Protein AF-0000000087532723 (afdb_homodimer)

Structure (mmCIF, N/CA/C/O backbone):
data_AF-0000000087532723-model_v1
#
loop_
_entity.id
_entity.type
_entity.pdbx_description
1 polymer 'Homoserine kinase'
#
loop_
_atom_site.group_PDB
_atom_site.id
_atom_site.type_symbol
_atom_site.label_atom_id
_atom_site.label_alt_id
_atom_site.label_comp_id
_atom_site.label_asym_id
_atom_site.label_entity_id
_atom_site.label_seq_id
_atom_site.pdbx_PDB_ins_code
_atom_site.Cartn_x
_atom_site.Cartn_y
_atom_site.Cartn_z
_atom_site.occupancy
_atom_site.B_iso_or_equiv
_atom_site.auth_seq_id
_atom_site.auth_comp_id
_atom_site.auth_asym_id
_atom_site.auth_atom_id
_atom_site.pdbx_PDB_model_num
ATOM 1 N N . MET A 1 1 ? -10.477 29.938 30.469 1 60.53 1 MET A N 1
ATOM 2 C CA . MET A 1 1 ? -9.188 30.469 30.047 1 60.53 1 MET A CA 1
ATOM 3 C C . MET A 1 1 ? -8.859 31.75 30.812 1 60.53 1 MET A C 1
ATOM 5 O O . MET A 1 1 ? -7.879 32.438 30.5 1 60.53 1 MET A O 1
ATOM 9 N N . ARG A 1 2 ? -9.688 32.125 31.719 1 66.25 2 ARG A N 1
ATOM 10 C CA . ARG A 1 2 ? -9.352 33.281 32.562 1 66.25 2 ARG A CA 1
ATOM 11 C C . ARG A 1 2 ? -8.156 32.969 33.469 1 66.25 2 ARG A C 1
ATOM 13 O O . ARG A 1 2 ? -8.195 32 34.25 1 66.25 2 ARG A O 1
ATOM 20 N N . GLY A 1 3 ? -7.035 33.656 33.094 1 78.69 3 GLY A N 1
ATOM 21 C CA . GLY A 1 3 ? -5.812 33.531 33.875 1 78.69 3 GLY A CA 1
ATOM 22 C C . GLY A 1 3 ? -4.875 32.469 33.312 1 78.69 3 GLY A C 1
ATOM 23 O O . GLY A 1 3 ? -3.848 32.156 33.938 1 78.69 3 GLY A O 1
ATOM 24 N N . GLU A 1 4 ? -5.297 31.812 32.219 1 89.88 4 GLU A N 1
ATOM 25 C CA . GLU A 1 4 ? -4.441 30.797 31.594 1 89.88 4 GLU A CA 1
ATOM 26 C C . GLU A 1 4 ? -4.277 31.047 30.094 1 89.88 4 GLU A C 1
ATOM 28 O O . GLU A 1 4 ? -5.09 31.75 29.484 1 89.88 4 GLU A O 1
ATOM 33 N N . LYS A 1 5 ? -3.162 30.641 29.609 1 95.12 5 LYS A N 1
ATOM 34 C CA . LYS A 1 5 ? -2.951 30.641 28.172 1 95.12 5 LYS A CA 1
ATOM 35 C C . LYS A 1 5 ? -2.953 29.219 27.609 1 95.12 5 LYS A C 1
ATOM 37 O O . LYS A 1 5 ? -2.438 28.297 28.234 1 95.12 5 LYS A O 1
ATOM 42 N N . LEU A 1 6 ? -3.582 29.141 26.438 1 97.5 6 LEU A N 1
ATOM 43 C CA . LEU A 1 6 ? -3.568 27.875 25.703 1 97.5 6 LEU A CA 1
ATOM 44 C C . LEU A 1 6 ? -2.342 27.781 24.812 1 97.5 6 LEU A C 1
ATOM 46 O O . LEU A 1 6 ? -2.043 28.719 24.062 1 97.5 6 LEU A O 1
ATOM 50 N N . VAL A 1 7 ? -1.573 26.688 24.906 1 98.44 7 VAL A N 1
ATOM 51 C CA . VAL A 1 7 ? -0.422 26.469 24.047 1 98.44 7 VAL A CA 1
ATOM 52 C C . VAL A 1 7 ? -0.672 25.25 23.156 1 98.44 7 VAL A C 1
ATOM 54 O O . VAL A 1 7 ? -1.024 24.172 23.656 1 98.44 7 VAL A O 1
ATOM 57 N N . VAL A 1 8 ? -0.58 25.469 21.891 1 98.75 8 VAL A N 1
ATOM 58 C CA . VAL A 1 8 ? -0.72 24.391 20.906 1 98.75 8 VAL A CA 1
ATOM 59 C C . VAL A 1 8 ? 0.585 24.234 20.125 1 98.75 8 VAL A C 1
ATOM 61 O O . VAL A 1 8 ? 1.11 25.203 19.578 1 98.75 8 VAL A O 1
ATOM 64 N N . THR A 1 9 ? 1.161 23.031 20.094 1 98.81 9 THR A N 1
ATOM 65 C CA . THR A 1 9 ? 2.35 22.719 19.312 1 98.81 9 THR A CA 1
ATOM 66 C C . THR A 1 9 ? 2.055 21.609 18.297 1 98.81 9 THR A C 1
ATOM 68 O O . THR A 1 9 ? 1.532 20.547 18.672 1 98.81 9 THR A O 1
ATOM 71 N N . VAL A 1 10 ? 2.334 21.859 17.047 1 98.88 10 VAL A N 1
ATOM 72 C CA . VAL A 1 10 ? 2.053 20.922 15.977 1 98.88 10 VAL A CA 1
ATOM 73 C C . VAL A 1 10 ? 3.324 20.656 15.172 1 98.88 10 VAL A C 1
ATOM 75 O O . VAL A 1 10 ? 3.99 21.594 14.734 1 98.88 10 VAL A O 1
ATOM 78 N N . PRO A 1 11 ? 3.717 19.406 14.969 1 98.88 11 PRO A N 1
ATOM 79 C CA . PRO A 1 11 ? 4.91 19.109 14.172 1 98.88 11 PRO A CA 1
ATOM 80 C C . PRO A 1 11 ? 4.68 19.312 12.672 1 98.88 11 PRO A C 1
ATOM 82 O O . PRO A 1 11 ? 3.535 19.344 12.219 1 98.88 11 PRO A O 1
ATOM 85 N N . ALA A 1 12 ? 5.809 19.469 11.984 1 98.31 12 ALA A N 1
ATOM 86 C CA . ALA A 1 12 ? 5.805 19.422 10.523 1 98.31 12 ALA A CA 1
ATOM 87 C C . ALA A 1 12 ? 5.547 18.016 10.016 1 98.31 12 ALA A C 1
ATOM 89 O O . ALA A 1 12 ? 5.414 17.078 10.805 1 98.31 12 ALA A O 1
ATOM 90 N N . SER A 1 13 ? 5.355 17.906 8.727 1 98.38 13 SER A N 1
ATOM 91 C CA . SER A 1 13 ? 5.172 16.609 8.094 1 98.38 13 SER A CA 1
ATOM 92 C C . SER A 1 13 ? 5.805 16.578 6.707 1 98.38 13 SER A C 1
ATOM 94 O O . SER A 1 13 ? 6 17.609 6.086 1 98.38 13 SER A O 1
ATOM 96 N N . SER A 1 14 ? 6.242 15.453 6.297 1 97.81 14 SER A N 1
ATOM 97 C CA . SER A 1 14 ? 6.562 15.133 4.91 1 97.81 14 SER A CA 1
ATOM 98 C C . SER A 1 14 ? 5.586 14.117 4.332 1 97.81 14 SER A C 1
ATOM 100 O O . SER A 1 14 ? 5.309 13.094 4.953 1 97.81 14 SER A O 1
ATOM 102 N N . ALA A 1 15 ? 5.031 14.438 3.199 1 96.88 15 ALA A N 1
ATOM 103 C CA . ALA A 1 15 ? 4.008 13.594 2.586 1 96.88 15 ALA A CA 1
ATOM 104 C C . ALA A 1 15 ? 4.574 12.82 1.397 1 96.88 15 ALA A C 1
ATOM 106 O O . ALA A 1 15 ? 5.715 13.047 0.99 1 96.88 15 ALA A O 1
ATOM 107 N N . ASN A 1 16 ? 3.805 11.867 0.829 1 96.94 16 ASN A N 1
ATOM 108 C CA . ASN A 1 16 ? 4.047 11.047 -0.354 1 96.94 16 ASN A CA 1
ATOM 109 C C . ASN A 1 16 ? 5.121 9.992 -0.098 1 96.94 16 ASN A C 1
ATOM 111 O O . ASN A 1 1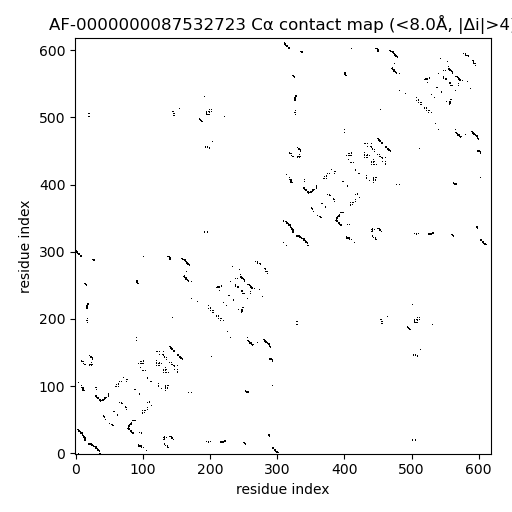6 ? 4.871 8.797 -0.253 1 96.94 16 ASN A O 1
ATOM 115 N N . LEU A 1 17 ? 6.332 10.445 0.247 1 97.62 17 LEU A N 1
ATOM 116 C CA . LEU A 1 17 ? 7.484 9.562 0.418 1 97.62 17 LEU A CA 1
ATOM 117 C C . LEU A 1 17 ? 7.691 8.695 -0.816 1 97.62 17 LEU A C 1
ATOM 119 O O . LEU A 1 17 ? 7.855 7.477 -0.702 1 97.62 17 LEU A O 1
ATOM 123 N N . GLY A 1 18 ? 7.664 9.352 -1.905 1 97.31 18 GLY A N 1
ATOM 124 C CA . GLY A 1 18 ? 7.77 8.664 -3.182 1 97.31 18 GLY A CA 1
ATOM 125 C C . GLY A 1 18 ? 6.426 8.242 -3.744 1 97.31 18 GLY A C 1
ATOM 126 O O . GLY A 1 18 ? 5.539 9.07 -3.949 1 97.31 18 GLY A O 1
ATOM 127 N N . PRO A 1 19 ? 6.266 6.941 -3.965 1 98.5 19 PRO A N 1
ATOM 128 C CA . PRO A 1 19 ? 5.039 6.477 -4.621 1 98.5 19 PRO A CA 1
ATOM 129 C C . PRO A 1 19 ? 3.822 6.531 -3.703 1 98.5 19 PRO A C 1
ATOM 131 O O . PRO A 1 19 ? 2.697 6.289 -4.148 1 98.5 19 PRO A O 1
ATOM 134 N N . GLY A 1 20 ? 3.957 6.812 -2.414 1 98.62 20 GLY A N 1
ATOM 135 C CA . GLY A 1 20 ? 2.836 6.953 -1.499 1 98.62 20 GLY A CA 1
ATOM 136 C C . GLY A 1 20 ? 2.09 8.266 -1.663 1 98.62 20 GLY A C 1
ATOM 137 O O . GLY A 1 20 ? 1.663 8.867 -0.678 1 98.62 20 GLY A O 1
ATOM 138 N N . PHE A 1 21 ? 1.916 8.711 -2.9 1 98.25 21 PHE A N 1
ATOM 139 C CA . PHE A 1 21 ? 1.377 10.023 -3.252 1 98.25 21 PHE A CA 1
ATOM 140 C C . PHE A 1 21 ? -0.022 10.203 -2.676 1 98.25 21 PHE A C 1
ATOM 142 O O . PHE A 1 21 ? -0.919 9.398 -2.945 1 98.25 21 PHE A O 1
ATOM 149 N N . ASP A 1 22 ? -0.247 11.281 -1.826 1 97.94 22 ASP A N 1
ATOM 150 C CA . ASP A 1 22 ? -1.49 11.656 -1.163 1 97.94 22 ASP A CA 1
ATOM 151 C C . ASP A 1 22 ? -1.941 10.578 -0.18 1 97.94 22 ASP A C 1
ATOM 153 O O . ASP A 1 22 ? -3.121 10.508 0.172 1 97.94 22 ASP A O 1
ATOM 157 N N . SER A 1 23 ? -1.025 9.75 0.302 1 98.75 23 SER A N 1
ATOM 158 C CA . SER A 1 23 ? -1.46 8.625 1.125 1 98.75 23 SER A CA 1
ATOM 159 C C . SER A 1 23 ? -0.515 8.406 2.301 1 98.75 23 SER A C 1
ATOM 161 O O . SER A 1 23 ? -0.958 8.117 3.416 1 98.75 23 SER A O 1
ATOM 163 N N . ILE A 1 24 ? 0.778 8.5 2.086 1 98.88 24 ILE A N 1
ATOM 164 C CA . ILE A 1 24 ? 1.752 8.164 3.121 1 98.88 24 ILE A CA 1
ATOM 165 C C . ILE A 1 24 ? 2.457 9.438 3.592 1 98.88 24 ILE A C 1
ATOM 167 O O . ILE A 1 24 ? 2.928 10.234 2.775 1 98.88 24 ILE A O 1
ATOM 171 N N . GLY A 1 25 ? 2.473 9.664 4.871 1 98.69 25 GLY A N 1
ATOM 172 C CA . GLY A 1 25 ? 3.145 10.82 5.438 1 98.69 25 GLY A CA 1
ATOM 173 C C . GLY A 1 25 ? 3.863 10.516 6.738 1 98.69 25 GLY A C 1
ATOM 174 O O . GLY A 1 25 ? 3.551 9.531 7.41 1 98.69 25 GLY A O 1
ATOM 175 N N . LEU A 1 26 ? 4.82 11.367 7.105 1 98.88 26 LEU A N 1
ATOM 176 C CA . LEU A 1 26 ? 5.656 11.211 8.289 1 98.88 26 LEU A CA 1
ATOM 177 C C . LEU A 1 26 ? 5.805 12.531 9.031 1 98.88 26 LEU A C 1
ATOM 179 O O . LEU A 1 26 ? 6.09 13.562 8.414 1 98.88 26 LEU A O 1
ATOM 183 N N . ALA A 1 27 ? 5.551 12.492 10.312 1 98.88 27 ALA A N 1
ATOM 184 C CA . ALA A 1 27 ? 5.758 13.688 11.125 1 98.88 27 ALA A CA 1
ATOM 185 C C . ALA A 1 27 ? 7.246 13.977 11.297 1 98.88 27 ALA A C 1
ATOM 187 O O . ALA A 1 27 ? 8.047 13.055 11.5 1 98.88 27 ALA A O 1
ATOM 188 N N . VAL A 1 28 ? 7.621 15.164 11.172 1 98.69 28 VAL A N 1
ATOM 189 C CA . VAL A 1 28 ? 9.008 15.609 11.266 1 98.69 28 VAL A CA 1
ATOM 190 C C . VAL A 1 28 ? 9.164 16.562 12.438 1 98.69 28 VAL A C 1
ATOM 192 O O . VAL A 1 28 ? 8.297 17.406 12.68 1 98.69 28 VAL A O 1
ATOM 195 N N . ASP A 1 29 ? 10.297 16.547 13.062 1 98.44 29 ASP A N 1
ATOM 196 C CA . ASP A 1 29 ? 10.5 17.25 14.32 1 98.44 29 ASP A CA 1
ATOM 197 C C . ASP A 1 29 ? 10.844 18.719 14.07 1 98.44 29 ASP A C 1
ATOM 199 O O . ASP A 1 29 ? 11.859 19.219 14.57 1 98.44 29 ASP A O 1
ATOM 203 N N . ARG A 1 30 ? 10.086 19.422 13.344 1 97.56 30 ARG A N 1
ATOM 204 C CA . ARG A 1 30 ? 9.914 20.875 13.25 1 97.56 30 ARG A CA 1
ATOM 205 C C . ARG A 1 30 ? 8.508 21.281 13.688 1 97.56 30 ARG A C 1
ATOM 207 O O . ARG A 1 30 ? 7.547 20.531 13.492 1 97.56 30 ARG A O 1
ATOM 214 N N . TYR A 1 31 ? 8.422 22.531 14.266 1 98.06 31 TYR A N 1
ATOM 215 C CA . TYR A 1 31 ? 7.148 22.734 14.953 1 98.06 31 TYR A CA 1
ATOM 216 C C . TYR A 1 31 ? 6.586 24.109 14.656 1 98.06 31 TYR A C 1
ATOM 218 O O . TYR A 1 31 ? 7.344 25.078 14.461 1 98.06 31 TYR A O 1
ATOM 226 N N . LEU A 1 32 ? 5.312 24.172 14.609 1 97.81 32 LEU A N 1
ATOM 227 C CA . LEU A 1 32 ? 4.523 25.391 14.812 1 97.81 32 LEU A CA 1
ATOM 228 C C . LEU A 1 32 ? 3.969 25.453 16.234 1 97.81 32 LEU A C 1
ATOM 230 O O . LEU A 1 32 ? 3.311 24.516 16.688 1 97.81 32 LEU A O 1
ATOM 234 N N . THR A 1 33 ? 4.262 26.516 16.938 1 98.25 33 THR A N 1
ATOM 235 C CA . THR A 1 33 ? 3.732 26.703 18.297 1 98.25 33 THR A CA 1
ATOM 236 C C . THR A 1 33 ? 2.875 27.969 18.359 1 98.25 33 THR A C 1
ATOM 238 O O . THR A 1 33 ? 3.271 29.016 17.875 1 98.25 33 THR A O 1
ATOM 241 N N . MET A 1 34 ? 1.743 27.828 18.984 1 98.06 34 MET A N 1
ATOM 242 C CA . MET A 1 34 ? 0.822 28.938 19.203 1 98.06 34 MET A CA 1
ATOM 243 C C . MET A 1 34 ? 0.56 29.141 20.688 1 98.06 34 MET A C 1
ATOM 245 O O . MET A 1 34 ? 0.326 28.172 21.422 1 98.06 34 MET A O 1
ATOM 249 N N . GLU A 1 35 ? 0.648 30.312 21.109 1 97.81 35 GLU A N 1
ATOM 250 C CA . GLU A 1 35 ? 0.148 30.766 22.422 1 97.81 35 GLU A CA 1
ATOM 251 C C . GLU A 1 35 ? -1.13 31.578 22.266 1 97.81 35 GLU A C 1
ATOM 253 O O . GLU A 1 35 ? -1.123 32.625 21.641 1 97.81 35 GLU A O 1
ATOM 258 N N . VAL A 1 36 ? -2.129 31.109 22.859 1 98 36 VAL A N 1
ATOM 259 C CA . VAL A 1 36 ? -3.455 31.656 22.625 1 98 36 VAL A CA 1
ATOM 260 C C . VAL A 1 36 ? -4.027 32.219 23.922 1 98 36 VAL A C 1
ATOM 262 O O . VAL A 1 36 ? -4.059 31.547 24.938 1 98 36 VAL A O 1
ATOM 265 N N . THR A 1 37 ? -4.508 33.469 23.891 1 96.75 37 THR A N 1
ATOM 266 C CA . THR A 1 37 ? -5.215 34.125 25 1 96.75 37 THR A CA 1
ATOM 267 C C . THR A 1 37 ? -6.496 34.781 24.5 1 96.75 37 THR A C 1
ATOM 269 O O . THR A 1 37 ? -6.574 35.188 23.344 1 96.75 37 THR A O 1
ATOM 272 N N . LEU A 1 38 ? -7.426 34.812 25.422 1 95.12 38 LEU A N 1
ATOM 273 C CA . LEU A 1 38 ? -8.633 35.562 25.078 1 95.12 38 LEU A CA 1
ATOM 274 C C . LEU A 1 38 ? -8.305 37.031 24.875 1 95.12 38 LEU A C 1
ATOM 276 O O . LEU A 1 38 ? -7.426 37.594 25.547 1 95.12 38 LEU A O 1
ATOM 280 N N . ALA A 1 39 ? -9.039 37.625 23.922 1 96.12 39 ALA A N 1
ATOM 281 C CA . ALA A 1 39 ? -8.836 39.031 23.594 1 96.12 39 ALA A CA 1
ATOM 282 C C . ALA A 1 39 ? -10.133 39.688 23.125 1 96.12 39 ALA A C 1
ATOM 284 O O . ALA A 1 39 ? -11.141 39 22.922 1 96.12 39 ALA A O 1
ATOM 285 N N . GLU A 1 40 ? -10.102 41 23 1 96.12 40 GLU A N 1
ATOM 286 C CA . GLU A 1 40 ? -11.281 41.719 22.531 1 96.12 40 GLU A CA 1
ATOM 287 C C . GLU A 1 40 ? -11.477 41.531 21.031 1 96.12 40 GLU A C 1
ATOM 289 O O . GLU A 1 40 ? -12.609 41.469 20.547 1 96.12 40 GLU A O 1
ATOM 294 N N . GLU A 1 41 ? -10.336 41.5 20.344 1 97.38 41 GLU A N 1
ATOM 295 C CA . GLU A 1 41 ? -10.344 41.281 18.906 1 97.38 41 GLU A CA 1
ATOM 296 C C . GLU A 1 41 ? -9.32 40.25 18.484 1 97.38 41 GLU A C 1
ATOM 298 O O . GLU A 1 41 ? -8.312 40.031 19.172 1 97.38 41 GLU A O 1
ATOM 303 N N . TRP A 1 42 ? -9.594 39.625 17.359 1 97.81 42 TRP A N 1
ATOM 304 C CA . TRP A 1 42 ? -8.656 38.656 16.844 1 97.81 42 TRP A CA 1
ATOM 305 C C . TRP A 1 42 ? -7.352 39.281 16.406 1 97.81 42 TRP A C 1
ATOM 307 O O . TRP A 1 42 ? -7.359 40.375 15.789 1 97.81 42 TRP A O 1
ATOM 317 N N . SER A 1 43 ? -6.297 38.719 16.734 1 97.94 43 SER A N 1
ATOM 318 C CA . SER A 1 43 ? -4.996 39.188 16.266 1 97.94 43 SER A CA 1
ATOM 319 C C . SER A 1 43 ? -3.98 38.031 16.25 1 97.94 43 SER A C 1
ATOM 321 O O . SER A 1 43 ? -3.992 37.188 17.125 1 97.94 43 SER A O 1
ATOM 323 N N . PHE A 1 44 ? -3.109 38.062 15.25 1 97.94 44 PHE A N 1
ATOM 324 C CA . PHE A 1 44 ? -2.018 37.094 15.094 1 97.94 44 PHE A CA 1
ATOM 325 C C . PHE A 1 44 ? -0.673 37.812 15.055 1 97.94 44 PHE A C 1
ATOM 327 O O . PHE A 1 44 ? -0.503 38.781 14.305 1 97.94 44 PHE A O 1
ATOM 334 N N . THR A 1 45 ? 0.258 37.375 15.867 1 96.81 45 THR A N 1
ATOM 335 C CA . THR A 1 45 ? 1.605 37.938 15.891 1 96.81 45 THR A CA 1
ATOM 336 C C . THR A 1 45 ? 2.65 36.844 15.82 1 96.81 45 THR A C 1
ATOM 338 O O . THR A 1 45 ? 2.342 35.656 16.062 1 96.81 45 THR A O 1
ATOM 341 N N . SER A 1 46 ? 3.818 37.156 15.32 1 94.38 46 SER A N 1
ATOM 342 C CA . SER A 1 46 ? 4.906 36.188 15.258 1 94.38 46 SER A CA 1
ATOM 343 C C . SER A 1 46 ? 6.266 36.875 15.375 1 94.38 46 SER A C 1
ATOM 345 O O . SER A 1 46 ? 6.418 38.031 14.977 1 94.38 46 SER A O 1
ATOM 347 N N . ASP A 1 47 ? 7.227 36.156 15.953 1 87.75 47 ASP A N 1
ATOM 348 C CA . ASP A 1 47 ? 8.609 36.625 15.984 1 87.75 47 ASP A CA 1
ATOM 349 C C . ASP A 1 47 ? 9.477 35.812 15.023 1 87.75 47 ASP A C 1
ATOM 351 O O . ASP A 1 47 ? 10.688 36.031 14.914 1 87.75 47 ASP A O 1
ATOM 355 N N . SER A 1 48 ? 8.93 34.906 14.344 1 87.62 48 SER A N 1
ATOM 356 C CA . SER A 1 48 ? 9.695 34.031 13.461 1 87.62 48 SER A CA 1
ATOM 357 C C . SER A 1 48 ? 9.859 34.625 12.078 1 87.62 48 SER A C 1
ATOM 359 O O . SER A 1 48 ? 8.891 35.125 11.5 1 87.62 48 SER A O 1
ATOM 361 N N . ALA A 1 49 ? 11.039 34.531 11.57 1 83.25 49 ALA A N 1
ATOM 362 C CA . ALA A 1 49 ? 11.328 35 10.227 1 83.25 49 ALA A CA 1
ATOM 363 C C . ALA A 1 49 ? 10.516 34.25 9.18 1 83.25 49 ALA A C 1
ATOM 365 O O . ALA A 1 49 ? 10.07 34.812 8.188 1 83.25 49 ALA A O 1
ATOM 366 N N . GLU A 1 50 ? 10.281 33 9.445 1 81.81 50 GLU A N 1
ATOM 367 C CA . GLU A 1 50 ? 9.555 32.125 8.531 1 81.81 50 GLU A CA 1
ATOM 368 C C . GLU A 1 50 ? 8.117 32.594 8.344 1 81.81 50 GLU A C 1
ATOM 370 O O . GLU A 1 50 ? 7.473 32.25 7.344 1 81.81 50 GLU A O 1
ATOM 375 N N . LEU A 1 51 ? 7.617 33.344 9.273 1 85.6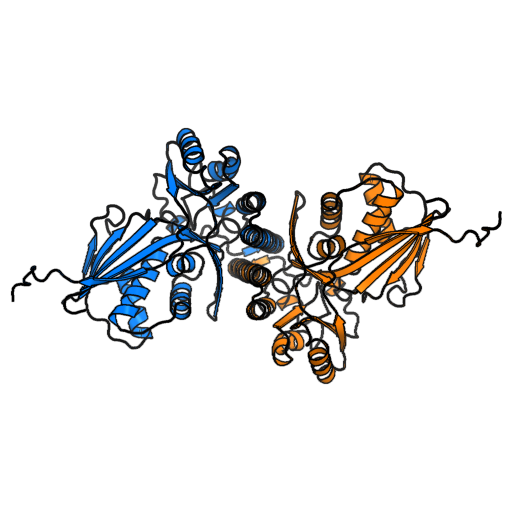9 51 LEU A N 1
ATOM 376 C CA . LEU A 1 51 ? 6.215 33.75 9.25 1 85.69 51 LEU A CA 1
ATOM 377 C C . LEU A 1 51 ? 6.074 35.219 8.883 1 85.69 51 LEU A C 1
ATOM 379 O O . LEU A 1 51 ? 5.02 35.812 9.102 1 85.69 51 LEU A O 1
ATOM 383 N N . GLU A 1 52 ? 7.121 35.688 8.375 1 83.81 52 GLU A N 1
ATOM 384 C CA . GLU A 1 52 ? 7.031 37.062 7.898 1 83.81 52 GLU A CA 1
ATOM 385 C C . GLU A 1 52 ? 5.984 37.188 6.797 1 83.81 52 GLU A C 1
ATOM 387 O O . GLU A 1 52 ? 5.938 36.375 5.875 1 83.81 52 GLU A O 1
ATOM 392 N N . GLY A 1 53 ? 5.031 38.156 6.949 1 82.75 53 GLY A N 1
ATOM 393 C CA . GLY A 1 53 ? 4.047 38.406 5.91 1 82.75 53 GLY A CA 1
ATOM 394 C C . GLY A 1 53 ? 2.738 37.688 6.133 1 82.75 53 GLY A C 1
ATOM 395 O O . GLY A 1 53 ? 1.771 37.875 5.398 1 82.75 53 GLY A O 1
ATOM 396 N N . ILE A 1 54 ? 2.689 36.844 7.141 1 88.12 54 ILE A N 1
ATOM 397 C CA . ILE A 1 54 ? 1.434 36.156 7.398 1 88.12 54 ILE A CA 1
ATOM 398 C C . ILE A 1 54 ? 0.377 37.156 7.867 1 88.12 54 ILE A C 1
ATOM 400 O O . ILE A 1 54 ? 0.688 38.094 8.594 1 88.12 54 ILE A O 1
ATOM 404 N N . PRO A 1 55 ? -0.879 37 7.453 1 93.19 55 PRO A N 1
ATOM 405 C CA . PRO A 1 55 ? -1.944 37.938 7.863 1 93.19 55 PRO A CA 1
ATOM 406 C C . PRO A 1 55 ? -2.084 38.031 9.383 1 93.19 55 PRO A C 1
ATOM 408 O O . PRO A 1 55 ? -2.049 37.031 10.078 1 93.19 55 PRO A O 1
ATOM 411 N N . SER A 1 56 ? -2.301 39.188 9.906 1 95.38 56 SER A N 1
ATOM 412 C CA . SER A 1 56 ? -2.367 39.438 11.344 1 95.38 56 SER A CA 1
ATOM 413 C C . SER A 1 56 ? -3.811 39.438 11.844 1 95.38 56 SER A C 1
ATOM 415 O O . SER A 1 56 ? -4.062 39.5 13.047 1 95.38 56 SER A O 1
ATOM 417 N N . GLY A 1 57 ? -4.738 39.281 10.938 1 95.75 57 GLY A N 1
ATOM 418 C CA . GLY A 1 57 ? -6.148 39.312 11.297 1 95.75 57 GLY A CA 1
ATOM 419 C C . GLY A 1 57 ? -6.91 38.094 10.836 1 95.75 57 GLY A C 1
ATOM 420 O O . GLY A 1 57 ? -6.395 36.969 10.906 1 95.75 57 GLY A O 1
ATOM 421 N N . LYS A 1 58 ? -8.125 38.344 10.414 1 97.38 58 LYS A N 1
ATOM 422 C CA . LYS A 1 58 ? -9.07 37.25 10.156 1 97.38 58 LYS A CA 1
ATOM 423 C C . LYS A 1 58 ? -8.82 36.594 8.797 1 97.38 58 LYS A C 1
ATOM 425 O O . LYS A 1 58 ? -9.469 35.625 8.438 1 97.38 58 LYS A O 1
ATOM 430 N N . ASP A 1 59 ? -7.863 37.094 8.094 1 97.06 59 ASP A N 1
ATOM 431 C CA . ASP A 1 59 ? -7.441 36.469 6.848 1 97.06 59 ASP A CA 1
ATOM 432 C C . ASP A 1 59 ? -6.398 35.375 7.105 1 97.06 59 ASP A C 1
ATOM 434 O O . ASP A 1 59 ? -5.996 34.688 6.184 1 97.06 59 ASP A O 1
ATOM 438 N N . ASN A 1 60 ? -5.984 35.281 8.297 1 97.19 60 ASN A N 1
ATOM 439 C CA . ASN A 1 60 ? -5.047 34.25 8.688 1 97.19 60 ASN A CA 1
ATOM 440 C C . ASN A 1 60 ? -5.66 32.844 8.531 1 97.19 60 ASN A C 1
ATOM 442 O O . ASN A 1 60 ? -6.781 32.594 8.977 1 97.19 60 ASN A O 1
ATOM 446 N N . LEU A 1 61 ? -4.895 31.922 7.926 1 96.69 61 LEU A N 1
ATOM 447 C CA . LEU A 1 61 ? -5.379 30.578 7.672 1 96.69 61 LEU A CA 1
ATOM 448 C C . LEU A 1 61 ? -5.898 29.938 8.953 1 96.69 61 LEU A C 1
ATOM 450 O O . LEU A 1 61 ? -6.934 29.266 8.938 1 96.69 61 LEU A O 1
ATOM 454 N N . ILE A 1 62 ? -5.223 30.094 10.023 1 98.25 62 ILE A N 1
ATOM 455 C CA . ILE A 1 62 ? -5.594 29.484 11.297 1 98.25 62 ILE A CA 1
ATOM 456 C C . ILE A 1 62 ? -6.969 30 11.734 1 98.25 62 ILE A C 1
ATOM 458 O O . ILE A 1 62 ? -7.805 29.219 12.195 1 98.25 62 ILE A O 1
ATOM 462 N N . TYR A 1 63 ? -7.207 31.266 11.578 1 98.44 63 TYR A N 1
ATOM 463 C CA . TYR A 1 63 ? -8.523 31.812 11.906 1 98.44 63 TYR A CA 1
ATOM 464 C C . TYR A 1 63 ? -9.602 31.219 11.008 1 98.44 63 TYR A C 1
ATOM 466 O O . TYR A 1 63 ? -10.68 30.859 11.477 1 98.44 63 TYR A O 1
ATOM 474 N N . ILE A 1 64 ? -9.328 31.188 9.727 1 98.62 64 ILE A N 1
ATOM 475 C CA . ILE A 1 64 ? -10.305 30.703 8.758 1 98.62 64 ILE A CA 1
ATOM 476 C C . ILE A 1 64 ? -10.695 29.281 9.094 1 98.62 64 ILE A C 1
ATOM 478 O O . ILE A 1 64 ? -11.883 28.922 9.07 1 98.62 64 ILE A O 1
ATOM 482 N N . VAL A 1 65 ? -9.727 28.438 9.398 1 98.69 65 VAL A N 1
ATOM 483 C CA . VAL A 1 65 ? -9.984 27.062 9.805 1 98.69 65 VAL A CA 1
ATOM 484 C C . VAL A 1 65 ? -10.812 27.047 11.086 1 98.69 65 VAL A C 1
ATOM 486 O O . VAL A 1 65 ? -11.797 26.312 11.18 1 98.69 65 VAL A O 1
ATOM 489 N N . ALA A 1 66 ? -10.43 27.844 12.047 1 98.62 66 ALA A N 1
ATOM 490 C CA . ALA A 1 66 ? -11.094 27.891 13.344 1 98.62 66 ALA A CA 1
ATOM 491 C C . ALA A 1 66 ? -12.555 28.312 13.203 1 98.62 66 ALA A C 1
ATOM 493 O O . ALA A 1 66 ? -13.445 27.672 13.773 1 98.62 66 ALA A O 1
ATOM 494 N N . GLU A 1 67 ? -12.727 29.359 12.453 1 98.56 67 GLU A N 1
ATOM 495 C CA . GLU A 1 67 ? -14.078 29.859 12.242 1 98.56 67 GLU A CA 1
ATOM 496 C C . GLU A 1 67 ? -14.961 28.828 11.547 1 98.56 67 GLU A C 1
ATOM 498 O O . GLU A 1 67 ? -16.109 28.625 11.945 1 98.56 67 GLU A O 1
ATOM 503 N N . THR A 1 68 ? -14.492 28.234 10.516 1 98.75 68 THR A N 1
ATOM 504 C CA . THR A 1 68 ? -15.242 27.234 9.766 1 98.75 68 THR A CA 1
ATOM 505 C C . THR A 1 68 ? -15.625 26.062 10.664 1 98.75 68 THR A C 1
ATOM 507 O O . THR A 1 68 ? -16.766 25.609 10.648 1 98.75 68 THR A O 1
ATOM 510 N N . LEU A 1 69 ? -14.656 25.562 11.438 1 98.75 69 LEU A N 1
ATOM 511 C CA . LEU A 1 69 ? -14.922 24.438 12.336 1 98.75 69 LEU A CA 1
ATOM 512 C C . LEU A 1 69 ? -15.953 24.828 13.391 1 98.75 69 LEU A C 1
ATOM 514 O O . LEU A 1 69 ? -16.875 24.047 13.672 1 98.75 69 LEU A O 1
ATOM 518 N N . ALA A 1 70 ? -15.812 26.016 14.016 1 98.62 70 ALA A N 1
ATOM 519 C CA . ALA A 1 70 ? -16.75 26.484 15.031 1 98.62 70 ALA A CA 1
ATOM 520 C C . ALA A 1 70 ? -18.172 26.516 14.477 1 98.62 70 ALA A C 1
ATOM 522 O O . ALA A 1 70 ? -19.125 26.109 15.156 1 98.62 70 ALA A O 1
ATOM 523 N N . LYS A 1 71 ? -18.281 27.031 13.281 1 98.44 71 LYS A N 1
ATOM 524 C CA . LYS A 1 71 ? -19.578 27.094 12.633 1 98.44 71 LYS A CA 1
ATOM 525 C C . LYS A 1 71 ? -20.156 25.688 12.438 1 98.44 71 LYS A C 1
ATOM 527 O O . LYS A 1 71 ? -21.344 25.453 12.711 1 98.44 71 LYS A O 1
ATOM 532 N N . GLU A 1 72 ? -19.359 24.797 11.945 1 98 72 GLU A N 1
ATOM 533 C CA . GLU A 1 72 ? -19.797 23.422 11.727 1 98 72 GLU A CA 1
ATOM 534 C C . GLU A 1 72 ? -20.25 22.766 13.031 1 98 72 GLU A C 1
ATOM 536 O O . GLU A 1 72 ? -21.156 21.953 13.039 1 98 72 GLU A O 1
ATOM 541 N N . LEU A 1 73 ? -19.578 23.109 14.117 1 97.94 73 LEU A N 1
ATOM 542 C CA . LEU A 1 73 ? -19.875 22.547 15.422 1 97.94 73 LEU A CA 1
ATOM 543 C C . LEU A 1 73 ? -21 23.297 16.094 1 97.94 73 LEU A C 1
ATOM 545 O O . LEU A 1 73 ? -21.438 22.922 17.188 1 97.94 73 LEU A O 1
ATOM 549 N N . ASN A 1 74 ? -21.484 24.359 15.477 1 97.94 74 ASN A N 1
ATOM 550 C CA . ASN A 1 74 ? -22.484 25.234 16.062 1 97.94 74 ASN A CA 1
ATOM 551 C C . ASN A 1 74 ? -22.047 25.781 17.406 1 97.94 74 ASN A C 1
ATOM 553 O O . ASN A 1 74 ? -22.781 25.688 18.391 1 97.94 74 ASN A O 1
ATOM 557 N N . LYS A 1 75 ? -20.797 26.25 17.469 1 97.81 75 LYS A N 1
ATOM 558 C CA . LYS A 1 75 ? -20.219 26.844 18.672 1 97.81 75 LYS A CA 1
ATOM 559 C C . LYS A 1 75 ? -19.797 28.281 18.422 1 97.81 75 LYS A C 1
ATOM 561 O O . LYS A 1 75 ? -19.453 28.656 17.297 1 97.81 75 LYS A O 1
ATOM 566 N N . GLU A 1 76 ? -19.812 29.062 19.453 1 96.88 76 GLU A N 1
ATOM 567 C CA . GLU A 1 76 ? -19.297 30.422 19.375 1 96.88 76 GLU A CA 1
ATOM 568 C C . GLU A 1 76 ? -17.781 30.438 19.562 1 96.88 76 GLU A C 1
ATOM 570 O O . GLU A 1 76 ? -17.25 29.797 20.469 1 96.88 76 GLU A O 1
ATOM 575 N N . LEU A 1 77 ? -17.125 31.172 18.734 1 97.5 77 LEU A N 1
ATOM 576 C CA . LEU A 1 77 ? -15.672 31.297 18.797 1 97.5 77 LEU A CA 1
ATOM 577 C C . LEU A 1 77 ? -15.273 32.688 19.312 1 97.5 77 LEU A C 1
ATOM 579 O O . LEU A 1 77 ? -15.312 33.656 18.562 1 97.5 77 LEU A O 1
ATOM 583 N N . PRO A 1 78 ? -14.961 32.75 20.562 1 96.88 78 PRO A N 1
ATOM 584 C CA . PRO A 1 78 ? -14.547 34.031 21.078 1 96.88 78 PRO A CA 1
ATOM 585 C C . PRO A 1 78 ? -13.258 34.531 20.438 1 96.88 78 PRO A C 1
ATOM 587 O O . PRO A 1 78 ? -12.445 33.75 19.969 1 96.88 78 PRO A O 1
ATOM 590 N N . ALA A 1 79 ? -13.031 35.875 20.516 1 97.44 79 ALA A N 1
ATOM 591 C CA . ALA A 1 79 ? -11.82 36.438 19.953 1 97.44 79 ALA A CA 1
ATOM 592 C C . ALA A 1 79 ? -10.602 36.125 20.812 1 97.44 79 ALA A C 1
ATOM 594 O O . ALA A 1 79 ? -10.695 36.062 22.047 1 97.44 79 ALA A O 1
ATOM 595 N N . CYS A 1 80 ? -9.5 35.844 20.047 1 97.44 80 CYS A N 1
ATOM 596 C CA . CYS A 1 80 ? -8.25 35.5 20.719 1 97.44 80 CYS A CA 1
ATOM 597 C C . CYS A 1 80 ? -7.074 36.281 20.141 1 97.44 80 CYS A C 1
ATOM 599 O O . CYS A 1 80 ? -7.137 36.719 19 1 97.44 80 CYS A O 1
ATOM 601 N N . HIS A 1 81 ? -6.117 36.5 20.984 1 97.44 81 HIS A N 1
ATOM 602 C CA . HIS A 1 81 ? -4.777 36.844 20.516 1 97.44 81 HIS A CA 1
ATOM 603 C C . HIS A 1 81 ? -3.912 35.594 20.406 1 97.44 81 HIS A C 1
ATOM 605 O O . HIS A 1 81 ? -3.787 34.812 21.359 1 97.44 81 HIS A O 1
ATOM 611 N N . VAL A 1 82 ? -3.352 35.375 19.219 1 98.06 82 VAL A N 1
ATOM 612 C CA . VAL A 1 82 ? -2.543 34.188 18.953 1 98.06 82 VAL A CA 1
ATOM 613 C C . VAL A 1 82 ? -1.115 34.625 18.609 1 98.06 82 VAL A C 1
ATOM 615 O O . VAL A 1 82 ? -0.882 35.25 17.578 1 98.06 82 VAL A O 1
ATOM 618 N N . HIS A 1 83 ? -0.161 34.281 19.438 1 97.62 83 HIS A N 1
ATOM 619 C CA . HIS A 1 83 ? 1.254 34.438 19.141 1 97.62 83 HIS A CA 1
ATOM 620 C C . HIS A 1 83 ? 1.858 33.156 18.578 1 97.62 83 HIS A C 1
ATOM 622 O O . HIS A 1 83 ? 1.784 32.125 19.203 1 97.62 83 HIS A O 1
ATOM 628 N N . MET A 1 84 ? 2.479 33.281 17.406 1 97.38 84 MET A N 1
ATOM 629 C CA . MET A 1 84 ? 2.951 32.094 16.703 1 97.38 84 MET A CA 1
ATOM 630 C C . MET A 1 84 ? 4.473 32.094 16.594 1 97.38 84 MET A C 1
ATOM 632 O O . MET A 1 84 ? 5.078 33.125 16.359 1 97.38 84 MET A O 1
ATOM 636 N N . THR A 1 85 ? 5.09 31.016 16.734 1 96.56 85 THR A N 1
ATOM 637 C CA . THR A 1 85 ? 6.5 30.75 16.453 1 96.56 85 THR A CA 1
ATOM 638 C C . THR A 1 85 ? 6.66 29.438 15.68 1 96.56 85 THR A C 1
ATOM 640 O O . THR A 1 85 ? 5.953 28.469 15.938 1 96.56 85 THR A O 1
ATOM 643 N N . THR A 1 86 ? 7.59 29.438 14.688 1 96.19 86 THR A N 1
ATOM 644 C CA . THR A 1 86 ? 7.758 28.203 13.93 1 96.19 86 THR A CA 1
ATOM 645 C C . THR A 1 86 ? 9.203 28.047 13.461 1 96.19 86 THR A C 1
ATOM 647 O O . THR A 1 86 ? 9.906 29.047 13.273 1 96.19 86 THR A O 1
ATOM 650 N N . ASN A 1 87 ? 9.695 26.844 13.398 1 93.81 87 ASN A N 1
ATOM 651 C CA . ASN A 1 87 ? 10.938 26.516 12.711 1 93.81 87 ASN A CA 1
ATOM 652 C C . ASN A 1 87 ? 10.695 25.609 11.508 1 93.81 87 ASN A C 1
ATOM 654 O O . ASN A 1 87 ? 11.617 24.938 11.023 1 93.81 87 ASN A O 1
ATOM 658 N N . ILE A 1 88 ? 9.453 25.5 11.055 1 92.31 88 ILE A N 1
ATOM 659 C CA . ILE A 1 88 ? 9.102 24.828 9.812 1 92.31 88 ILE A CA 1
ATOM 660 C C . ILE A 1 88 ? 9.406 25.734 8.625 1 92.31 88 ILE A C 1
ATOM 662 O O . ILE A 1 88 ? 8.867 26.844 8.523 1 92.31 88 ILE A O 1
ATOM 666 N N . PRO A 1 89 ? 10.273 25.281 7.746 1 85.19 89 PRO A N 1
ATOM 667 C CA . PRO A 1 89 ? 10.414 26.078 6.523 1 85.19 89 PRO A CA 1
ATOM 668 C C . PRO A 1 89 ? 9.094 26.234 5.766 1 85.19 89 PRO A C 1
ATOM 670 O O . PRO A 1 89 ? 8.43 25.234 5.484 1 85.19 89 PRO A O 1
ATOM 673 N N . LEU A 1 90 ? 8.68 27.438 5.426 1 80.62 90 LEU A N 1
ATOM 674 C CA . LEU A 1 90 ? 7.391 27.672 4.789 1 80.62 90 LEU A CA 1
ATOM 675 C C . LEU A 1 90 ? 7.461 27.406 3.293 1 80.62 90 LEU A C 1
ATOM 677 O O . LEU A 1 90 ? 8.445 27.75 2.639 1 80.62 90 LEU A O 1
ATOM 681 N N . ALA A 1 91 ? 6.441 26.797 2.861 1 74.56 91 ALA A N 1
ATOM 682 C CA . ALA A 1 91 ? 6.23 26.547 1.438 1 74.56 91 ALA A CA 1
ATOM 683 C C . ALA A 1 91 ? 7.395 25.766 0.84 1 74.56 91 ALA A C 1
ATOM 685 O O . ALA A 1 91 ? 7.836 26.062 -0.275 1 74.56 91 ALA A O 1
ATOM 686 N N . ARG A 1 92 ? 7.887 24.859 1.646 1 82.12 92 ARG A N 1
ATOM 687 C CA . ARG A 1 92 ? 9.031 24.094 1.171 1 82.12 92 ARG A CA 1
ATOM 688 C C . ARG A 1 92 ? 8.742 22.594 1.222 1 82.12 92 ARG A C 1
ATOM 690 O O . ARG A 1 92 ? 9.672 21.781 1.207 1 82.12 92 ARG A O 1
ATOM 697 N N . GLY A 1 93 ? 7.52 22.297 1.39 1 88 93 GLY A N 1
ATOM 698 C CA . GLY A 1 93 ? 7.145 20.891 1.289 1 88 93 GLY A CA 1
ATOM 699 C C . GLY A 1 93 ? 7.18 20.172 2.621 1 88 93 GLY A C 1
ATOM 700 O O . GLY A 1 93 ? 7.211 18.938 2.662 1 88 93 GLY A O 1
ATOM 701 N N . LEU A 1 94 ? 7.164 20.875 3.695 1 93.75 94 LEU A N 1
ATOM 702 C CA . LEU A 1 94 ? 7.219 20.234 5.008 1 93.75 94 LEU A CA 1
ATOM 703 C C . LEU A 1 94 ? 5.906 20.422 5.758 1 93.75 94 LEU A C 1
ATOM 705 O O . LEU A 1 94 ? 5.898 20.516 6.988 1 93.75 94 LEU A O 1
ATOM 709 N N . GLY A 1 95 ? 4.871 20.641 5.062 1 94.44 95 GLY A N 1
ATOM 710 C CA . GLY A 1 95 ? 3.529 20.594 5.625 1 94.44 95 GLY A CA 1
ATOM 711 C C . GLY A 1 95 ? 3.232 21.766 6.551 1 94.44 95 GLY A C 1
ATOM 712 O O . GLY A 1 95 ? 2.549 21.594 7.562 1 94.44 95 GLY A O 1
ATOM 713 N N . SER A 1 96 ? 3.789 22.938 6.25 1 94.5 96 SER A N 1
ATOM 714 C CA . SER A 1 96 ? 3.508 24.109 7.078 1 94.5 96 SER A CA 1
ATOM 715 C C . SER A 1 96 ? 2.016 24.422 7.105 1 94.5 96 SER A C 1
ATOM 717 O O . SER A 1 96 ? 1.465 24.75 8.156 1 94.5 96 SER A O 1
ATOM 719 N N . SER A 1 97 ? 1.366 24.375 5.945 1 94.44 97 SER A N 1
ATOM 720 C CA . SER A 1 97 ? -0.073 24.609 5.883 1 94.44 97 SER A CA 1
ATOM 721 C C . SER A 1 97 ? -0.838 23.562 6.688 1 94.44 97 SER A C 1
ATOM 723 O O . SER A 1 97 ? -1.769 23.891 7.426 1 94.44 97 SER A O 1
ATOM 725 N N . ALA A 1 98 ? -0.429 22.312 6.543 1 97.38 98 ALA A N 1
ATOM 726 C CA . ALA A 1 98 ? -1.069 21.234 7.293 1 97.38 98 ALA A CA 1
ATOM 727 C C . ALA A 1 98 ? -0.937 21.453 8.797 1 97.38 98 ALA A C 1
ATOM 729 O O . ALA A 1 98 ? -1.892 21.25 9.547 1 97.38 98 ALA A O 1
ATOM 730 N N . ALA A 1 99 ? 0.239 21.844 9.219 1 98.06 99 ALA A N 1
ATOM 731 C CA . ALA A 1 99 ? 0.45 22.156 10.633 1 98.06 99 ALA A CA 1
ATOM 732 C C . ALA A 1 99 ? -0.48 23.266 11.094 1 98.06 99 ALA A C 1
ATOM 734 O O . ALA A 1 99 ? -1.04 23.203 12.195 1 98.06 99 ALA A O 1
ATOM 735 N N . ALA A 1 100 ? -0.631 24.297 10.258 1 97.56 100 ALA A N 1
ATOM 736 C CA . ALA A 1 100 ? -1.517 25.406 10.578 1 97.56 100 ALA A CA 1
ATOM 737 C C . ALA A 1 100 ? -2.963 24.953 10.711 1 97.56 100 ALA A C 1
ATOM 739 O O . ALA A 1 100 ? -3.684 25.375 11.617 1 97.56 100 ALA A O 1
ATOM 740 N N . ILE A 1 101 ? -3.398 24.094 9.805 1 98.5 101 ILE A N 1
ATOM 741 C CA . ILE A 1 101 ? -4.754 23.547 9.828 1 98.5 101 ILE A CA 1
ATOM 742 C C . ILE A 1 101 ? -4.992 22.797 11.141 1 98.5 101 ILE A C 1
ATOM 744 O O . ILE A 1 101 ? -5.984 23.047 11.828 1 98.5 101 ILE A O 1
ATOM 748 N N . ILE A 1 102 ? -4.098 21.906 11.508 1 98.88 102 ILE A N 1
ATOM 749 C CA . ILE A 1 102 ? -4.23 21.125 12.734 1 98.88 102 ILE A CA 1
ATOM 750 C C . ILE A 1 102 ? -4.203 22.047 13.945 1 98.88 102 ILE A C 1
ATOM 752 O O . ILE A 1 102 ? -4.949 21.844 14.906 1 98.88 102 ILE A O 1
ATOM 756 N N . ALA A 1 103 ? -3.328 23.078 13.906 1 98.81 103 ALA A N 1
ATOM 757 C CA . ALA A 1 103 ? -3.277 24.047 14.992 1 98.81 103 ALA A CA 1
ATOM 758 C C . ALA A 1 103 ? -4.625 24.734 15.172 1 98.81 103 ALA A C 1
ATOM 760 O O . ALA A 1 103 ? -5.094 24.922 16.297 1 98.81 103 ALA A O 1
ATOM 761 N N . GLY A 1 104 ? -5.23 25.172 14.078 1 98.75 104 GLY A N 1
ATOM 762 C CA . GLY A 1 104 ? -6.551 25.781 14.133 1 98.75 104 GLY A CA 1
ATOM 763 C C . GLY A 1 104 ? -7.605 24.859 14.719 1 98.75 104 GLY A C 1
ATOM 764 O O . GLY A 1 104 ? -8.438 25.281 15.523 1 98.75 104 GLY A O 1
ATOM 765 N N . ILE A 1 105 ? -7.582 23.641 14.312 1 98.88 105 ILE A N 1
ATOM 766 C CA . ILE A 1 105 ? -8.531 22.641 14.797 1 98.88 105 ILE A CA 1
ATOM 767 C C . ILE A 1 105 ? -8.367 22.469 16.312 1 98.88 105 ILE A C 1
ATOM 769 O O . ILE A 1 105 ? -9.352 22.5 17.047 1 98.88 105 ILE A O 1
ATOM 773 N N . GLU A 1 106 ? -7.133 22.266 16.75 1 98.88 106 GLU A N 1
ATOM 774 C CA . GLU A 1 106 ? -6.859 22.078 18.172 1 98.88 106 GLU A CA 1
ATOM 775 C C . GLU A 1 106 ? -7.305 23.281 19 1 98.88 106 GLU A C 1
ATOM 777 O O . GLU A 1 106 ? -7.934 23.125 20.047 1 98.88 106 GLU A O 1
ATOM 782 N N . MET A 1 107 ? -6.93 24.453 18.516 1 98.5 107 MET A N 1
ATOM 783 C CA . MET A 1 107 ? -7.32 25.688 19.203 1 98.5 107 MET A CA 1
ATOM 784 C C . MET A 1 107 ? -8.836 25.781 19.328 1 98.5 107 MET A C 1
ATOM 786 O O . MET A 1 107 ? -9.352 26.031 20.422 1 98.5 107 MET A O 1
ATOM 790 N N . THR A 1 108 ? -9.539 25.562 18.266 1 98.5 108 THR A N 1
ATOM 791 C CA . THR A 1 108 ? -10.992 25.656 18.234 1 98.5 108 THR A CA 1
ATOM 792 C C . THR A 1 108 ? -11.617 24.641 19.188 1 98.5 108 THR A C 1
ATOM 794 O O . THR A 1 108 ? -12.539 24.953 19.938 1 98.5 108 THR A O 1
ATOM 797 N N . ASP A 1 109 ? -11.102 23.406 19.078 1 98.62 109 ASP A N 1
ATOM 798 C CA . ASP A 1 109 ? -11.609 22.344 19.938 1 98.62 109 ASP A CA 1
ATOM 799 C C . ASP A 1 109 ? -11.508 22.75 21.422 1 98.62 109 ASP A C 1
ATOM 801 O O . ASP A 1 109 ? -12.461 22.578 22.172 1 98.62 109 ASP A O 1
ATOM 805 N N . GLN A 1 110 ? -10.414 23.328 21.812 1 97.44 110 GLN A N 1
ATOM 806 C CA . GLN A 1 110 ? -10.156 23.688 23.203 1 97.44 110 GLN A CA 1
ATOM 807 C C . GLN A 1 110 ? -10.992 24.891 23.625 1 97.44 110 GLN A C 1
ATOM 809 O O . GLN A 1 110 ? -11.641 24.875 24.672 1 97.44 110 GLN A O 1
ATOM 814 N N . ILE A 1 111 ? -11 25.906 22.828 1 96.19 111 ILE A N 1
ATOM 815 C CA . ILE A 1 111 ? 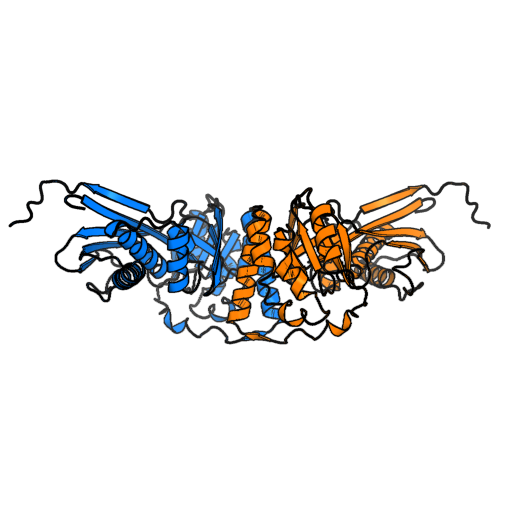-11.625 27.172 23.172 1 96.19 111 ILE A CA 1
ATOM 816 C C . ILE A 1 111 ? -13.141 27 23.25 1 96.19 111 ILE A C 1
ATOM 818 O O . ILE A 1 111 ? -13.797 27.625 24.094 1 96.19 111 ILE A O 1
ATOM 822 N N . THR A 1 112 ? -13.695 26.125 22.469 1 97.06 112 THR A N 1
ATOM 823 C CA . THR A 1 112 ? -15.141 25.938 22.422 1 97.06 112 THR A CA 1
ATOM 824 C C . THR A 1 112 ? -15.555 24.75 23.297 1 97.06 112 THR A C 1
ATOM 826 O O . THR A 1 112 ? -16.75 24.453 23.422 1 97.06 112 THR A O 1
ATOM 829 N N . SER A 1 113 ? -14.648 24 23.797 1 96.81 113 SER A N 1
ATOM 830 C CA . SER A 1 113 ? -14.914 22.797 24.578 1 96.81 113 SER A CA 1
ATOM 831 C C . SER A 1 113 ? -15.742 21.781 23.797 1 96.81 113 SER A C 1
ATOM 833 O O . SER A 1 113 ? -16.734 21.266 24.297 1 96.81 113 SER A O 1
ATOM 835 N N . ALA A 1 114 ? -15.352 21.562 22.594 1 97.56 114 ALA A N 1
ATOM 836 C CA . ALA A 1 114 ? -16.125 20.688 21.719 1 97.56 114 ALA A CA 1
ATOM 837 C C . ALA A 1 114 ? -15.836 19.219 22.016 1 97.56 114 ALA A C 1
ATOM 839 O O . ALA A 1 114 ? -16.641 18.359 21.672 1 97.56 114 ALA A O 1
ATOM 840 N N . ASP A 1 115 ? -14.703 18.875 22.594 1 97.81 115 ASP A N 1
ATOM 841 C CA . ASP A 1 115 ? -14.32 17.516 22.969 1 97.81 115 ASP A CA 1
ATOM 842 C C . ASP A 1 115 ? -14.305 16.578 21.766 1 97.81 115 ASP A C 1
ATOM 844 O O . ASP A 1 115 ? -14.922 15.523 21.797 1 97.81 115 ASP A O 1
ATOM 848 N N . MET A 1 116 ? -13.664 17 20.734 1 98.44 116 MET A N 1
ATOM 849 C CA . MET A 1 116 ? -13.555 16.203 19.516 1 98.44 116 MET A CA 1
ATOM 850 C C . MET A 1 116 ? -12.594 15.039 19.703 1 98.44 116 MET A C 1
ATOM 852 O O . MET A 1 116 ? -11.547 15.195 20.344 1 98.44 116 MET A O 1
ATOM 856 N N . THR A 1 117 ? -12.938 13.859 19.125 1 98.31 117 THR A N 1
ATOM 857 C CA . THR A 1 117 ? -11.984 12.758 19.047 1 98.31 117 THR A CA 1
ATOM 858 C C . THR A 1 117 ? -10.922 13.031 18 1 98.31 117 THR A C 1
ATOM 860 O O . THR A 1 117 ? -11.102 13.891 17.125 1 98.31 117 THR A O 1
ATOM 863 N N . LYS A 1 118 ? -9.781 12.375 18.047 1 98 118 LYS A N 1
ATOM 864 C CA . LYS A 1 118 ? -8.75 12.531 17.031 1 98 118 LYS A CA 1
ATOM 865 C C . LYS A 1 118 ? -9.281 12.141 15.648 1 98 118 LYS A C 1
ATOM 867 O O . LYS A 1 118 ? -8.883 12.727 14.641 1 98 118 LYS A O 1
ATOM 872 N N . GLU A 1 119 ? -10.141 11.141 15.633 1 97.88 119 GLU A N 1
ATOM 873 C CA . GLU A 1 119 ? -10.734 10.711 14.367 1 97.88 119 GLU A CA 1
ATOM 874 C C . GLU A 1 119 ? -11.57 11.828 13.742 1 97.88 119 GLU A C 1
ATOM 876 O O . GLU A 1 119 ? -11.539 12.023 12.523 1 97.88 119 GLU A O 1
ATOM 881 N N . GLU A 1 120 ? -12.32 12.469 14.555 1 98.38 120 GLU A N 1
ATOM 882 C CA . GLU A 1 120 ? -13.125 13.586 14.07 1 98.38 120 GLU A CA 1
ATOM 883 C C . GLU A 1 120 ? -12.242 14.719 13.555 1 98.38 120 GLU A C 1
ATOM 885 O O . GLU A 1 120 ? -12.539 15.32 12.516 1 98.38 120 GLU A O 1
ATOM 890 N N . LYS A 1 121 ? -11.18 15.047 14.312 1 98.81 121 LYS A N 1
ATOM 891 C CA . LYS A 1 121 ? -10.227 16.062 13.883 1 98.81 121 LYS A CA 1
ATOM 892 C C . LYS A 1 121 ? -9.578 15.695 12.555 1 98.81 121 LYS A C 1
ATOM 894 O O . LYS A 1 121 ? -9.469 16.531 11.656 1 98.81 121 LYS A O 1
ATOM 899 N N . MET A 1 122 ? -9.211 14.422 12.43 1 98.69 122 MET A N 1
ATOM 900 C CA . MET A 1 122 ? -8.594 13.922 11.203 1 98.69 122 MET A CA 1
ATOM 901 C C . MET A 1 122 ? -9.547 14.047 10.023 1 98.69 122 MET A C 1
ATOM 903 O O . MET A 1 122 ? -9.133 14.406 8.922 1 98.69 122 MET A O 1
ATOM 907 N N . ARG A 1 123 ? -10.758 13.719 10.234 1 98.5 123 ARG A N 1
ATOM 908 C CA . ARG A 1 123 ? -11.773 13.812 9.188 1 98.5 123 ARG A CA 1
ATOM 909 C C . ARG A 1 123 ? -11.914 15.242 8.688 1 98.5 123 ARG A C 1
ATOM 911 O O . ARG A 1 123 ? -11.844 15.5 7.484 1 98.5 123 ARG A O 1
ATOM 918 N N . PHE A 1 124 ? -12.078 16.156 9.57 1 98.62 124 PHE A N 1
ATOM 919 C CA . PHE A 1 124 ? -12.227 17.562 9.203 1 98.62 124 PHE A CA 1
ATOM 920 C C . PHE A 1 124 ? -11 18.062 8.453 1 98.62 124 PHE A C 1
ATOM 922 O O . PHE A 1 124 ? -11.117 18.688 7.398 1 98.62 124 PHE A O 1
ATOM 929 N N . ALA A 1 125 ? -9.812 17.719 9 1 98.75 125 ALA A N 1
ATOM 930 C CA . ALA A 1 125 ? -8.562 18.172 8.406 1 98.75 125 ALA A CA 1
ATOM 931 C C . ALA A 1 125 ? -8.383 17.609 7 1 98.75 125 ALA A C 1
ATOM 933 O O . ALA A 1 125 ? -7.926 18.312 6.094 1 98.75 125 ALA A O 1
ATOM 934 N N . SER A 1 126 ? -8.727 16.328 6.82 1 98.44 126 SER A N 1
ATOM 935 C CA . SER A 1 126 ? -8.57 15.68 5.527 1 98.44 126 SER A CA 1
ATOM 936 C C . SER A 1 126 ? -9.531 16.25 4.496 1 98.44 126 SER A C 1
ATOM 938 O O . SER A 1 126 ? -9.195 16.375 3.316 1 98.44 126 SER A O 1
ATOM 940 N N . ILE A 1 127 ? -10.75 16.562 4.926 1 97.88 127 ILE A N 1
ATOM 941 C CA . ILE A 1 127 ? -11.703 17.219 4.035 1 97.88 127 ILE A CA 1
ATOM 942 C C . ILE A 1 127 ? -11.156 18.578 3.602 1 97.88 127 ILE A C 1
ATOM 944 O O . ILE A 1 127 ? -11.219 18.922 2.42 1 97.88 127 ILE A O 1
ATOM 948 N N . TRP A 1 128 ? -10.594 19.281 4.516 1 97.25 128 TRP A N 1
ATOM 949 C CA . TRP A 1 128 ? -10.047 20.609 4.246 1 97.25 128 TRP A CA 1
ATOM 950 C C . TRP A 1 128 ? -8.891 20.531 3.254 1 97.25 128 TRP A C 1
ATOM 952 O O . TRP A 1 128 ? -8.852 21.297 2.281 1 97.25 128 TRP A O 1
ATOM 962 N N . GLU A 1 129 ? -7.953 19.641 3.531 1 95.31 129 GLU A N 1
ATOM 963 C CA . GLU A 1 129 ? -6.707 19.562 2.773 1 95.31 129 GLU A CA 1
ATOM 964 C C . GLU A 1 129 ? -6.91 18.828 1.455 1 95.31 129 GLU A C 1
ATOM 966 O O . GLU A 1 129 ? -6.191 19.078 0.483 1 95.31 129 GLU A O 1
ATOM 971 N N . GLY A 1 130 ? -7.832 17.828 1.488 1 95.12 130 GLY A N 1
ATOM 972 C CA . GLY A 1 130 ? -8.078 16.984 0.325 1 95.12 130 GLY A CA 1
ATOM 973 C C . GLY A 1 130 ? -7.266 15.703 0.334 1 95.12 130 GLY A C 1
ATOM 974 O O . GLY A 1 130 ? -7.457 14.836 -0.521 1 95.12 130 GLY A O 1
ATOM 975 N N . HIS A 1 131 ? -6.355 15.523 1.177 1 95.69 131 HIS A N 1
ATOM 976 C CA . HIS A 1 131 ? -5.559 14.32 1.385 1 95.69 131 HIS A CA 1
ATOM 977 C C . HIS A 1 131 ? -5.078 14.227 2.828 1 95.69 131 HIS A C 1
ATOM 979 O O . HIS A 1 131 ? -4.922 15.242 3.508 1 95.69 131 HIS A O 1
ATOM 985 N N . PRO A 1 132 ? -4.797 13.039 3.314 1 97.94 132 PRO A N 1
ATOM 986 C CA . PRO A 1 132 ? -4.547 12.844 4.742 1 97.94 132 PRO A CA 1
ATOM 987 C C . PRO A 1 132 ? -3.059 12.82 5.082 1 97.94 132 PRO A C 1
ATOM 989 O O . PRO A 1 132 ? -2.688 12.844 6.258 1 97.94 132 PRO A O 1
ATOM 992 N N . ASP A 1 133 ? -2.188 12.789 4.125 1 97.94 133 ASP A N 1
ATOM 993 C CA . ASP A 1 133 ? -0.809 12.359 4.336 1 97.94 133 ASP A CA 1
ATOM 994 C C . ASP A 1 133 ? 0.026 13.469 4.965 1 97.94 133 ASP A C 1
ATOM 996 O O . ASP A 1 133 ? 1.113 13.219 5.488 1 97.94 133 ASP A O 1
ATOM 1000 N N . ASN A 1 134 ? -0.474 14.703 4.98 1 97.94 134 ASN A N 1
ATOM 1001 C CA . ASN A 1 134 ? 0.195 15.742 5.75 1 97.94 134 ASN A CA 1
ATOM 1002 C C . ASN A 1 134 ? -0.485 15.977 7.098 1 97.94 134 ASN A C 1
ATOM 1004 O O . ASN A 1 134 ? 0.173 15.961 8.141 1 97.94 134 ASN A O 1
ATOM 1008 N N . VAL A 1 135 ? -1.752 16.141 7.086 1 98.69 135 VAL A N 1
ATOM 1009 C CA . VAL A 1 135 ? -2.479 16.484 8.305 1 98.69 135 VAL A CA 1
ATOM 1010 C C . VAL A 1 135 ? -2.451 15.32 9.281 1 98.69 135 VAL A C 1
ATOM 1012 O O . VAL A 1 135 ? -2.438 15.516 10.492 1 98.69 135 VAL A O 1
ATOM 1015 N N . GLY A 1 136 ? -2.426 14.086 8.805 1 98.75 136 GLY A N 1
ATOM 1016 C CA . GLY A 1 136 ? -2.367 12.922 9.664 1 98.75 136 GLY A CA 1
ATOM 1017 C C . GLY A 1 136 ? -1.158 12.914 10.578 1 98.75 136 GLY A C 1
ATOM 1018 O O . GLY A 1 136 ? -1.302 12.938 11.805 1 98.75 136 GLY A O 1
ATOM 1019 N N . PRO A 1 137 ? 0.011 12.945 9.977 1 98.88 137 PRO A N 1
ATOM 1020 C CA . PRO A 1 137 ? 1.214 12.984 10.812 1 98.88 137 PRO A CA 1
ATOM 1021 C C . PRO A 1 137 ? 1.249 14.188 11.75 1 98.88 137 PRO A C 1
ATOM 1023 O O . PRO A 1 137 ? 1.73 14.086 12.875 1 98.88 137 PRO A O 1
ATOM 1026 N N . CYS A 1 138 ? 0.783 15.305 11.281 1 98.88 138 CYS A N 1
ATOM 1027 C CA . CYS A 1 138 ? 0.732 16.484 12.148 1 98.88 138 CYS A CA 1
ATOM 1028 C C . CYS A 1 138 ? -0.117 16.203 13.383 1 98.88 138 CYS A C 1
ATOM 1030 O O . CYS A 1 138 ? 0.23 16.625 14.492 1 98.88 138 CYS A O 1
ATOM 1032 N N . LEU A 1 139 ? -1.208 15.57 13.234 1 98.88 139 LEU A N 1
ATOM 1033 C CA . LEU A 1 139 ? -2.17 15.32 14.305 1 98.88 139 LEU A CA 1
ATOM 1034 C C . LEU A 1 139 ? -1.706 14.18 15.203 1 98.88 139 LEU A C 1
ATOM 1036 O O . LEU A 1 139 ? -1.766 14.281 16.422 1 98.88 139 LEU A O 1
ATOM 1040 N N . TYR A 1 140 ? -1.167 13.094 14.641 1 98.75 140 TYR A N 1
ATOM 1041 C CA . TYR A 1 140 ? -0.961 11.852 15.367 1 98.75 140 TYR A CA 1
ATOM 1042 C C . TYR A 1 140 ? 0.513 11.641 15.695 1 98.75 140 TYR A C 1
ATOM 1044 O O . TYR A 1 140 ? 0.856 10.852 16.578 1 98.75 140 TYR A O 1
ATOM 1052 N N . GLY A 1 141 ? 1.429 12.344 15 1 98.81 141 GLY A N 1
ATOM 1053 C CA . GLY A 1 141 ? 2.83 11.953 15.023 1 98.81 141 GLY A CA 1
ATOM 1054 C C . GLY A 1 141 ? 3.105 10.664 14.266 1 98.81 141 GLY A C 1
ATOM 1055 O O . GLY A 1 141 ? 2.182 10.023 13.766 1 98.81 141 GLY A O 1
ATOM 1056 N N . GLY A 1 142 ? 4.332 10.422 14.102 1 98.69 142 GLY A N 1
ATOM 1057 C CA . GLY A 1 142 ? 4.734 9.164 13.5 1 98.69 142 GLY A CA 1
ATOM 1058 C C . GLY A 1 142 ? 4.402 9.078 12.023 1 98.69 142 GLY A C 1
ATOM 1059 O O . GLY A 1 142 ? 4.34 10.102 11.336 1 98.69 142 GLY A O 1
ATOM 1060 N N . LEU A 1 143 ? 4.324 7.828 11.547 1 98.81 143 LEU A N 1
ATOM 1061 C CA . LEU A 1 143 ? 4.035 7.527 10.148 1 98.81 143 LEU A CA 1
ATOM 1062 C C . LEU A 1 143 ? 2.568 7.152 9.961 1 98.81 143 LEU A C 1
ATOM 1064 O O . LEU A 1 143 ? 2.035 6.324 10.703 1 98.81 143 LEU A O 1
ATOM 1068 N N . ILE A 1 144 ? 1.948 7.84 8.992 1 98.69 144 ILE A N 1
ATOM 1069 C CA . ILE A 1 144 ? 0.532 7.609 8.727 1 98.69 144 ILE A CA 1
ATOM 1070 C C . ILE A 1 144 ? 0.35 7.117 7.297 1 98.69 144 ILE A C 1
ATOM 1072 O O . ILE A 1 144 ? 0.975 7.637 6.367 1 98.69 144 ILE A O 1
ATOM 1076 N N . ILE A 1 145 ? -0.421 6.066 7.133 1 98.88 145 ILE A N 1
ATOM 1077 C CA . ILE A 1 145 ? -0.882 5.562 5.844 1 98.88 145 ILE A CA 1
ATOM 1078 C C . ILE A 1 145 ? -2.398 5.719 5.738 1 98.88 145 ILE A C 1
ATOM 1080 O O . ILE A 1 145 ? -3.145 5.074 6.477 1 98.88 145 ILE A O 1
ATOM 1084 N N . GLY A 1 146 ? -2.801 6.613 4.793 1 98.75 146 GLY A N 1
ATOM 1085 C CA . GLY A 1 146 ? -4.219 6.938 4.797 1 98.75 146 GLY A CA 1
ATOM 1086 C C . GLY A 1 146 ? -4.797 7.109 3.404 1 98.75 146 GLY A C 1
ATOM 1087 O O . GLY A 1 146 ? -4.055 7.246 2.432 1 98.75 146 GLY A O 1
ATOM 1088 N N . ALA A 1 147 ? -6.062 6.992 3.303 1 98.69 147 ALA A N 1
ATOM 1089 C CA . ALA A 1 147 ? -6.875 7.273 2.123 1 98.69 147 ALA A CA 1
ATOM 1090 C C . ALA A 1 147 ? -8.07 8.156 2.477 1 98.69 147 ALA A C 1
ATOM 1092 O O . ALA A 1 147 ? -8.695 7.973 3.525 1 98.69 147 ALA A O 1
ATOM 1093 N N . HIS A 1 148 ? -8.25 9.133 1.59 1 97.5 148 HIS A N 1
ATOM 1094 C CA . HIS A 1 148 ? -9.328 10.078 1.854 1 97.5 148 HIS A CA 1
ATOM 1095 C C . HIS A 1 148 ? -10.242 10.227 0.641 1 97.5 148 HIS A C 1
ATOM 1097 O O . HIS A 1 148 ? -9.773 10.203 -0.5 1 97.5 148 HIS A O 1
ATOM 1103 N N . SER A 1 149 ? -11.523 10.25 0.904 1 94.81 149 SER A N 1
ATOM 1104 C CA . SER A 1 149 ? -12.57 10.664 -0.028 1 94.81 149 SER A CA 1
ATOM 1105 C C . SER A 1 149 ? -13.594 11.562 0.655 1 94.81 149 SER A C 1
ATOM 1107 O O . SER A 1 149 ? -13.508 11.805 1.86 1 94.81 149 SER A O 1
ATOM 1109 N N . ILE A 1 150 ? -14.492 12.094 -0.103 1 93.94 150 ILE A N 1
ATOM 1110 C CA . ILE A 1 150 ? -15.523 12.961 0.449 1 93.94 150 ILE A CA 1
ATOM 1111 C C . ILE A 1 150 ? -16.359 12.188 1.463 1 93.94 150 ILE A C 1
ATOM 1113 O O . ILE A 1 150 ? -16.859 12.766 2.43 1 93.94 150 ILE A O 1
ATOM 1117 N N . ASP A 1 151 ? -16.375 10.836 1.331 1 93 151 ASP A N 1
ATOM 1118 C CA . ASP A 1 151 ? -17.281 10.039 2.141 1 93 151 ASP A CA 1
ATOM 1119 C C . ASP A 1 151 ? -16.578 9.508 3.393 1 93 151 ASP A C 1
ATOM 1121 O O . ASP A 1 151 ? -17.234 9.266 4.414 1 93 151 ASP A O 1
ATOM 1125 N N . ALA A 1 152 ? -15.305 9.344 3.281 1 95.75 152 ALA A N 1
ATOM 1126 C CA . ALA A 1 152 ? -14.648 8.703 4.422 1 95.75 152 ALA A CA 1
ATOM 1127 C C . ALA A 1 152 ? -13.141 8.961 4.395 1 95.75 152 ALA A C 1
ATOM 1129 O O . ALA A 1 152 ? -12.562 9.203 3.334 1 95.75 152 ALA A O 1
ATOM 1130 N N . THR A 1 153 ? -12.547 8.992 5.562 1 97.94 153 THR A N 1
ATOM 1131 C CA . THR A 1 153 ? -11.102 8.977 5.762 1 97.94 153 THR A CA 1
ATOM 1132 C C . THR A 1 153 ? -10.68 7.746 6.566 1 97.94 153 THR A C 1
ATOM 1134 O O . THR A 1 153 ? -11.211 7.5 7.652 1 97.94 153 THR A O 1
ATOM 1137 N N . SER A 1 154 ? -9.844 6.926 5.977 1 98.12 154 SER A N 1
ATOM 1138 C CA . SER A 1 154 ? -9.289 5.754 6.652 1 98.12 154 SER A CA 1
ATOM 1139 C C . SER A 1 154 ? -7.773 5.855 6.77 1 98.12 154 SER A C 1
ATOM 1141 O O . SER A 1 154 ? -7.105 6.355 5.859 1 98.12 154 SER A O 1
ATOM 1143 N N . MET A 1 155 ? -7.285 5.418 7.957 1 97.56 155 MET A N 1
ATOM 1144 C CA . MET A 1 155 ? -5.832 5.48 8.102 1 97.56 155 MET A CA 1
ATOM 1145 C C . MET A 1 155 ? -5.332 4.406 9.055 1 97.56 155 MET A C 1
ATOM 1147 O O . MET A 1 155 ? -6.109 3.85 9.836 1 97.56 155 MET A O 1
ATOM 1151 N N . VAL A 1 156 ? -4.148 4.051 8.875 1 98.62 156 VAL A N 1
ATOM 1152 C CA . VAL A 1 156 ? -3.383 3.219 9.797 1 98.62 156 VAL A CA 1
ATOM 1153 C C . VAL A 1 156 ? -2.199 4.012 10.352 1 98.62 156 VAL A C 1
ATOM 1155 O O . VAL A 1 156 ? -1.446 4.625 9.586 1 98.62 156 VAL A O 1
ATOM 1158 N N . HIS A 1 157 ? -2.178 4.184 11.695 1 98.25 157 HIS A N 1
ATOM 1159 C CA . HIS A 1 157 ? -0.958 4.691 12.312 1 98.25 157 HIS A CA 1
ATOM 1160 C C . HIS A 1 157 ? 0.14 3.633 12.312 1 98.25 157 HIS A C 1
ATOM 1162 O O . HIS A 1 157 ? 0.022 2.609 12.992 1 98.25 157 HIS A O 1
ATOM 1168 N N . ALA A 1 158 ? 1.183 3.795 11.562 1 97.62 158 ALA A N 1
ATOM 1169 C CA . ALA A 1 158 ? 2.211 2.787 11.32 1 97.62 158 ALA A CA 1
ATOM 1170 C C . ALA A 1 158 ? 3.373 2.943 12.297 1 97.62 158 ALA A C 1
ATOM 1172 O O . ALA A 1 158 ? 4.488 2.494 12.023 1 97.62 158 ALA A O 1
ATOM 1173 N N . GLY A 1 159 ? 3.18 3.693 13.383 1 97.56 159 GLY A N 1
ATOM 1174 C CA . GLY A 1 159 ? 4.195 3.848 14.414 1 97.56 159 GLY A CA 1
ATOM 1175 C C . GLY A 1 159 ? 5.215 4.922 14.094 1 97.56 159 GLY A C 1
ATOM 1176 O O . GLY A 1 159 ? 4.93 5.852 13.328 1 97.56 159 GLY A O 1
ATOM 1177 N N . VAL A 1 160 ? 6.363 4.871 14.828 1 98.25 160 VAL A N 1
ATOM 1178 C CA . VAL A 1 160 ? 7.453 5.828 14.664 1 98.25 160 VAL A CA 1
ATOM 1179 C C . VAL A 1 160 ? 8.711 5.105 14.188 1 98.25 160 VAL A C 1
ATOM 1181 O O . VAL A 1 160 ? 9.375 4.422 14.969 1 98.25 160 VAL A O 1
ATOM 1184 N N . PRO A 1 161 ? 9.016 5.266 12.906 1 97.81 161 PRO A N 1
ATOM 1185 C CA . PRO A 1 161 ? 10.211 4.57 12.414 1 97.81 161 PRO A CA 1
ATOM 1186 C C . PRO A 1 161 ? 11.484 4.984 13.148 1 97.81 161 PRO A C 1
ATOM 1188 O O . PRO A 1 161 ? 11.641 6.156 13.5 1 97.81 161 PRO A O 1
ATOM 1191 N N . ASP A 1 162 ? 12.367 4.031 13.406 1 97.56 162 ASP A N 1
ATOM 1192 C CA . ASP A 1 162 ? 13.648 4.293 14.047 1 97.56 162 ASP A CA 1
ATOM 1193 C C . ASP A 1 162 ? 14.711 4.668 13.016 1 97.56 162 ASP A C 1
ATOM 1195 O O . ASP A 1 162 ? 15.602 3.871 12.719 1 97.56 162 ASP A O 1
ATOM 1199 N N . ILE A 1 163 ? 14.609 5.859 12.523 1 98.44 163 ILE A N 1
ATOM 1200 C CA . ILE A 1 163 ? 15.477 6.363 11.453 1 98.44 163 ILE A CA 1
ATOM 1201 C C . ILE A 1 163 ? 15.875 7.805 11.758 1 98.44 163 ILE A C 1
ATOM 1203 O O . ILE A 1 163 ? 15.281 8.453 12.617 1 98.44 163 ILE A O 1
ATOM 1207 N N . ASP A 1 164 ? 16.953 8.242 11.109 1 98.56 164 ASP A N 1
ATOM 1208 C CA . ASP A 1 164 ? 17.234 9.672 10.977 1 98.56 164 ASP A CA 1
ATOM 1209 C C . ASP A 1 164 ? 16.672 10.219 9.664 1 98.56 164 ASP A C 1
ATOM 1211 O O . ASP A 1 164 ? 16.406 9.461 8.727 1 98.56 164 ASP A O 1
ATOM 1215 N N . ILE A 1 165 ? 16.406 11.477 9.648 1 98.62 165 ILE A N 1
ATOM 1216 C CA . ILE A 1 165 ? 15.977 12.188 8.453 1 98.62 165 ILE A CA 1
ATOM 1217 C C . ILE A 1 165 ? 16.984 13.273 8.094 1 98.62 165 ILE A C 1
ATOM 1219 O O . ILE A 1 165 ? 17.484 13.977 8.969 1 98.62 165 ILE A O 1
ATOM 1223 N N . VAL A 1 166 ? 17.344 13.32 6.852 1 98.5 166 VAL A N 1
ATOM 1224 C CA . VAL A 1 166 ? 18.094 14.453 6.32 1 98.5 166 VAL A CA 1
ATOM 1225 C C . VAL A 1 166 ? 17.281 15.172 5.258 1 98.5 166 VAL A C 1
ATOM 1227 O O . VAL A 1 166 ? 16.75 14.539 4.336 1 98.5 166 VAL A O 1
ATOM 1230 N N . ILE A 1 167 ? 17.125 16.469 5.445 1 97.25 167 ILE A N 1
ATOM 1231 C CA . ILE A 1 167 ? 16.359 17.234 4.484 1 97.25 167 ILE A CA 1
ATOM 1232 C C . ILE A 1 167 ? 17.266 18.219 3.758 1 97.25 167 ILE A C 1
ATOM 1234 O O . ILE A 1 167 ? 18.188 18.781 4.359 1 97.25 167 ILE A O 1
ATOM 1238 N N . ALA A 1 168 ? 17.125 18.344 2.49 1 95 168 ALA A N 1
ATOM 1239 C CA . ALA A 1 168 ? 17.812 19.328 1.654 1 95 168 ALA A CA 1
ATOM 1240 C C . ALA A 1 168 ? 16.828 20.359 1.104 1 95 168 ALA A C 1
ATOM 1242 O O . ALA A 1 168 ? 16.031 20.062 0.207 1 95 168 ALA A O 1
ATOM 1243 N N . VAL A 1 169 ? 16.922 21.594 1.607 1 91.19 169 VAL A N 1
ATOM 1244 C CA . VAL A 1 169 ? 16.016 22.672 1.254 1 91.19 169 VAL A CA 1
ATOM 1245 C C . VAL A 1 169 ? 16.703 23.625 0.289 1 91.19 169 VAL A C 1
ATOM 1247 O O . VAL A 1 169 ? 17.734 24.219 0.622 1 91.19 169 VAL A O 1
ATOM 1250 N N . PRO A 1 170 ? 16.156 23.75 -0.906 1 87.44 170 PRO A N 1
ATOM 1251 C CA . PRO A 1 170 ? 16.781 24.703 -1.82 1 87.44 170 PRO A CA 1
ATOM 1252 C C . PRO A 1 170 ? 16.609 26.141 -1.364 1 87.44 170 PRO A C 1
ATOM 1254 O O . PRO A 1 170 ? 15.648 26.469 -0.669 1 87.44 170 PRO A O 1
ATOM 1257 N N . GLU A 1 171 ? 17.609 27 -1.69 1 75.38 171 GLU A N 1
ATOM 1258 C CA . GLU A 1 171 ? 17.562 28.406 -1.328 1 75.38 171 GLU A CA 1
ATOM 1259 C C . GLU A 1 171 ? 16.406 29.125 -2.033 1 75.38 171 GLU A C 1
ATOM 1261 O O . GLU A 1 171 ? 15.734 29.969 -1.437 1 75.38 171 GLU A O 1
ATOM 1266 N N . GLN A 1 172 ? 16.266 28.875 -3.305 1 63.88 172 GLN A N 1
ATOM 1267 C CA . GLN A 1 172 ? 15.234 29.578 -4.059 1 63.88 172 GLN A CA 1
ATOM 1268 C C . GLN A 1 172 ? 13.844 29.031 -3.734 1 63.88 172 GLN A C 1
ATOM 1270 O O . GLN A 1 172 ? 13.664 27.828 -3.617 1 63.88 172 GLN A O 1
ATOM 1275 N N . GLU A 1 173 ? 12.891 29.984 -3.166 1 53.84 173 GLU A N 1
ATOM 1276 C CA . GLU A 1 173 ? 11.516 29.594 -2.906 1 53.84 173 GLU A CA 1
ATOM 1277 C C . GLU A 1 173 ? 10.828 29.109 -4.18 1 53.84 173 GLU A C 1
ATOM 1279 O O . GLU A 1 173 ? 10.969 29.719 -5.238 1 53.84 173 GLU A O 1
ATOM 1284 N N . LEU A 1 174 ? 10.797 27.906 -4.469 1 52.78 174 LEU A N 1
ATOM 1285 C CA . LEU A 1 174 ? 9.945 27.453 -5.57 1 52.78 174 LEU A CA 1
ATOM 1286 C C . LEU A 1 174 ? 8.477 27.719 -5.262 1 52.78 174 LEU A C 1
ATOM 1288 O O . LEU A 1 174 ? 7.977 27.328 -4.207 1 52.78 174 LEU A O 1
ATOM 1292 N N . MET A 1 175 ? 7.887 29 -5.547 1 45.56 175 MET A N 1
ATOM 1293 C CA . MET A 1 175 ? 6.461 29.219 -5.32 1 45.56 175 MET A CA 1
ATOM 1294 C C . MET A 1 175 ? 5.652 27.984 -5.668 1 45.56 175 MET A C 1
ATOM 1296 O O . MET A 1 175 ? 5.906 27.328 -6.68 1 45.56 175 MET A O 1
ATOM 1300 N N . THR A 1 176 ? 5.062 27.375 -4.711 1 48.41 176 THR A N 1
ATOM 1301 C CA . THR A 1 176 ? 4.109 26.266 -4.695 1 48.41 176 THR A CA 1
ATOM 1302 C C . THR A 1 176 ? 3.23 26.281 -5.941 1 48.41 176 THR A C 1
ATOM 1304 O O . THR A 1 176 ? 2.771 25.234 -6.402 1 48.41 176 THR A O 1
ATOM 1307 N N . LYS A 1 177 ? 2.785 27.531 -6.383 1 47 177 LYS A N 1
ATOM 1308 C CA . LYS A 1 177 ? 1.735 27.562 -7.395 1 47 177 LYS A CA 1
ATOM 1309 C C . LYS A 1 177 ? 2.199 26.875 -8.68 1 47 177 LYS A C 1
ATOM 1311 O O . LYS A 1 177 ? 1.386 26.344 -9.438 1 47 177 LYS A O 1
ATOM 1316 N N . LYS A 1 178 ? 3.467 27.062 -8.969 1 49.62 178 LYS A N 1
ATOM 1317 C CA . LYS A 1 178 ? 3.945 26.5 -10.227 1 49.62 178 LYS A CA 1
ATOM 1318 C C . LYS A 1 178 ? 3.908 24.984 -10.195 1 49.62 178 LYS A C 1
ATOM 1320 O O . LYS A 1 178 ? 3.83 24.328 -11.242 1 49.62 178 LYS A O 1
ATOM 1325 N N . ALA A 1 179 ? 3.9 24.578 -9.023 1 51.91 179 ALA A N 1
ATOM 1326 C CA . ALA A 1 179 ? 3.883 23.125 -8.859 1 51.91 179 ALA A CA 1
ATOM 1327 C C . ALA A 1 179 ? 2.482 22.562 -9.094 1 51.91 179 ALA A C 1
ATOM 1329 O O . ALA A 1 179 ? 2.33 21.438 -9.586 1 51.91 179 ALA A O 1
ATOM 1330 N N . ARG A 1 180 ? 1.427 23.578 -8.961 1 48.31 180 ARG A N 1
ATOM 1331 C CA . ARG A 1 180 ? 0.044 23.188 -9.203 1 48.31 180 ARG A CA 1
ATOM 1332 C C . ARG A 1 180 ? -0.271 23.203 -10.695 1 48.31 180 ARG A C 1
ATOM 1334 O O . ARG A 1 180 ? 0.153 24.109 -11.414 1 48.31 180 ARG A O 1
ATOM 1341 N N . GLY A 1 181 ? -0.408 22.219 -11.219 1 64.25 181 GLY A N 1
ATOM 1342 C CA . GLY A 1 181 ? -0.847 22.031 -12.594 1 64.25 181 GLY A CA 1
ATOM 1343 C C . GLY A 1 181 ? 0.12 21.203 -13.422 1 64.25 181 GLY A C 1
ATOM 1344 O O . GLY A 1 181 ? -0.1 21 -14.617 1 64.25 181 GLY A O 1
ATOM 1345 N N . ILE A 1 182 ? 1.149 20.953 -12.68 1 83.44 182 ILE A N 1
ATOM 1346 C CA . ILE A 1 182 ? 2.17 20.234 -13.438 1 83.44 182 ILE A CA 1
ATOM 1347 C C . ILE A 1 182 ? 1.807 18.75 -13.508 1 83.44 182 ILE A C 1
ATOM 1349 O O . ILE A 1 182 ? 2.289 18.031 -14.383 1 83.44 182 ILE A O 1
ATOM 1353 N N . LEU A 1 183 ? 0.783 18.453 -12.742 1 89.94 183 LEU A N 1
ATOM 1354 C CA . LEU A 1 183 ? 0.385 17.047 -12.734 1 89.94 183 LEU A CA 1
ATOM 1355 C C . LEU A 1 183 ? -0.565 16.75 -13.891 1 89.94 183 LEU A C 1
ATOM 1357 O O . LEU A 1 183 ? -1.35 17.609 -14.297 1 89.94 183 LEU A O 1
ATOM 1361 N N . PRO A 1 184 ? -0.545 15.57 -14.414 1 92.44 184 PRO A N 1
ATOM 1362 C CA . PRO A 1 184 ? -1.391 15.211 -15.555 1 92.44 184 PRO A CA 1
ATOM 1363 C C . PRO A 1 184 ? -2.854 15.016 -15.172 1 92.44 184 PRO A C 1
ATOM 1365 O O . PRO A 1 184 ? -3.166 14.844 -13.984 1 92.44 184 PRO A O 1
ATOM 1368 N N . ALA A 1 185 ? -3.717 15.172 -16.188 1 93.81 185 ALA A N 1
ATOM 1369 C CA . ALA A 1 185 ? -5.137 14.93 -15.969 1 93.81 185 ALA A CA 1
ATOM 1370 C C . ALA A 1 185 ? -5.449 13.438 -16.016 1 93.81 185 ALA A C 1
ATOM 1372 O O . ALA A 1 185 ? -6.445 12.984 -15.438 1 93.81 185 ALA A O 1
ATOM 1373 N N . GLN A 1 186 ? -4.668 12.711 -16.766 1 96.19 186 GLN A N 1
ATOM 1374 C CA . GLN A 1 186 ? -4.859 11.273 -16.953 1 96.19 186 GLN A CA 1
ATOM 1375 C C . GLN A 1 186 ? -3.531 10.531 -16.906 1 96.19 186 GLN A C 1
ATOM 1377 O O . GLN A 1 186 ? -2.473 11.125 -17.109 1 96.19 186 GLN A O 1
ATOM 1382 N N . LEU A 1 187 ? -3.605 9.258 -16.562 1 96.75 187 LEU A N 1
ATOM 1383 C CA . LEU A 1 187 ? -2.467 8.344 -16.625 1 96.75 187 LEU A CA 1
ATOM 1384 C C . LEU A 1 187 ? -2.789 7.121 -17.469 1 96.75 187 LEU A C 1
ATOM 1386 O O . LEU A 1 187 ? -3.92 6.633 -17.453 1 96.75 187 LEU A O 1
ATOM 1390 N N . PRO A 1 188 ? -1.757 6.688 -18.297 1 97.12 188 PRO A N 1
ATOM 1391 C CA . PRO A 1 188 ? -1.963 5.344 -18.844 1 97.12 188 PRO A CA 1
ATOM 1392 C C . PRO A 1 188 ? -2.307 4.316 -17.781 1 97.12 188 PRO A C 1
ATOM 1394 O O . PRO A 1 188 ? -1.752 4.359 -16.672 1 97.12 188 PRO A O 1
ATOM 1397 N N . TYR A 1 189 ? -3.242 3.42 -18.125 1 97.25 189 TYR A N 1
ATOM 1398 C CA . TYR A 1 189 ? -3.729 2.422 -17.172 1 97.25 189 TYR A CA 1
ATOM 1399 C C . TYR A 1 189 ? -2.574 1.619 -16.594 1 97.25 189 TYR A C 1
ATOM 1401 O O . TYR A 1 189 ? -2.461 1.486 -15.367 1 97.25 189 TYR A O 1
ATOM 1409 N N . LYS A 1 190 ? -1.688 1.196 -17.375 1 95.81 190 LYS A N 1
ATOM 1410 C CA . LYS A 1 190 ? -0.567 0.363 -16.953 1 95.81 190 LYS A CA 1
ATOM 1411 C C . LYS A 1 190 ? 0.343 1.114 -15.992 1 95.81 190 LYS A C 1
ATOM 1413 O O . LYS A 1 190 ? 0.895 0.521 -15.062 1 95.81 190 LYS A O 1
ATOM 1418 N N . GLU A 1 191 ? 0.506 2.361 -16.203 1 96.88 191 GLU A N 1
ATOM 1419 C CA . GLU A 1 191 ? 1.341 3.178 -15.32 1 96.88 191 GLU A CA 1
ATOM 1420 C C . GLU A 1 191 ? 0.691 3.357 -13.953 1 96.88 191 GLU A C 1
ATOM 1422 O O . GLU A 1 191 ? 1.378 3.346 -12.93 1 96.88 191 GLU A O 1
ATOM 1427 N N . ALA A 1 192 ? -0.626 3.551 -13.938 1 97.88 192 ALA A N 1
ATOM 1428 C CA . ALA A 1 192 ? -1.364 3.666 -12.68 1 97.88 192 ALA A CA 1
ATOM 1429 C C . ALA A 1 192 ? -1.218 2.4 -11.844 1 97.88 192 ALA A C 1
ATOM 1431 O O . ALA A 1 192 ? -0.968 2.475 -10.641 1 97.88 192 ALA A O 1
ATOM 1432 N N . ILE A 1 193 ? -1.308 1.276 -12.523 1 98 193 ILE A N 1
ATOM 1433 C CA . ILE A 1 193 ? -1.218 -0.007 -11.836 1 98 193 ILE A CA 1
ATOM 1434 C C . ILE A 1 193 ? 0.202 -0.217 -11.312 1 98 193 ILE A C 1
ATOM 1436 O O . ILE A 1 193 ? 0.396 -0.655 -10.18 1 98 193 ILE A O 1
ATOM 1440 N N . LYS A 1 194 ? 1.145 0.13 -12.125 1 97.56 194 LYS A N 1
ATOM 1441 C CA . LYS A 1 194 ? 2.541 0.029 -11.711 1 97.56 194 LYS A CA 1
ATOM 1442 C C . LYS A 1 194 ? 2.814 0.89 -10.477 1 97.56 194 LYS A C 1
ATOM 1444 O O . LYS A 1 194 ? 3.447 0.434 -9.523 1 97.56 194 LYS A O 1
ATOM 1449 N N . GLY A 1 195 ? 2.373 2.133 -10.547 1 98.38 195 GLY A N 1
ATOM 1450 C CA . GLY A 1 195 ? 2.553 3.025 -9.414 1 98.38 195 GLY A CA 1
ATOM 1451 C C . GLY A 1 195 ? 1.933 2.496 -8.133 1 98.38 195 GLY A C 1
ATOM 1452 O O . GLY A 1 195 ? 2.547 2.562 -7.066 1 98.38 195 GLY A O 1
ATOM 1453 N N . SER A 1 196 ? 0.739 1.983 -8.234 1 98.75 196 SER A N 1
ATOM 1454 C CA . SER A 1 196 ? 0.045 1.43 -7.074 1 98.75 196 SER A CA 1
ATOM 1455 C C . SER A 1 196 ? 0.793 0.23 -6.5 1 98.75 196 SER A C 1
ATOM 1457 O O . SER A 1 196 ? 0.923 0.097 -5.281 1 98.75 196 SER A O 1
ATOM 1459 N N . ALA A 1 197 ? 1.269 -0.642 -7.375 1 98.81 197 ALA A N 1
ATOM 1460 C CA . ALA A 1 197 ? 2.006 -1.822 -6.934 1 98.81 197 ALA A CA 1
ATOM 1461 C C . ALA A 1 197 ? 3.281 -1.429 -6.191 1 98.81 197 ALA A C 1
ATOM 1463 O O . ALA A 1 197 ? 3.58 -1.974 -5.129 1 98.81 197 ALA A O 1
ATOM 1464 N N . VAL A 1 198 ? 4.012 -0.481 -6.746 1 98.75 198 VAL A N 1
ATOM 1465 C CA . VAL A 1 198 ? 5.238 -0.005 -6.121 1 98.75 198 VAL A CA 1
ATOM 1466 C C . VAL A 1 198 ? 4.922 0.604 -4.758 1 98.75 198 VAL A C 1
ATOM 1468 O O . VAL A 1 198 ? 5.66 0.395 -3.793 1 98.75 198 VAL A O 1
ATOM 1471 N N . SER A 1 199 ? 3.852 1.319 -4.68 1 98.88 199 SER A N 1
ATOM 1472 C CA . SER A 1 199 ? 3.447 1.956 -3.428 1 98.88 199 SER A CA 1
ATOM 1473 C C . SER A 1 199 ? 3.047 0.919 -2.385 1 98.88 199 SER A C 1
ATOM 1475 O O . SER A 1 199 ? 3.293 1.105 -1.19 1 98.88 199 SER A O 1
ATOM 1477 N N . ASN A 1 200 ? 2.359 -0.152 -2.812 1 98.94 200 ASN A N 1
ATOM 1478 C CA . ASN A 1 200 ? 2.039 -1.244 -1.9 1 98.94 200 ASN A CA 1
ATOM 1479 C C . ASN A 1 200 ? 3.299 -1.871 -1.311 1 98.94 200 ASN A C 1
ATOM 1481 O O . ASN A 1 200 ? 3.35 -2.168 -0.116 1 98.94 200 ASN A O 1
ATOM 1485 N N . VAL A 1 201 ? 4.289 -2.082 -2.158 1 98.94 201 VAL A N 1
ATOM 1486 C CA . VAL A 1 201 ? 5.543 -2.664 -1.688 1 98.94 201 VAL A CA 1
ATOM 1487 C C . VAL A 1 201 ? 6.23 -1.7 -0.723 1 98.94 201 VAL A C 1
ATOM 1489 O O . VAL A 1 201 ? 6.812 -2.125 0.278 1 98.94 201 VAL A O 1
ATOM 1492 N N . LEU A 1 202 ? 6.188 -0.386 -1.039 1 98.88 202 LEU A N 1
ATOM 1493 C CA . LEU A 1 202 ? 6.711 0.61 -0.112 1 98.88 202 LEU A CA 1
ATOM 1494 C C . LEU A 1 202 ? 6.051 0.481 1.257 1 98.88 202 LEU A C 1
ATOM 1496 O O . LEU A 1 202 ? 6.738 0.411 2.277 1 98.88 202 LEU A O 1
ATOM 1500 N N . THR A 1 203 ? 4.742 0.452 1.272 1 98.88 203 THR A N 1
ATOM 1501 C CA . THR A 1 203 ? 3.969 0.331 2.504 1 98.88 203 THR A CA 1
ATOM 1502 C C . THR A 1 203 ? 4.375 -0.922 3.275 1 98.88 203 THR A C 1
ATOM 1504 O O . THR A 1 203 ? 4.652 -0.857 4.477 1 98.88 203 THR A O 1
ATOM 1507 N N . ALA A 1 204 ? 4.449 -2.041 2.576 1 98.88 204 ALA A N 1
ATOM 1508 C CA . ALA A 1 204 ? 4.812 -3.309 3.205 1 98.88 204 ALA A CA 1
ATOM 1509 C C . ALA A 1 204 ? 6.238 -3.262 3.75 1 98.88 204 ALA A C 1
ATOM 1511 O O . ALA A 1 204 ? 6.504 -3.756 4.848 1 98.88 204 ALA A O 1
ATOM 1512 N N . ALA A 1 205 ? 7.137 -2.713 2.957 1 98.75 205 ALA A N 1
ATOM 1513 C CA . ALA A 1 205 ? 8.539 -2.615 3.365 1 98.75 205 ALA A CA 1
ATOM 1514 C C . ALA A 1 205 ? 8.68 -1.779 4.633 1 98.75 205 ALA A C 1
ATOM 1516 O O . ALA A 1 205 ? 9.438 -2.139 5.539 1 98.75 205 ALA A O 1
ATOM 1517 N N . ILE A 1 206 ? 7.965 -0.666 4.695 1 98.38 206 ILE A N 1
ATOM 1518 C CA . ILE A 1 206 ? 7.996 0.197 5.871 1 98.38 206 ILE A CA 1
ATOM 1519 C C . ILE A 1 206 ? 7.523 -0.583 7.094 1 98.38 206 ILE A C 1
ATOM 1521 O O . ILE A 1 206 ? 8.195 -0.594 8.133 1 98.38 206 ILE A O 1
ATOM 1525 N N . LEU A 1 207 ? 6.457 -1.262 6.98 1 98.31 207 LEU A N 1
ATOM 1526 C CA . LEU A 1 207 ? 5.812 -1.914 8.117 1 98.31 207 LEU A CA 1
ATOM 1527 C C . LEU A 1 207 ? 6.59 -3.154 8.539 1 98.31 207 LEU A C 1
ATOM 1529 O O . LEU A 1 207 ? 6.406 -3.654 9.656 1 98.31 207 LEU A O 1
ATOM 1533 N N . THR A 1 208 ? 7.43 -3.68 7.652 1 97.69 208 THR A N 1
ATOM 1534 C CA . THR A 1 208 ? 8.219 -4.852 8.008 1 97.69 208 THR A CA 1
ATOM 1535 C C . THR A 1 208 ? 9.664 -4.457 8.312 1 97.69 208 THR A C 1
ATOM 1537 O O . THR A 1 208 ? 10.508 -5.32 8.562 1 97.69 208 THR A O 1
ATOM 1540 N N . GLY A 1 209 ? 10.023 -3.186 8.211 1 96.75 209 GLY A N 1
ATOM 1541 C CA . GLY A 1 209 ? 11.336 -2.676 8.578 1 96.75 209 GLY A CA 1
ATOM 1542 C C . GLY A 1 209 ? 12.398 -2.967 7.535 1 96.75 209 GLY A C 1
ATOM 1543 O O . GLY A 1 209 ? 13.586 -3.023 7.855 1 96.75 209 GLY A O 1
ATOM 1544 N N . ASN A 1 210 ? 12 -3.289 6.336 1 97.75 210 ASN A N 1
ATOM 1545 C CA . ASN A 1 210 ? 12.945 -3.514 5.246 1 97.75 210 ASN A CA 1
ATOM 1546 C C . ASN A 1 210 ? 13.352 -2.203 4.578 1 97.75 210 ASN A C 1
ATOM 1548 O O . ASN A 1 210 ? 12.93 -1.912 3.459 1 97.75 210 ASN A O 1
ATOM 1552 N N . TRP A 1 211 ? 14.305 -1.468 5.16 1 97.81 211 TRP A N 1
ATOM 1553 C CA . TRP A 1 211 ? 14.602 -0.089 4.785 1 97.81 211 TRP A CA 1
ATOM 1554 C C . TRP A 1 211 ? 15.336 -0.034 3.449 1 97.81 211 TRP A C 1
ATOM 1556 O O . TRP A 1 211 ? 15.219 0.946 2.711 1 97.81 211 TRP A O 1
ATOM 1566 N N . GLU A 1 212 ? 16.109 -1.079 3.146 1 96.88 212 GLU A N 1
ATOM 1567 C CA . GLU A 1 212 ? 16.719 -1.136 1.817 1 96.88 212 GLU A CA 1
ATOM 1568 C C . GLU A 1 212 ? 15.648 -1.125 0.729 1 96.88 212 GLU A C 1
ATOM 1570 O O . GLU A 1 212 ? 15.742 -0.367 -0.238 1 96.88 212 GLU A O 1
ATOM 1575 N N . LEU A 1 213 ? 14.641 -1.949 0.922 1 98.06 213 LEU A N 1
ATOM 1576 C CA . LEU A 1 213 ? 13.539 -2.023 -0.026 1 98.06 213 LEU A CA 1
ATOM 1577 C C . LEU A 1 213 ? 12.734 -0.725 -0.028 1 98.06 213 LEU A C 1
ATOM 1579 O O . LEU A 1 213 ? 12.258 -0.287 -1.077 1 98.06 213 LEU A O 1
ATOM 1583 N N . VAL A 1 214 ? 12.578 -0.06 1.129 1 98.44 214 VAL A N 1
ATOM 1584 C CA . VAL A 1 214 ? 11.938 1.247 1.214 1 98.44 214 VAL A CA 1
ATOM 1585 C C . VAL A 1 214 ? 12.633 2.23 0.279 1 98.44 214 VAL A C 1
ATOM 1587 O O . VAL A 1 214 ? 11.992 2.887 -0.54 1 98.44 214 VAL A O 1
ATOM 1590 N N . GLY A 1 215 ? 13.961 2.258 0.423 1 97.81 215 GLY A N 1
ATOM 1591 C CA . GLY A 1 215 ? 14.734 3.158 -0.416 1 97.81 215 GLY A CA 1
ATOM 1592 C C . GLY A 1 215 ? 14.562 2.887 -1.898 1 97.81 215 GLY A C 1
ATOM 1593 O O . GLY A 1 215 ? 14.438 3.818 -2.695 1 97.81 215 GLY A O 1
ATOM 1594 N N . ASP A 1 216 ? 14.516 1.604 -2.291 1 97 216 ASP A N 1
ATOM 1595 C CA . ASP A 1 216 ? 14.359 1.211 -3.688 1 97 216 ASP A CA 1
ATOM 1596 C C . ASP A 1 216 ? 13.016 1.68 -4.246 1 97 216 ASP A C 1
ATOM 1598 O O . ASP A 1 216 ? 12.93 2.084 -5.406 1 97 216 ASP A O 1
ATOM 1602 N N . MET A 1 217 ? 11.977 1.604 -3.414 1 98.12 217 MET A N 1
ATOM 1603 C CA . MET A 1 217 ? 10.633 1.937 -3.871 1 98.12 217 MET A CA 1
ATOM 1604 C C . MET A 1 217 ? 10.445 3.447 -3.959 1 98.12 217 MET A C 1
ATOM 1606 O O . MET A 1 217 ? 9.75 3.941 -4.852 1 98.12 217 MET A O 1
ATOM 1610 N N . MET A 1 218 ? 11.078 4.215 -3.064 1 97.69 218 MET A N 1
ATOM 1611 C CA . MET A 1 218 ? 10.852 5.652 -2.949 1 97.69 218 MET A CA 1
ATOM 1612 C C . MET A 1 218 ? 11.195 6.363 -4.254 1 97.69 218 MET A C 1
ATOM 1614 O O . MET A 1 218 ? 10.547 7.344 -4.621 1 97.69 218 MET A O 1
ATOM 1618 N N . VAL A 1 219 ? 12.188 5.863 -4.984 1 94.38 219 VAL A N 1
ATOM 1619 C CA . VAL A 1 219 ? 12.656 6.574 -6.168 1 94.38 219 VAL A CA 1
ATOM 1620 C C . VAL A 1 219 ? 11.922 6.062 -7.406 1 94.38 219 VAL A C 1
ATOM 1622 O O . VAL A 1 219 ? 12.195 6.512 -8.523 1 94.38 219 VAL A O 1
ATOM 1625 N N . ARG A 1 220 ? 10.953 5.184 -7.234 1 95.81 220 ARG A N 1
ATOM 1626 C CA . ARG A 1 220 ? 10.258 4.582 -8.367 1 95.81 220 ARG A CA 1
ATOM 1627 C C . ARG A 1 220 ? 8.859 5.176 -8.539 1 95.81 220 ARG A C 1
ATOM 1629 O O . ARG A 1 220 ? 7.996 4.57 -9.164 1 95.81 220 ARG A O 1
ATOM 1636 N N . ASP A 1 221 ? 8.68 6.344 -7.961 1 96.44 221 ASP A N 1
ATOM 1637 C CA . ASP A 1 221 ? 7.402 7.031 -8.078 1 96.44 221 ASP A CA 1
ATOM 1638 C C . ASP A 1 221 ? 7.102 7.391 -9.531 1 96.44 221 ASP A C 1
ATOM 1640 O O . ASP A 1 221 ? 7.965 7.914 -10.242 1 96.44 221 ASP A O 1
ATOM 1644 N N . VAL A 1 222 ? 5.855 7.113 -9.922 1 96.62 222 VAL A N 1
ATOM 1645 C CA . VAL A 1 222 ? 5.434 7.484 -11.266 1 96.62 222 VAL A CA 1
ATOM 1646 C C . VAL A 1 222 ? 4.309 8.516 -11.188 1 96.62 222 VAL A C 1
ATOM 1648 O O . VAL A 1 222 ? 3.803 8.969 -12.219 1 96.62 222 VAL A O 1
ATOM 1651 N N . PHE A 1 223 ? 3.869 8.859 -9.984 1 96.94 223 PHE A N 1
ATOM 1652 C CA . PHE A 1 223 ? 2.678 9.68 -9.812 1 96.94 223 PHE A CA 1
ATOM 1653 C C . PHE A 1 223 ? 3.037 11.156 -9.812 1 96.94 223 PHE A C 1
ATOM 1655 O O . PHE A 1 223 ? 2.287 11.984 -10.328 1 96.94 223 PHE A O 1
ATOM 1662 N N . HIS A 1 224 ? 4.207 11.57 -9.188 1 94.88 224 HIS A N 1
ATOM 1663 C CA . HIS A 1 224 ? 4.441 13.008 -9.086 1 94.88 224 HIS A CA 1
ATOM 1664 C C . HIS A 1 224 ? 5.898 13.352 -9.367 1 94.88 224 HIS A C 1
ATOM 1666 O O . HIS A 1 224 ? 6.195 14.414 -9.922 1 94.88 224 HIS A O 1
ATOM 1672 N N . HIS A 1 225 ? 6.852 12.438 -9.078 1 93.75 225 HIS A N 1
ATOM 1673 C CA . HIS A 1 225 ? 8.266 12.742 -9.258 1 93.75 225 HIS A CA 1
ATOM 1674 C C . HIS A 1 225 ? 8.57 13.125 -10.695 1 93.75 225 HIS A C 1
ATOM 1676 O O . HIS A 1 225 ? 9.242 14.125 -10.953 1 93.75 225 HIS A O 1
ATOM 1682 N N . PRO A 1 226 ? 8.094 12.344 -11.695 1 91.69 226 PRO A N 1
ATOM 1683 C CA . PRO A 1 226 ? 8.43 12.656 -13.078 1 91.69 226 PRO A CA 1
ATOM 1684 C C . PRO A 1 226 ? 7.965 14.055 -13.5 1 91.69 226 PRO A C 1
ATOM 1686 O O . PRO A 1 226 ? 8.547 14.664 -14.398 1 91.69 226 PRO A O 1
ATOM 1689 N N . TYR A 1 227 ? 6.988 14.625 -12.891 1 90.94 227 TYR A N 1
ATOM 1690 C CA . TYR A 1 227 ? 6.391 15.898 -13.289 1 90.94 227 TYR A CA 1
ATOM 1691 C C . TYR A 1 227 ? 6.977 17.047 -12.477 1 90.94 227 TYR A C 1
ATOM 1693 O O . TYR A 1 227 ? 6.875 18.219 -12.883 1 90.94 227 TYR A O 1
ATOM 1701 N N . ARG A 1 228 ? 7.637 16.719 -11.336 1 86.69 228 ARG A N 1
ATOM 1702 C CA . ARG A 1 228 ? 8.086 17.766 -10.43 1 86.69 228 ARG A CA 1
ATOM 1703 C C . ARG A 1 228 ? 9.609 17.828 -10.367 1 86.69 228 ARG A C 1
ATOM 1705 O O . ARG A 1 228 ? 10.18 18.75 -9.789 1 86.69 228 ARG A O 1
ATOM 1712 N N . ALA A 1 229 ? 10.273 16.844 -10.891 1 77.5 229 ALA A N 1
ATOM 1713 C CA . ALA A 1 229 ? 11.727 16.703 -10.773 1 77.5 229 ALA A CA 1
ATOM 1714 C C . ALA A 1 229 ? 12.445 17.875 -11.438 1 77.5 229 ALA A C 1
ATOM 1716 O O . ALA A 1 229 ? 13.578 18.203 -11.07 1 77.5 229 ALA A O 1
ATOM 1717 N N . GLY A 1 230 ? 11.844 18.531 -12.398 1 76 230 GLY A N 1
ATOM 1718 C CA . GLY A 1 230 ? 12.5 19.609 -13.117 1 76 230 GLY A CA 1
ATOM 1719 C C . GLY A 1 230 ? 12.297 20.969 -12.461 1 76 230 GLY A C 1
ATOM 1720 O O . GLY A 1 230 ? 12.766 21.984 -12.969 1 76 230 GLY A O 1
ATOM 1721 N N . LEU A 1 231 ? 11.711 20.984 -11.242 1 75 231 LEU A N 1
ATOM 1722 C CA . LEU A 1 231 ? 11.383 22.234 -10.562 1 75 231 LEU A CA 1
ATOM 1723 C C . LEU A 1 231 ? 12.656 22.969 -10.148 1 75 231 LEU A C 1
ATOM 1725 O O . LEU A 1 231 ? 12.727 24.203 -10.25 1 75 231 LEU A O 1
ATOM 1729 N N . VAL A 1 232 ? 13.641 22.281 -9.594 1 76.75 232 VAL A N 1
ATOM 1730 C CA . VAL A 1 232 ? 14.891 22.859 -9.109 1 76.75 232 VAL A CA 1
ATOM 1731 C C . VAL A 1 232 ? 16.078 22.031 -9.578 1 76.75 232 VAL A C 1
ATOM 1733 O O . VAL A 1 232 ? 16.047 20.797 -9.484 1 76.75 232 VAL A O 1
ATOM 1736 N N . PRO A 1 233 ? 17.047 22.75 -10.102 1 81.56 233 PRO A N 1
ATOM 1737 C CA . PRO A 1 233 ? 18.266 22.016 -10.477 1 81.56 233 PRO A CA 1
ATOM 1738 C C . PRO A 1 233 ? 18.859 21.234 -9.312 1 81.56 233 PRO A C 1
ATOM 1740 O O . PRO A 1 233 ? 18.953 21.766 -8.195 1 81.56 233 PRO A O 1
ATOM 1743 N N . GLY A 1 234 ? 19.156 19.938 -9.492 1 83.69 234 GLY A N 1
ATOM 1744 C CA . GLY A 1 234 ? 19.828 19.141 -8.477 1 83.69 234 GLY A CA 1
ATOM 1745 C C . GLY A 1 234 ? 18.875 18.266 -7.68 1 83.69 234 GLY A C 1
ATOM 1746 O O . GLY A 1 234 ? 19.312 17.312 -7.023 1 83.69 234 GLY A O 1
ATOM 1747 N N . LEU A 1 235 ? 17.594 18.594 -7.789 1 85.62 235 LEU A N 1
ATOM 1748 C CA . LEU A 1 235 ? 16.625 17.859 -7.004 1 85.62 235 LEU A CA 1
ATOM 1749 C C . LEU A 1 235 ? 16.672 16.359 -7.34 1 85.62 235 LEU A C 1
ATOM 1751 O O . LEU A 1 235 ? 16.812 15.531 -6.445 1 85.62 235 LEU A O 1
ATOM 1755 N N . MET A 1 236 ? 16.641 16.109 -8.594 1 87 236 MET A N 1
ATOM 1756 C CA . MET A 1 236 ? 16.641 14.719 -9.07 1 87 236 MET A CA 1
ATOM 1757 C C . MET A 1 236 ? 17.953 14.023 -8.742 1 87 236 MET A C 1
ATOM 1759 O O . MET A 1 236 ? 17.969 12.852 -8.383 1 87 236 MET A O 1
ATOM 1763 N N . ASP A 1 237 ? 19 14.727 -8.82 1 91.31 237 ASP A N 1
ATOM 1764 C CA . ASP A 1 237 ? 20.312 14.156 -8.562 1 91.31 237 ASP A CA 1
ATOM 1765 C C . ASP A 1 237 ? 20.453 13.727 -7.102 1 91.31 237 ASP A C 1
ATOM 1767 O O . ASP A 1 237 ? 20.969 12.648 -6.812 1 91.31 237 ASP A O 1
ATOM 1771 N N . ILE A 1 238 ? 20.016 14.586 -6.211 1 91.94 238 ILE A N 1
ATOM 1772 C CA . ILE A 1 238 ? 20.094 14.266 -4.789 1 91.94 238 ILE A CA 1
ATOM 1773 C C . ILE A 1 238 ? 19.297 13.008 -4.492 1 91.94 238 ILE A C 1
ATOM 1775 O O . ILE A 1 238 ? 19.766 12.125 -3.764 1 91.94 238 ILE A O 1
ATOM 1779 N N . MET A 1 239 ? 18.125 12.898 -5.059 1 93.31 239 MET A N 1
ATOM 1780 C CA . MET A 1 239 ? 17.25 11.742 -4.824 1 93.31 239 MET A CA 1
ATOM 1781 C C . MET A 1 239 ? 17.891 10.461 -5.355 1 93.31 239 MET A C 1
ATOM 1783 O O . MET A 1 239 ? 17.906 9.438 -4.672 1 93.31 239 MET A O 1
ATOM 1787 N N . GLN A 1 240 ? 18.516 10.539 -6.504 1 91.5 240 GLN A N 1
ATOM 1788 C CA . GLN A 1 240 ? 19.078 9.367 -7.152 1 91.5 240 GLN A CA 1
ATOM 1789 C C . GLN A 1 240 ? 20.391 8.945 -6.488 1 91.5 240 GLN A C 1
ATOM 1791 O O . GLN A 1 240 ? 20.719 7.762 -6.441 1 91.5 240 GLN A O 1
ATOM 1796 N N . GLU A 1 241 ? 21.047 9.867 -5.906 1 94.81 241 GLU A N 1
ATOM 1797 C CA . GLU A 1 241 ? 22.375 9.586 -5.336 1 94.81 241 GLU A CA 1
ATOM 1798 C C . GLU A 1 241 ? 22.281 9.359 -3.83 1 94.81 241 GLU A C 1
ATOM 1800 O O . GLU A 1 241 ? 23.297 9.094 -3.178 1 94.81 241 GLU A O 1
ATOM 1805 N N . ALA A 1 242 ? 21.141 9.422 -3.285 1 95.94 242 ALA A N 1
ATOM 1806 C CA . ALA A 1 242 ? 20.953 9.391 -1.836 1 95.94 242 ALA A CA 1
ATOM 1807 C C . ALA A 1 242 ? 21.609 8.156 -1.227 1 95.94 242 ALA A C 1
ATOM 1809 O O . ALA A 1 242 ? 22.25 8.242 -0.176 1 95.94 242 ALA A O 1
ATOM 1810 N N . LYS A 1 243 ? 21.516 7.059 -1.859 1 96.25 243 LYS A N 1
ATOM 1811 C CA . LYS A 1 243 ? 22.062 5.816 -1.337 1 96.25 243 LYS A CA 1
ATOM 1812 C C . LYS A 1 243 ? 23.594 5.871 -1.3 1 96.25 243 LYS A C 1
ATOM 1814 O O . LYS A 1 243 ? 24.219 5.312 -0.395 1 96.25 243 LYS A O 1
ATOM 1819 N N . ALA A 1 244 ? 24.156 6.492 -2.287 1 96.75 244 ALA A N 1
ATOM 1820 C CA . ALA A 1 244 ? 25.609 6.625 -2.34 1 96.75 244 ALA A CA 1
ATOM 1821 C C . ALA A 1 244 ? 26.141 7.418 -1.146 1 96.75 244 ALA A C 1
ATOM 1823 O O . ALA A 1 244 ? 27.281 7.23 -0.722 1 96.75 244 ALA A O 1
ATOM 1824 N N . TYR A 1 245 ? 25.328 8.25 -0.568 1 97.62 245 TYR A N 1
ATOM 1825 C CA . TYR A 1 245 ? 25.719 9.062 0.58 1 97.62 245 TYR A CA 1
ATOM 1826 C C . TYR A 1 245 ? 25.5 8.305 1.884 1 97.62 245 TYR A C 1
ATOM 1828 O O . TYR A 1 245 ? 25.922 8.75 2.951 1 97.62 245 TYR A O 1
ATOM 1836 N N . GLY A 1 246 ? 24.812 7.188 1.802 1 98.06 246 GLY A N 1
ATOM 1837 C CA . GLY A 1 246 ? 24.562 6.387 2.99 1 98.06 246 GLY A CA 1
ATOM 1838 C C . GLY A 1 246 ? 23.109 6.387 3.418 1 98.06 246 GLY A C 1
ATOM 1839 O O . GLY A 1 246 ? 22.75 5.773 4.426 1 98.06 246 GLY A O 1
ATOM 1840 N N . ALA A 1 247 ? 22.25 7.016 2.695 1 98.56 247 ALA A N 1
ATOM 1841 C CA . ALA A 1 247 ? 20.812 7 2.986 1 98.56 247 ALA A CA 1
ATOM 1842 C C . ALA A 1 247 ? 20.172 5.707 2.492 1 98.56 247 ALA A C 1
ATOM 1844 O O . ALA A 1 247 ? 20.703 5.043 1.599 1 98.56 247 ALA A O 1
ATOM 1845 N N . HIS A 1 248 ? 19.062 5.332 3.135 1 98.12 248 HIS A N 1
ATOM 1846 C CA . HIS A 1 248 ? 18.25 4.242 2.594 1 98.12 248 HIS A CA 1
ATOM 1847 C C . HIS A 1 248 ? 17.609 4.641 1.272 1 98.12 248 HIS A C 1
ATOM 1849 O O . HIS A 1 248 ? 17.5 3.824 0.355 1 98.12 248 HIS A O 1
ATOM 1855 N N . GLY A 1 249 ? 17.156 5.809 1.203 1 97.81 249 GLY A N 1
ATOM 1856 C CA . GLY A 1 249 ? 16.469 6.359 0.044 1 97.81 249 GLY A CA 1
ATOM 1857 C C . GLY A 1 249 ? 16.047 7.801 0.23 1 97.81 249 GLY A C 1
ATOM 1858 O O . GLY A 1 249 ? 16.297 8.398 1.278 1 97.81 249 GLY A O 1
ATOM 1859 N N . ALA A 1 250 ? 15.5 8.383 -0.836 1 97.81 250 ALA A N 1
ATOM 1860 C CA . ALA A 1 250 ? 15.07 9.781 -0.808 1 97.81 250 ALA A CA 1
ATOM 1861 C C . ALA A 1 250 ? 13.852 10 -1.701 1 97.81 250 ALA A C 1
ATOM 1863 O O . ALA A 1 250 ? 13.586 9.211 -2.605 1 97.81 250 ALA A O 1
ATOM 1864 N N . ALA A 1 251 ? 13.148 11.023 -1.41 1 96.5 251 ALA A N 1
ATOM 1865 C CA . ALA A 1 251 ? 11.992 11.445 -2.193 1 96.5 251 ALA A CA 1
ATOM 1866 C C . ALA A 1 251 ? 11.742 12.945 -2.049 1 96.5 251 ALA A C 1
ATOM 1868 O O . ALA A 1 251 ? 12.289 13.586 -1.145 1 96.5 251 ALA A O 1
ATOM 1869 N N . LEU A 1 252 ? 11.031 13.453 -3.049 1 94 252 LEU A N 1
ATOM 1870 C CA . LEU A 1 252 ? 10.516 14.805 -2.873 1 94 252 LEU A CA 1
ATOM 1871 C C . LEU A 1 252 ? 9.555 14.875 -1.688 1 94 252 LEU A C 1
ATOM 1873 O O . LEU A 1 252 ? 8.641 14.055 -1.575 1 94 252 LEU A O 1
ATOM 1877 N N . SER A 1 253 ? 9.812 15.789 -0.752 1 94.19 253 SER A N 1
ATOM 1878 C CA . SER A 1 253 ? 8.914 15.992 0.382 1 94.19 253 SER A CA 1
ATOM 1879 C C . SER A 1 253 ? 7.688 16.797 -0.022 1 94.19 253 SER A C 1
ATOM 1881 O O . SER A 1 253 ? 7.793 17.984 -0.36 1 94.19 253 SER A O 1
ATOM 1883 N N . GLY A 1 254 ? 6.516 16.188 0.1 1 91.25 254 GLY A N 1
ATOM 1884 C CA . GLY A 1 254 ? 5.309 16.859 -0.368 1 91.25 254 GLY A CA 1
ATOM 1885 C C . GLY A 1 254 ? 5.406 17.328 -1.804 1 91.25 254 GLY A C 1
ATOM 1886 O O . GLY A 1 254 ? 5.785 16.562 -2.695 1 91.25 254 GLY A O 1
ATOM 1887 N N . ALA A 1 255 ? 4.977 18.547 -2.041 1 86.38 255 ALA A N 1
ATOM 1888 C CA . ALA A 1 255 ? 5.027 19.125 -3.381 1 86.38 255 ALA A CA 1
ATOM 1889 C C . ALA A 1 255 ? 6.422 19.672 -3.693 1 86.38 255 ALA A C 1
ATOM 1891 O O . ALA A 1 255 ? 6.684 20.125 -4.809 1 86.38 255 ALA A O 1
ATOM 1892 N N . GLY A 1 256 ? 7.391 19.406 -2.836 1 86.06 256 GLY A N 1
ATOM 1893 C CA . GLY A 1 256 ? 8.703 20 -3.002 1 86.06 256 GLY A CA 1
ATOM 1894 C C . GLY A 1 256 ? 8.742 21.484 -2.668 1 86.06 256 GLY A C 1
ATOM 1895 O O . GLY A 1 256 ? 7.773 22.031 -2.123 1 86.06 256 GLY A O 1
ATOM 1896 N N . PRO A 1 257 ? 9.938 22.016 -2.754 1 88.62 257 PRO A N 1
ATOM 1897 C CA . PRO A 1 257 ? 11.102 21.469 -3.451 1 88.62 257 PRO A CA 1
ATOM 1898 C C . PRO A 1 257 ? 12.102 20.812 -2.504 1 88.62 257 PRO A C 1
ATOM 1900 O O . PRO A 1 257 ? 13.227 20.5 -2.904 1 88.62 257 PRO A O 1
ATOM 1903 N N . THR A 1 258 ? 11.719 20.594 -1.321 1 92.25 258 THR A N 1
ATOM 1904 C CA . THR A 1 258 ? 12.586 19.922 -0.354 1 92.25 258 THR A CA 1
ATOM 1905 C C . THR A 1 258 ? 12.719 18.438 -0.67 1 92.25 258 THR A C 1
ATOM 1907 O O . THR A 1 258 ? 11.734 17.781 -1.022 1 92.25 258 THR A O 1
ATOM 1910 N N . VAL A 1 259 ? 13.977 17.969 -0.582 1 95.06 259 VAL A N 1
ATOM 1911 C CA . VAL A 1 259 ? 14.227 16.531 -0.675 1 95.06 259 VAL A CA 1
ATOM 1912 C C . VAL A 1 259 ? 14.375 15.938 0.725 1 95.06 259 VAL A C 1
ATOM 1914 O O . VAL A 1 259 ? 15.086 16.484 1.566 1 95.06 259 VAL A O 1
ATOM 1917 N N . LEU A 1 260 ? 13.648 14.922 0.996 1 97.31 260 LEU A N 1
ATOM 1918 C CA . LEU A 1 260 ? 13.781 14.195 2.256 1 97.31 260 LEU A CA 1
ATOM 1919 C C . LEU A 1 260 ? 14.523 12.883 2.053 1 97.31 260 LEU A C 1
ATOM 1921 O O . LEU A 1 260 ? 14.164 12.086 1.187 1 97.31 260 LEU A O 1
ATOM 1925 N N . CYS A 1 261 ? 15.562 12.648 2.842 1 98.38 261 CYS A N 1
ATOM 1926 C CA . CYS A 1 261 ? 16.328 11.406 2.844 1 98.38 261 CYS A CA 1
ATOM 1927 C C . CYS A 1 261 ? 16.078 10.609 4.121 1 98.38 261 CYS A C 1
ATOM 1929 O O . CYS A 1 261 ? 16.156 11.156 5.223 1 98.38 261 CYS A O 1
ATOM 1931 N N . ILE A 1 262 ? 15.719 9.367 3.941 1 98.69 262 ILE A N 1
ATOM 1932 C CA . ILE A 1 262 ? 15.664 8.43 5.059 1 98.69 262 ILE A CA 1
ATOM 1933 C C . ILE A 1 262 ? 17.047 7.824 5.301 1 98.69 262 ILE A C 1
ATOM 1935 O O . ILE A 1 262 ? 17.641 7.238 4.395 1 98.69 262 ILE A O 1
ATOM 1939 N N . VAL A 1 263 ? 17.484 7.977 6.527 1 98.56 263 VAL A N 1
ATOM 1940 C CA . VAL A 1 263 ? 18.859 7.609 6.855 1 98.56 263 VAL A CA 1
ATOM 1941 C C . VAL A 1 263 ? 18.875 6.645 8.039 1 98.56 263 VAL A C 1
ATOM 1943 O O . VAL A 1 263 ? 18.047 6.766 8.953 1 98.56 263 VAL A O 1
ATOM 1946 N N . PRO A 1 264 ? 19.812 5.629 7.977 1 98.38 264 PRO A N 1
ATOM 1947 C CA . PRO A 1 264 ? 19.938 4.793 9.172 1 98.38 264 PRO A CA 1
ATOM 1948 C C . PRO A 1 264 ? 20.125 5.613 10.445 1 98.38 264 PRO A C 1
ATOM 1950 O O . PRO A 1 264 ? 20.844 6.617 10.438 1 98.38 264 PRO A O 1
ATOM 1953 N N . LYS A 1 265 ? 19.438 5.109 11.5 1 98.12 265 LYS A N 1
ATOM 1954 C CA . LYS A 1 265 ? 19.562 5.793 12.781 1 98.12 265 LYS A CA 1
ATOM 1955 C C . LYS A 1 265 ? 21.016 5.938 13.188 1 98.12 265 LYS A C 1
ATOM 1957 O O . LYS A 1 265 ? 21.781 4.965 13.156 1 98.12 265 LYS A O 1
ATOM 1962 N N . GLY A 1 266 ? 21.406 7.148 13.523 1 98.12 266 GLY A N 1
ATOM 1963 C CA . GLY A 1 266 ? 22.766 7.398 13.969 1 98.12 266 GLY A CA 1
ATOM 1964 C C . GLY A 1 266 ? 23.672 7.91 12.859 1 98.12 266 GLY A C 1
ATOM 1965 O O . GLY A 1 266 ? 24.766 8.422 13.133 1 98.12 266 GLY A O 1
ATOM 1966 N N . ASP A 1 267 ? 23.25 7.926 11.617 1 98.44 267 ASP A N 1
ATOM 1967 C CA . ASP A 1 267 ? 24.109 8.297 10.492 1 98.44 267 ASP A CA 1
ATOM 1968 C C . ASP A 1 267 ? 23.703 9.648 9.914 1 98.44 267 ASP A C 1
ATOM 1970 O O . ASP A 1 267 ? 24.234 10.07 8.883 1 98.44 267 ASP A O 1
ATOM 1974 N N . GLY A 1 268 ? 22.812 10.336 10.523 1 98.38 268 GLY A N 1
ATOM 1975 C CA . GLY A 1 268 ? 22.25 11.57 10 1 98.38 268 GLY A CA 1
ATOM 1976 C C . GLY A 1 268 ? 23.312 12.617 9.695 1 98.38 268 GLY A C 1
ATOM 1977 O O . GLY A 1 268 ? 23.344 13.18 8.594 1 98.38 268 GLY A O 1
ATOM 1978 N N . GLU A 1 269 ? 24.188 12.867 10.594 1 98.44 269 GLU A N 1
ATOM 1979 C CA . GLU A 1 269 ? 25.203 13.906 10.438 1 98.44 269 GLU A CA 1
ATOM 1980 C C . GLU A 1 269 ? 26.188 13.562 9.328 1 98.44 269 GLU A C 1
ATOM 1982 O O . GLU A 1 269 ? 26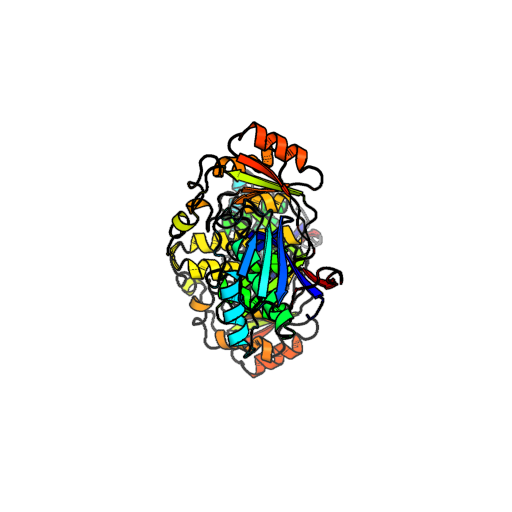.578 14.43 8.547 1 98.44 269 GLU A O 1
ATOM 1987 N N . LYS A 1 270 ? 26.562 12.32 9.289 1 98.38 270 LYS A N 1
ATOM 1988 C CA . LYS A 1 270 ? 27.469 11.859 8.242 1 98.38 270 LYS A CA 1
ATOM 1989 C C . LYS A 1 270 ? 26.875 12.102 6.859 1 98.38 270 LYS A C 1
ATOM 1991 O O . LYS A 1 270 ? 27.547 12.633 5.973 1 98.38 270 LYS A O 1
ATOM 1996 N N . VAL A 1 271 ? 25.656 11.734 6.668 1 98.5 271 VAL A N 1
ATOM 1997 C CA . VAL A 1 271 ? 24.984 11.875 5.387 1 98.5 271 VAL A CA 1
ATOM 1998 C C . VAL A 1 271 ? 24.75 13.352 5.078 1 98.5 271 VAL A C 1
ATOM 2000 O O . VAL A 1 271 ? 24.969 13.797 3.949 1 98.5 271 VAL A O 1
ATOM 2003 N N . ARG A 1 272 ? 24.312 14.117 6.059 1 98.44 272 ARG A N 1
ATOM 2004 C CA . ARG A 1 272 ? 24.094 15.555 5.898 1 98.44 272 ARG A CA 1
ATOM 2005 C C . ARG A 1 272 ? 25.344 16.25 5.359 1 98.44 272 ARG A C 1
ATOM 2007 O O . ARG A 1 272 ? 25.266 17.016 4.398 1 98.44 272 ARG A O 1
ATOM 2014 N N . LYS A 1 273 ? 26.516 15.969 5.906 1 98.38 273 LYS A N 1
ATOM 2015 C CA . LYS A 1 273 ? 27.781 16.609 5.531 1 98.38 273 LYS A CA 1
ATOM 2016 C C . LYS A 1 273 ? 28.141 16.297 4.082 1 98.38 273 LYS A C 1
ATOM 2018 O O . LYS A 1 273 ? 28.594 17.172 3.346 1 98.38 273 LYS A O 1
ATOM 2023 N N . LYS A 1 274 ? 27.938 15.07 3.723 1 98.19 274 LYS A N 1
ATOM 2024 C CA . LYS A 1 274 ? 28.281 14.656 2.365 1 98.19 274 LYS A CA 1
ATOM 2025 C C . LYS A 1 274 ? 27.391 15.359 1.339 1 98.19 274 LYS A C 1
ATOM 2027 O O . LYS A 1 274 ? 27.891 15.852 0.321 1 98.19 274 LYS A O 1
ATOM 2032 N N . ILE A 1 275 ? 26.109 15.367 1.633 1 97.5 275 ILE A N 1
ATOM 2033 C CA . ILE A 1 275 ? 25.188 16.016 0.704 1 97.5 275 ILE A CA 1
ATOM 2034 C C . ILE A 1 275 ? 25.484 17.5 0.63 1 97.5 275 ILE A C 1
ATOM 2036 O O . ILE A 1 275 ? 25.5 18.094 -0.458 1 97.5 275 ILE A O 1
ATOM 2040 N N . GLN A 1 276 ? 25.75 18.125 1.763 1 97.06 276 GLN A N 1
ATOM 2041 C CA . GLN A 1 276 ? 26.031 19.562 1.8 1 97.06 276 GLN A CA 1
ATOM 2042 C C . GLN A 1 276 ? 27.266 19.906 0.964 1 97.06 276 GLN A C 1
ATOM 2044 O O . GLN A 1 276 ? 27.281 20.922 0.27 1 97.06 276 GLN A O 1
ATOM 2049 N N . LEU A 1 277 ? 28.25 19.125 1.046 1 97.12 277 LEU A N 1
ATOM 2050 C CA . LEU A 1 277 ? 29.484 19.344 0.305 1 97.12 277 LEU A CA 1
ATOM 2051 C C . LEU A 1 277 ? 29.234 19.344 -1.198 1 97.12 277 LEU A C 1
ATOM 2053 O O . LEU A 1 277 ? 29.766 20.172 -1.929 1 97.12 277 LEU A O 1
ATOM 2057 N N . ASP A 1 278 ? 28.438 18.438 -1.661 1 95.75 278 ASP A N 1
ATOM 2058 C CA . ASP A 1 278 ? 28.188 18.281 -3.092 1 95.75 278 ASP A CA 1
ATOM 2059 C C . ASP A 1 278 ? 27.156 19.281 -3.59 1 95.75 278 ASP A C 1
ATOM 2061 O O . ASP A 1 278 ? 27.156 19.656 -4.766 1 95.75 278 ASP A O 1
ATOM 2065 N N . TYR A 1 279 ? 26.297 19.688 -2.688 1 93.88 279 TYR A N 1
ATOM 2066 C CA . TYR A 1 279 ? 25.25 20.609 -3.07 1 93.88 279 TYR A CA 1
ATOM 2067 C C . TYR A 1 279 ? 25.203 21.812 -2.137 1 93.88 279 TYR A C 1
ATOM 2069 O O . TYR A 1 279 ? 24.25 21.984 -1.368 1 93.88 279 TYR A O 1
ATOM 2077 N N . PRO A 1 280 ? 26.109 22.75 -2.336 1 92.62 280 PRO A N 1
ATOM 2078 C CA . PRO A 1 280 ? 26.25 23.875 -1.419 1 92.62 280 PRO A CA 1
ATOM 2079 C C . PRO A 1 280 ? 25.094 24.875 -1.511 1 92.62 280 PRO A C 1
ATOM 2081 O O . PRO A 1 280 ? 24.891 25.656 -0.589 1 92.62 280 PRO A O 1
ATOM 2084 N N . ALA A 1 281 ? 24.344 24.781 -2.576 1 88.44 281 ALA A N 1
ATOM 2085 C CA . ALA A 1 281 ? 23.25 25.719 -2.768 1 88.44 281 ALA A CA 1
ATOM 2086 C C . ALA A 1 281 ? 22.031 25.312 -1.927 1 88.44 281 ALA A C 1
ATOM 2088 O O . ALA A 1 281 ? 21.109 26.109 -1.737 1 88.44 281 ALA A O 1
ATOM 2089 N N . PHE A 1 282 ? 22.016 24.109 -1.436 1 91.5 282 PHE A N 1
ATOM 2090 C CA . PHE A 1 282 ? 20.938 23.641 -0.567 1 91.5 282 PHE A CA 1
ATOM 2091 C C . PHE A 1 282 ? 21.297 23.859 0.898 1 91.5 282 PHE A C 1
ATOM 2093 O O . PHE A 1 282 ? 22.469 23.797 1.275 1 91.5 282 PHE A O 1
ATOM 2100 N N . ASP A 1 283 ? 20.297 24.234 1.642 1 93.69 283 ASP A N 1
ATOM 2101 C CA . ASP A 1 283 ? 20.422 24.156 3.094 1 93.69 283 ASP A CA 1
ATOM 2102 C C . ASP A 1 283 ? 20.109 22.75 3.596 1 93.69 283 ASP A C 1
ATOM 2104 O O . ASP A 1 283 ? 18.938 22.375 3.711 1 93.69 283 ASP A O 1
ATOM 2108 N N . VAL A 1 284 ? 21.109 21.938 3.9 1 96.38 284 VAL A N 1
ATOM 2109 C CA . VAL A 1 284 ? 20.922 20.547 4.297 1 96.38 284 VAL A CA 1
ATOM 2110 C C . VAL A 1 284 ? 20.891 20.453 5.82 1 96.38 284 VAL A C 1
ATOM 2112 O O . VAL A 1 284 ? 21.812 20.922 6.5 1 96.38 284 VAL A O 1
ATOM 2115 N N . GLN A 1 285 ? 19.828 19.844 6.367 1 97.19 285 GLN A N 1
ATOM 2116 C CA . GLN A 1 285 ? 19.609 19.781 7.809 1 97.19 285 GLN A CA 1
ATOM 2117 C C . GLN A 1 285 ? 19.281 18.359 8.266 1 97.19 285 GLN A C 1
ATOM 2119 O O . GLN A 1 285 ? 18.797 17.547 7.473 1 97.19 285 GLN A O 1
ATOM 2124 N N . ILE A 1 286 ? 19.578 18.125 9.508 1 98 286 ILE A N 1
ATOM 2125 C CA . ILE A 1 286 ? 19.172 16.859 10.125 1 98 286 ILE A CA 1
ATOM 2126 C C . ILE A 1 286 ? 17.812 17.047 10.797 1 98 286 ILE A C 1
ATOM 2128 O O . ILE A 1 286 ? 17.516 18.109 11.359 1 98 286 ILE A O 1
ATOM 2132 N N . ALA A 1 287 ? 17.016 16.047 10.703 1 98 287 ALA A N 1
ATOM 2133 C CA . ALA A 1 287 ? 15.727 15.984 11.391 1 98 287 ALA A CA 1
ATOM 2134 C C . ALA A 1 287 ? 15.438 14.57 11.891 1 98 287 ALA A C 1
ATOM 2136 O O . ALA A 1 287 ? 16.281 13.68 11.781 1 98 287 ALA A O 1
ATOM 2137 N N . ALA A 1 288 ? 14.305 14.422 12.578 1 98.44 288 ALA A N 1
ATOM 2138 C CA . ALA A 1 288 ? 13.867 13.133 13.102 1 98.44 288 ALA A CA 1
ATOM 2139 C C . ALA A 1 288 ? 12.352 13 13.031 1 98.44 288 ALA A C 1
ATOM 2141 O O . ALA A 1 288 ? 11.633 14 12.969 1 98.44 288 ALA A O 1
ATOM 2142 N N . PRO A 1 289 ? 11.906 11.727 13.023 1 98.69 289 PRO A N 1
ATOM 2143 C CA . PRO A 1 289 ? 10.453 11.547 13.141 1 98.69 289 PRO A CA 1
ATOM 2144 C C . PRO A 1 289 ? 9.906 12.07 14.469 1 98.69 289 PRO A C 1
ATOM 2146 O O . PRO A 1 289 ? 10.5 11.828 15.523 1 98.69 289 PRO A O 1
ATOM 2149 N N . ASP A 1 290 ? 8.828 12.859 14.352 1 98.75 290 ASP A N 1
ATOM 2150 C CA . ASP A 1 290 ? 8.125 13.219 15.578 1 98.75 290 ASP A CA 1
ATOM 2151 C C . ASP A 1 290 ? 7.211 12.078 16.031 1 98.75 290 ASP A C 1
ATOM 2153 O O . ASP A 1 290 ? 6.508 11.477 15.219 1 98.75 290 ASP A O 1
ATOM 2157 N N . HIS A 1 291 ? 7.152 11.828 17.328 1 97.88 291 HIS A N 1
ATOM 2158 C CA . HIS A 1 291 ? 6.383 10.688 17.812 1 97.88 291 HIS A CA 1
ATOM 2159 C C . HIS A 1 291 ? 5.105 11.133 18.5 1 97.88 291 HIS A C 1
ATOM 2161 O O . HIS A 1 291 ? 4.215 10.32 18.766 1 97.88 291 HIS A O 1
ATOM 2167 N N . LYS A 1 292 ? 4.879 12.43 18.734 1 97.69 292 LYS A N 1
ATOM 2168 C CA . LYS A 1 292 ? 3.803 12.852 19.625 1 97.69 292 LYS A CA 1
ATOM 2169 C C . LYS A 1 292 ? 2.605 13.375 18.828 1 97.69 292 LYS A C 1
ATOM 2171 O O . LYS A 1 292 ? 1.459 13.219 19.25 1 97.69 292 LYS A O 1
ATOM 2176 N N . GLY A 1 293 ? 2.871 14.008 17.703 1 98.69 293 GLY A N 1
ATOM 2177 C CA . GLY A 1 293 ? 1.804 14.734 17.031 1 98.69 293 GLY A CA 1
ATOM 2178 C C . GLY A 1 293 ? 1.432 16.031 17.734 1 98.69 293 GLY A C 1
ATOM 2179 O O . GLY A 1 293 ? 2.24 16.594 18.469 1 98.69 293 GLY A O 1
ATOM 2180 N N . SER A 1 294 ? 0.272 16.547 17.453 1 98.88 294 SER A N 1
ATOM 2181 C CA . SER A 1 294 ? -0.149 17.797 18.062 1 98.88 294 SER A CA 1
ATOM 2182 C C . SER A 1 294 ? -0.273 17.672 19.578 1 98.88 294 SER A C 1
ATOM 2184 O O . SER A 1 294 ? -0.712 16.641 20.078 1 98.88 294 SER A O 1
ATOM 2186 N N . GLN A 1 295 ? 0.221 18.625 20.25 1 98.69 295 GLN A N 1
ATOM 2187 C CA . GLN A 1 295 ? 0.148 18.703 21.703 1 98.69 295 GLN A CA 1
ATOM 2188 C C . GLN A 1 295 ? -0.558 19.984 22.156 1 98.69 295 GLN A C 1
ATOM 2190 O O . GLN A 1 295 ? -0.36 21.047 21.578 1 98.69 295 GLN A O 1
ATOM 2195 N N . VAL A 1 296 ? -1.398 19.844 23.172 1 98.12 296 VAL A N 1
ATOM 2196 C CA . VAL A 1 296 ? -2.174 20.953 23.719 1 98.12 296 VAL A CA 1
ATOM 2197 C C . VAL A 1 296 ? -2.029 20.984 25.234 1 98.12 296 VAL A C 1
ATOM 2199 O O . VAL A 1 296 ? -2.184 19.953 25.906 1 98.12 296 VAL A O 1
ATOM 2202 N N . TYR A 1 297 ? -1.71 22.172 25.766 1 95.94 297 TYR A N 1
ATOM 2203 C CA . TYR A 1 297 ? -1.673 22.297 27.219 1 95.94 297 TYR A CA 1
ATOM 2204 C C . TYR A 1 297 ? -1.938 23.75 27.641 1 95.94 297 TYR A C 1
ATOM 2206 O O . TYR A 1 297 ? -1.876 24.656 26.812 1 95.94 297 TYR A O 1
ATOM 2214 N N . TYR A 1 298 ? -2.285 23.891 28.891 1 95.38 298 TYR A N 1
ATOM 2215 C CA . TYR A 1 298 ? -2.539 25.203 29.484 1 95.38 298 TYR A CA 1
ATOM 2216 C C . TYR A 1 298 ? -1.391 25.625 30.391 1 95.38 298 TYR A C 1
ATOM 2218 O O . TYR A 1 298 ? -0.817 24.797 31.109 1 95.38 298 TYR A O 1
ATOM 2226 N N . VAL A 1 299 ? -1.036 26.844 30.266 1 93.69 299 VAL A N 1
ATOM 2227 C CA . VAL A 1 299 ? -0.023 27.438 31.141 1 93.69 299 VAL A CA 1
ATOM 2228 C C . VAL A 1 299 ? -0.628 28.594 31.922 1 93.69 299 VAL A C 1
ATOM 2230 O O . VAL A 1 299 ? -1.32 29.438 31.359 1 93.69 299 VAL A O 1
ATOM 2233 N N . LYS A 1 300 ? -0.382 28.625 33.375 1 89.94 300 LYS A N 1
ATOM 2234 C CA . LYS A 1 300 ? -0.877 29.719 34.219 1 89.94 300 LYS A CA 1
ATOM 2235 C C . LYS A 1 300 ? -0.224 31.047 33.844 1 89.94 300 LYS A C 1
ATOM 2237 O O . LYS A 1 300 ? 0.979 31.094 33.594 1 89.94 300 LYS A O 1
ATOM 2242 N N . LEU A 1 301 ? -1.124 32 33.656 1 81.62 301 LEU A N 1
ATOM 2243 C CA . LEU A 1 301 ? -0.591 33.344 33.406 1 81.62 301 LEU A CA 1
ATOM 2244 C C . LEU A 1 301 ? 0.018 33.969 34.656 1 81.62 301 LEU A C 1
ATOM 2246 O O . LEU A 1 301 ? -0.502 33.781 35.75 1 81.62 301 LEU A O 1
ATOM 2250 N N . ASP A 1 302 ? 1.246 34.188 34.844 1 62.47 302 ASP A N 1
ATOM 2251 C CA . ASP A 1 302 ? 1.84 34.812 36.031 1 62.47 302 ASP A CA 1
ATOM 2252 C C . ASP A 1 302 ? 1.055 36.062 36.438 1 62.47 302 ASP A C 1
ATOM 2254 O O . ASP A 1 302 ? 0.653 36.875 35.562 1 62.47 302 ASP A O 1
ATOM 2258 N N . ALA A 1 303 ? 0.262 36.219 37.594 1 56 303 ALA A N 1
ATOM 2259 C CA . ALA A 1 303 ? -0.492 37.281 38.219 1 56 303 ALA A CA 1
ATOM 2260 C C . ALA A 1 303 ? 0.119 38.656 37.938 1 56 303 ALA A C 1
ATOM 2262 O O . ALA A 1 303 ? -0.492 39.688 38.219 1 56 303 ALA A O 1
ATOM 2263 N N . GLY A 1 304 ? 1.321 38.75 37.719 1 47.41 304 GLY A N 1
ATOM 2264 C CA . GLY A 1 304 ? 1.862 40.094 37.781 1 47.41 304 GLY A CA 1
ATOM 2265 C C . GLY A 1 304 ? 1.487 40.938 36.562 1 47.41 304 GLY A C 1
ATOM 2266 O O . GLY A 1 304 ? 1.941 42.094 36.438 1 47.41 304 GLY A O 1
ATOM 2267 N N . VAL A 1 305 ? 1.135 40.531 35.438 1 46.62 305 VAL A N 1
ATOM 2268 C CA . VAL A 1 305 ? 0.863 41.5 34.375 1 46.62 305 VAL A CA 1
ATOM 2269 C C . VAL A 1 305 ? -0.518 42.125 34.594 1 46.62 305 VAL A C 1
ATOM 2271 O O . VAL A 1 305 ? -1.536 41.438 34.469 1 46.62 305 VAL A O 1
ATOM 2274 N N . GLU A 1 306 ? -0.719 42.938 35.5 1 38.81 306 GLU A N 1
ATOM 2275 C CA . GLU A 1 306 ? -1.854 43.844 35.719 1 38.81 306 GLU A CA 1
ATOM 2276 C C . GLU A 1 306 ? -2.396 44.375 34.406 1 38.81 306 GLU A C 1
ATOM 2278 O O . GLU A 1 306 ? -1.663 45 33.625 1 38.81 306 GLU A O 1
ATOM 2283 N N . ILE A 1 307 ? -3.283 43.719 33.719 1 40.88 307 ILE A N 1
ATOM 2284 C CA . ILE A 1 307 ? -3.986 44.406 32.656 1 40.88 307 ILE A CA 1
ATOM 2285 C C . ILE A 1 307 ? -4.594 45.719 33.188 1 40.88 307 ILE A C 1
ATOM 2287 O O . ILE A 1 307 ? -5.305 45.688 34.188 1 40.88 307 ILE A O 1
ATOM 2291 N N . PRO A 1 308 ? -3.975 46.844 32.906 1 36.78 308 PRO A N 1
ATOM 2292 C CA . PRO A 1 308 ? -4.637 48.062 33.344 1 36.78 308 PRO A CA 1
ATOM 2293 C C . PRO A 1 308 ? -6.137 48.062 33.062 1 36.78 308 PRO A C 1
ATOM 2295 O O . PRO A 1 308 ? -6.574 47.5 32.062 1 36.78 308 PRO A O 1
ATOM 2298 N N . SER A 1 309 ? -7.051 48.344 34.031 1 32 309 SER A N 1
ATOM 2299 C CA . SER A 1 309 ? -8.461 48.625 33.781 1 32 309 SER A CA 1
ATOM 2300 C C . SER A 1 309 ? -8.625 49.656 32.688 1 32 309 SER A C 1
ATOM 2302 O O . SER A 1 309 ? -7.836 50.625 32.594 1 32 309 SER A O 1
ATOM 2304 N N . MET B 1 1 ? 17.359 -39.531 -11.141 1 60.84 1 MET B N 1
ATOM 2305 C CA . MET B 1 1 ? 15.938 -39.875 -11.125 1 60.84 1 MET B CA 1
ATOM 2306 C C . MET B 1 1 ? 15.734 -41.344 -11.477 1 60.84 1 MET B C 1
ATOM 2308 O O . MET B 1 1 ? 14.602 -41.781 -11.625 1 60.84 1 MET B O 1
ATOM 2312 N N . ARG B 1 2 ? 16.781 -42.062 -11.703 1 66.19 2 ARG B N 1
ATOM 2313 C CA . ARG B 1 2 ? 16.641 -43.5 -11.922 1 66.19 2 ARG B CA 1
ATOM 2314 C C . ARG B 1 2 ? 16.156 -44.188 -10.656 1 66.19 2 ARG B C 1
ATOM 2316 O O . ARG B 1 2 ? 16.781 -44.094 -9.602 1 66.19 2 ARG B O 1
ATOM 2323 N N . GLY B 1 3 ? 14.867 -44.656 -10.766 1 78.69 3 GLY B N 1
ATOM 2324 C CA . GLY B 1 3 ? 14.258 -45.375 -9.664 1 78.69 3 GLY B CA 1
ATOM 2325 C C . GLY B 1 3 ? 13.453 -44.5 -8.734 1 78.69 3 GLY B C 1
ATOM 2326 O O . GLY B 1 3 ? 12.961 -44.969 -7.703 1 78.69 3 GLY B O 1
ATOM 2327 N N . GLU B 1 4 ? 13.414 -43.188 -9.062 1 89.88 4 GLU B N 1
ATOM 2328 C CA . GLU B 1 4 ? 12.633 -42.25 -8.242 1 89.88 4 GLU B CA 1
ATOM 2329 C C . GLU B 1 4 ? 11.703 -41.406 -9.094 1 89.88 4 GLU B C 1
ATOM 2331 O O . GLU B 1 4 ? 11.922 -41.25 -10.297 1 89.88 4 GLU B O 1
ATOM 2336 N N . LYS B 1 5 ? 10.633 -41.062 -8.508 1 95.12 5 LYS B N 1
ATOM 2337 C CA . LYS B 1 5 ? 9.75 -40.062 -9.141 1 95.12 5 LYS B CA 1
ATOM 2338 C C . LYS B 1 5 ? 9.805 -38.719 -8.422 1 95.12 5 LYS B C 1
ATOM 2340 O O . LYS B 1 5 ? 9.891 -38.688 -7.195 1 95.12 5 LYS B O 1
ATOM 2345 N N . LEU B 1 6 ? 9.789 -37.719 -9.266 1 97.44 6 LEU B N 1
ATOM 2346 C CA . LEU B 1 6 ? 9.711 -36.344 -8.742 1 97.44 6 LEU B CA 1
ATOM 2347 C C . LEU B 1 6 ? 8.258 -35.938 -8.531 1 97.44 6 LEU B C 1
ATOM 2349 O O . LEU B 1 6 ? 7.422 -36.094 -9.422 1 97.44 6 LEU B O 1
ATOM 2353 N N . VAL B 1 7 ? 7.906 -35.438 -7.332 1 98.44 7 VAL B N 1
ATOM 2354 C CA . VAL B 1 7 ? 6.566 -34.938 -7.047 1 98.44 7 VAL B CA 1
ATOM 2355 C C . VAL B 1 7 ? 6.621 -33.438 -6.754 1 98.44 7 VAL B C 1
ATOM 2357 O O . VAL B 1 7 ? 7.406 -33 -5.914 1 98.44 7 VAL B O 1
ATOM 2360 N N . VAL B 1 8 ? 5.883 -32.719 -7.504 1 98.69 8 VAL B N 1
ATOM 2361 C CA . VAL B 1 8 ? 5.762 -31.281 -7.32 1 98.69 8 VAL B CA 1
ATOM 2362 C C . VAL B 1 8 ? 4.32 -30.922 -6.961 1 98.69 8 VAL B C 1
ATOM 2364 O O . VAL B 1 8 ? 3.385 -31.297 -7.668 1 98.69 8 VAL B O 1
ATOM 2367 N N . THR B 1 9 ? 4.09 -30.234 -5.848 1 98.81 9 THR B N 1
ATOM 2368 C CA . THR B 1 9 ? 2.781 -29.734 -5.438 1 98.81 9 THR B CA 1
ATOM 2369 C C . THR B 1 9 ? 2.795 -28.219 -5.309 1 98.81 9 THR B C 1
ATOM 2371 O O . THR B 1 9 ? 3.66 -27.656 -4.637 1 98.81 9 THR B O 1
ATOM 2374 N N . VAL B 1 10 ? 1.884 -27.562 -5.988 1 98.88 10 VAL B N 1
ATOM 2375 C CA . VAL B 1 10 ? 1.81 -26.109 -6.004 1 98.88 10 VAL B CA 1
ATOM 2376 C C . VAL B 1 10 ? 0.406 -25.656 -5.605 1 98.88 10 VAL B C 1
ATOM 2378 O O . VAL B 1 10 ? -0.587 -26.141 -6.164 1 98.88 10 VAL B O 1
ATOM 2381 N N . PRO B 1 11 ? 0.265 -24.781 -4.621 1 98.88 11 PRO B N 1
ATOM 2382 C CA . PRO B 1 11 ? -1.062 -24.297 -4.23 1 98.88 11 PRO B CA 1
ATOM 2383 C C . PRO B 1 11 ? -1.655 -23.312 -5.246 1 98.88 11 PRO B C 1
ATOM 2385 O O . PRO B 1 11 ? -0.924 -22.75 -6.059 1 98.88 11 PRO B O 1
ATOM 2388 N N . ALA B 1 12 ? -2.973 -23.188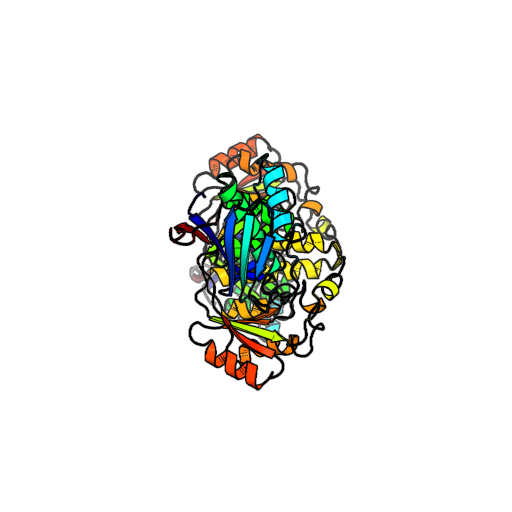 -5.145 1 98.31 12 ALA B N 1
ATOM 2389 C CA . ALA B 1 12 ? -3.684 -22.125 -5.859 1 98.31 12 ALA B CA 1
ATOM 2390 C C . ALA B 1 12 ? -3.395 -20.75 -5.25 1 98.31 12 ALA B C 1
ATOM 2392 O O . ALA B 1 12 ? -2.678 -20.656 -4.25 1 98.31 12 ALA B O 1
ATOM 2393 N N . SER B 1 13 ? -3.848 -19.75 -5.926 1 98.38 13 SER B N 1
ATOM 2394 C CA . SER B 1 13 ? -3.707 -18.375 -5.418 1 98.38 13 SER B CA 1
ATOM 2395 C C . SER B 1 13 ? -4.91 -17.531 -5.789 1 98.38 13 SER B C 1
ATOM 2397 O O . SER B 1 13 ? -5.621 -17.828 -6.754 1 98.38 13 SER B O 1
ATOM 2399 N N . SER B 1 14 ? -5.227 -16.594 -4.992 1 97.81 14 SER B N 1
ATOM 2400 C CA . SER B 1 14 ? -6.105 -15.469 -5.32 1 97.81 14 SER B CA 1
ATOM 2401 C C . SER B 1 14 ? -5.328 -14.156 -5.379 1 97.81 14 SER B C 1
ATOM 2403 O O . SER B 1 14 ? -4.539 -13.859 -4.48 1 97.81 14 SER B O 1
ATOM 2405 N N . ALA B 1 15 ? -5.5 -13.438 -6.441 1 96.88 15 ALA B N 1
ATOM 2406 C CA . ALA B 1 15 ? -4.746 -12.211 -6.664 1 96.88 15 ALA B CA 1
ATOM 2407 C C . ALA B 1 15 ? -5.625 -10.977 -6.449 1 96.88 15 ALA B C 1
ATOM 2409 O O . ALA B 1 15 ? -6.84 -11.102 -6.262 1 96.88 15 ALA B O 1
ATOM 2410 N N . ASN B 1 16 ? -5.031 -9.758 -6.441 1 96.88 16 ASN B N 1
ATOM 2411 C CA . ASN B 1 16 ? -5.629 -8.43 -6.34 1 96.88 16 ASN B CA 1
ATOM 2412 C C . ASN B 1 16 ? -6.156 -8.156 -4.934 1 96.88 16 ASN B C 1
ATOM 2414 O O . ASN B 1 16 ? -5.734 -7.203 -4.285 1 96.88 16 ASN B O 1
ATOM 2418 N N . LEU B 1 17 ? -7.117 -8.977 -4.48 1 97.56 17 LEU B N 1
ATOM 2419 C CA . LEU B 1 17 ? -7.797 -8.773 -3.205 1 97.56 17 LEU B CA 1
ATOM 2420 C C . LEU B 1 17 ? -8.375 -7.367 -3.115 1 97.56 17 LEU B C 1
ATOM 2422 O O . LEU B 1 17 ? -8.18 -6.672 -2.117 1 97.56 17 LEU B O 1
ATOM 2426 N N . GLY B 1 18 ? -9.039 -7.039 -4.145 1 97.25 18 GLY B N 1
ATOM 2427 C CA . GLY B 1 18 ? -9.602 -5.703 -4.254 1 97.25 18 GLY B CA 1
ATOM 2428 C C . GLY B 1 18 ? -8.656 -4.711 -4.898 1 97.25 18 GLY B C 1
ATOM 2429 O O . GLY B 1 18 ? -8.203 -4.914 -6.031 1 97.25 18 GLY B O 1
ATOM 2430 N N . PRO B 1 19 ? -8.312 -3.646 -4.176 1 98.5 19 PRO B N 1
ATOM 2431 C CA . PRO B 1 19 ? -7.504 -2.59 -4.785 1 98.5 19 PRO B CA 1
ATOM 2432 C C . PRO B 1 19 ? -6.043 -2.996 -4.957 1 98.5 19 PRO B C 1
ATOM 2434 O O . PRO B 1 19 ? -5.262 -2.26 -5.566 1 98.5 19 PRO B O 1
ATOM 2437 N N . GLY B 1 20 ? -5.59 -4.121 -4.438 1 98.62 20 GLY B N 1
ATOM 2438 C CA . GLY B 1 20 ? -4.23 -4.602 -4.621 1 98.62 20 GLY B CA 1
ATOM 2439 C C . GLY B 1 20 ? -3.984 -5.191 -5.996 1 98.62 20 GLY B C 1
ATOM 2440 O O . GLY B 1 20 ? -3.279 -6.195 -6.133 1 98.62 20 GLY B O 1
ATOM 2441 N N . PHE B 1 21 ? -4.551 -4.574 -7.031 1 98.25 21 PHE B N 1
ATOM 2442 C CA . PHE B 1 21 ? -4.574 -5.078 -8.398 1 98.25 21 PHE B CA 1
ATOM 2443 C C . PHE B 1 21 ? -3.16 -5.285 -8.922 1 98.25 21 PHE B C 1
ATOM 2445 O O . PHE B 1 21 ? -2.354 -4.352 -8.938 1 98.25 21 PHE B O 1
ATOM 2452 N N . ASP B 1 22 ? -2.801 -6.551 -9.367 1 97.94 22 ASP B N 1
ATOM 2453 C CA . ASP B 1 22 ? -1.518 -6.984 -9.906 1 97.94 22 ASP B CA 1
ATOM 2454 C C . ASP B 1 22 ? -0.407 -6.852 -8.867 1 97.94 22 ASP B C 1
ATOM 2456 O O . ASP B 1 22 ? 0.772 -6.766 -9.219 1 97.94 22 ASP B O 1
ATOM 2460 N N . SER B 1 23 ? -0.749 -6.859 -7.582 1 98.75 23 SER B N 1
ATOM 2461 C CA . SER B 1 23 ? 0.281 -6.594 -6.582 1 98.75 23 SER B CA 1
ATOM 2462 C C . SER B 1 23 ? 0.115 -7.492 -5.359 1 98.75 23 SER B C 1
ATOM 2464 O O . SER B 1 23 ? 1.1 -7.98 -4.805 1 98.75 23 SER B O 1
ATOM 2466 N N . ILE B 1 24 ? -1.098 -7.699 -4.906 1 98.88 24 ILE B N 1
ATOM 2467 C CA . ILE B 1 24 ? -1.33 -8.43 -3.666 1 98.88 24 ILE B CA 1
ATOM 2468 C C . ILE B 1 24 ? -1.987 -9.773 -3.975 1 98.88 24 ILE B C 1
ATOM 2470 O O . ILE B 1 24 ? -2.971 -9.836 -4.715 1 98.88 24 ILE B O 1
ATOM 2474 N N . GLY B 1 25 ? -1.423 -10.828 -3.475 1 98.69 25 GLY B N 1
ATOM 2475 C CA . GLY B 1 25 ? -1.977 -12.156 -3.676 1 98.69 25 GLY B CA 1
ATOM 2476 C C . GLY B 1 25 ? -1.871 -13.039 -2.447 1 98.69 25 GLY B C 1
ATOM 2477 O O . GLY B 1 25 ? -1.052 -12.789 -1.562 1 98.69 25 GLY B O 1
ATOM 2478 N N . LEU B 1 26 ? -2.693 -14.094 -2.395 1 98.88 26 LEU B N 1
ATOM 2479 C CA . LEU B 1 26 ? -2.777 -15.023 -1.271 1 98.88 26 LEU B CA 1
ATOM 2480 C C . LEU B 1 26 ? -2.84 -16.469 -1.761 1 98.88 26 LEU B C 1
ATOM 2482 O O . LEU B 1 26 ? -3.621 -16.781 -2.66 1 98.88 26 LEU B O 1
ATOM 2486 N N . ALA B 1 27 ? -1.983 -17.281 -1.201 1 98.88 27 ALA B N 1
ATOM 2487 C CA . ALA B 1 27 ? -2.033 -18.703 -1.532 1 98.88 27 ALA B CA 1
ATOM 2488 C C . ALA B 1 27 ? -3.262 -19.359 -0.918 1 98.88 27 ALA B C 1
ATOM 2490 O O . ALA B 1 27 ? -3.621 -19.078 0.228 1 98.88 27 ALA B O 1
ATOM 2491 N N . VAL B 1 28 ? -3.908 -20.156 -1.636 1 98.69 28 VAL B N 1
ATOM 2492 C CA . VAL B 1 28 ? -5.129 -20.844 -1.223 1 98.69 28 VAL B CA 1
ATOM 2493 C C . VAL B 1 28 ? -4.906 -22.344 -1.227 1 98.69 28 VAL B C 1
ATOM 2495 O O . VAL B 1 28 ? -4.25 -22.891 -2.125 1 98.69 28 VAL B O 1
ATOM 2498 N N . ASP B 1 29 ? -5.535 -23.031 -0.329 1 98.44 29 ASP B N 1
ATOM 2499 C CA . ASP B 1 29 ? -5.242 -24.438 -0.098 1 98.44 29 ASP B CA 1
ATOM 2500 C C . ASP B 1 29 ? -5.996 -25.328 -1.088 1 98.44 29 ASP B C 1
ATOM 2502 O O . ASP B 1 29 ? -6.715 -26.25 -0.686 1 98.44 29 ASP B O 1
ATOM 2506 N N . ARG B 1 30 ? -5.883 -25.109 -2.33 1 97.5 30 ARG B N 1
ATOM 2507 C CA . ARG B 1 30 ? -6.117 -25.969 -3.486 1 97.5 30 ARG B CA 1
ATOM 2508 C C . ARG B 1 30 ? -4.82 -26.234 -4.242 1 97.5 30 ARG B C 1
ATOM 2510 O O . ARG B 1 30 ? -3.932 -25.375 -4.285 1 97.5 30 ARG B O 1
ATOM 2517 N N . TYR B 1 31 ? -4.754 -27.438 -4.883 1 98.06 31 TYR B N 1
ATOM 2518 C CA . TYR B 1 31 ? -3.396 -27.781 -5.301 1 98.06 31 TYR B CA 1
ATOM 2519 C C . TYR B 1 31 ? -3.387 -28.359 -6.707 1 98.06 31 TYR B C 1
ATOM 2521 O O . TYR B 1 31 ? -4.336 -29.047 -7.113 1 98.06 31 TYR B O 1
ATOM 2529 N N . LEU B 1 32 ? -2.35 -28.078 -7.406 1 97.75 32 LEU B N 1
ATOM 2530 C CA . LEU B 1 32 ? -1.871 -28.844 -8.547 1 97.75 32 LEU B CA 1
ATOM 2531 C C . LEU B 1 32 ? -0.718 -29.766 -8.148 1 97.75 32 LEU B C 1
ATOM 2533 O O . LEU B 1 32 ? 0.275 -29.297 -7.578 1 97.75 32 LEU B O 1
ATOM 2537 N N . THR B 1 33 ? -0.855 -31.047 -8.391 1 98.19 33 THR B N 1
ATOM 2538 C CA . THR B 1 33 ? 0.209 -32 -8.094 1 98.19 33 THR B CA 1
ATOM 2539 C C . THR B 1 33 ? 0.677 -32.719 -9.367 1 98.19 33 THR B C 1
ATOM 2541 O O . THR B 1 33 ? -0.142 -33.156 -10.172 1 98.19 33 THR B O 1
ATOM 2544 N N . MET B 1 34 ? 1.95 -32.781 -9.523 1 98.06 34 MET B N 1
ATOM 2545 C CA . MET B 1 34 ? 2.576 -33.469 -10.648 1 98.06 34 MET B CA 1
ATOM 2546 C C . MET B 1 34 ? 3.482 -34.594 -10.164 1 98.06 34 MET B C 1
ATOM 2548 O O . MET B 1 34 ? 4.266 -34.406 -9.234 1 98.06 34 MET B O 1
ATOM 2552 N N . GLU B 1 35 ? 3.344 -35.719 -10.734 1 97.81 35 GLU B N 1
ATOM 2553 C CA . GLU B 1 35 ? 4.301 -36.812 -10.633 1 97.81 35 GLU B CA 1
ATOM 2554 C C . GLU B 1 35 ? 5.113 -36.969 -11.914 1 97.81 35 GLU B C 1
ATOM 2556 O O . GLU B 1 35 ? 4.555 -37.219 -12.984 1 97.81 35 GLU B O 1
ATOM 2561 N N . VAL B 1 36 ? 6.355 -36.812 -11.766 1 98 36 VAL B N 1
ATOM 2562 C CA . VAL B 1 36 ? 7.219 -36.719 -12.938 1 98 36 VAL B CA 1
ATOM 2563 C C . VAL B 1 36 ? 8.211 -37.875 -12.961 1 98 36 VAL B C 1
ATOM 2565 O O . VAL B 1 36 ? 8.891 -38.156 -11.977 1 98 36 VAL B O 1
ATOM 2568 N N . THR B 1 37 ? 8.312 -38.594 -14.086 1 96.69 37 THR B N 1
ATOM 2569 C CA . THR B 1 37 ? 9.297 -39.625 -14.328 1 96.69 37 THR B CA 1
ATOM 2570 C C . THR B 1 37 ? 9.977 -39.438 -15.68 1 96.69 37 THR B C 1
ATOM 2572 O O . THR B 1 37 ? 9.383 -38.875 -16.609 1 96.69 37 THR B O 1
ATOM 2575 N N . LEU B 1 38 ? 11.211 -39.875 -15.695 1 95.06 38 LEU B N 1
ATOM 2576 C CA . LEU B 1 38 ? 11.883 -39.875 -16.984 1 95.06 38 LEU B CA 1
ATOM 2577 C C . LEU B 1 38 ? 11.172 -40.781 -17.969 1 95.06 38 LEU B C 1
ATOM 2579 O O . LEU B 1 38 ? 10.641 -41.844 -17.594 1 95.06 38 LEU B O 1
ATOM 2583 N N . ALA B 1 39 ? 11.172 -40.344 -19.234 1 96.06 39 ALA B N 1
ATOM 2584 C CA . ALA B 1 39 ? 10.516 -41.094 -20.297 1 96.06 39 ALA B CA 1
ATOM 2585 C C . ALA B 1 39 ? 11.219 -40.906 -21.625 1 96.06 39 ALA B C 1
ATOM 2587 O O . ALA B 1 39 ? 12.133 -40.062 -21.734 1 96.06 39 ALA B O 1
ATOM 2588 N N . GLU B 1 40 ? 10.82 -41.719 -22.609 1 96.06 40 GLU B N 1
ATOM 2589 C CA . GLU B 1 40 ? 11.422 -41.594 -23.938 1 96.06 40 GLU B CA 1
ATOM 2590 C C . GLU B 1 40 ? 10.883 -40.375 -24.672 1 96.06 40 GLU B C 1
ATOM 2592 O O . GLU B 1 40 ? 11.609 -39.719 -25.422 1 96.06 40 GLU B O 1
ATOM 2597 N N . GLU B 1 41 ? 9.602 -40.094 -24.406 1 97.31 41 GLU B N 1
ATOM 2598 C CA . GLU B 1 41 ? 8.945 -38.938 -25.016 1 97.31 41 GLU B CA 1
ATOM 2599 C C . GLU B 1 41 ? 8.125 -38.188 -23.984 1 97.31 41 GLU B C 1
ATOM 2601 O O . GLU B 1 41 ? 7.66 -38.75 -22.984 1 97.31 41 GLU B O 1
ATOM 2606 N N . TRP B 1 42 ? 7.949 -36.938 -24.266 1 97.75 42 TRP B N 1
ATOM 2607 C CA . TRP B 1 42 ? 7.141 -36.094 -23.359 1 97.75 42 TRP B CA 1
ATOM 2608 C C . TRP B 1 42 ? 5.68 -36.531 -23.406 1 97.75 42 TRP B C 1
ATOM 2610 O O . TRP B 1 42 ? 5.137 -36.812 -24.469 1 97.75 42 TRP B O 1
ATOM 2620 N N . SER B 1 43 ? 5.094 -36.625 -22.312 1 97.94 43 SER B N 1
ATOM 2621 C CA . SER B 1 43 ? 3.662 -36.906 -22.234 1 97.94 43 SER B CA 1
ATOM 2622 C C . SER B 1 43 ? 3.064 -36.375 -20.938 1 97.94 43 SER B C 1
ATOM 2624 O O . SER B 1 43 ? 3.707 -36.406 -19.891 1 97.94 43 SER B O 1
ATOM 2626 N N . PHE B 1 44 ? 1.837 -35.875 -21.031 1 97.88 44 PHE B N 1
ATOM 2627 C CA . PHE B 1 44 ? 1.064 -35.375 -19.891 1 97.88 44 PHE B CA 1
ATOM 2628 C C . PHE B 1 44 ? -0.252 -36.125 -19.766 1 97.88 44 PHE B C 1
ATOM 2630 O O . PHE B 1 44 ? -0.984 -36.281 -20.75 1 97.88 44 PHE B O 1
ATOM 2637 N N . THR B 1 45 ? -0.533 -36.625 -18.578 1 96.75 45 THR B N 1
ATOM 2638 C CA . THR B 1 45 ? -1.785 -37.312 -18.312 1 96.75 45 THR B CA 1
ATOM 2639 C C . THR B 1 45 ? -2.441 -36.75 -17.047 1 96.75 45 THR B C 1
ATOM 2641 O O . THR B 1 45 ? -1.792 -36.094 -16.25 1 96.75 45 THR B O 1
ATOM 2644 N N . SER B 1 46 ? -3.742 -36.906 -16.953 1 94.25 46 SER B N 1
ATOM 2645 C CA . SER B 1 46 ? -4.469 -36.469 -15.758 1 94.25 46 SER B CA 1
ATOM 2646 C C . SER B 1 46 ? -5.707 -37.312 -15.523 1 94.25 46 SER B C 1
ATOM 2648 O O . SER B 1 46 ? -6.301 -37.844 -16.469 1 94.25 46 SER B O 1
ATOM 2650 N N . ASP B 1 47 ? -6.062 -37.469 -14.258 1 87.56 47 ASP B N 1
ATOM 2651 C CA . ASP B 1 47 ? -7.316 -38.125 -13.883 1 87.56 47 ASP B CA 1
ATOM 2652 C C . ASP B 1 47 ? -8.328 -37.094 -13.367 1 87.56 47 ASP B C 1
ATOM 2654 O O . ASP B 1 47 ? -9.453 -37.469 -13.008 1 87.56 47 ASP B O 1
ATOM 2658 N N . SER B 1 48 ? -8.008 -35.906 -13.344 1 87.5 48 SER B N 1
ATOM 2659 C CA . SER B 1 48 ? -8.875 -34.875 -12.781 1 87.5 48 SER B CA 1
ATOM 2660 C C . SER B 1 48 ? -9.828 -34.312 -13.836 1 87.5 48 SER B C 1
ATOM 2662 O O . SER B 1 48 ? -9.422 -34.031 -14.961 1 87.5 48 SER B O 1
ATOM 2664 N N . ALA B 1 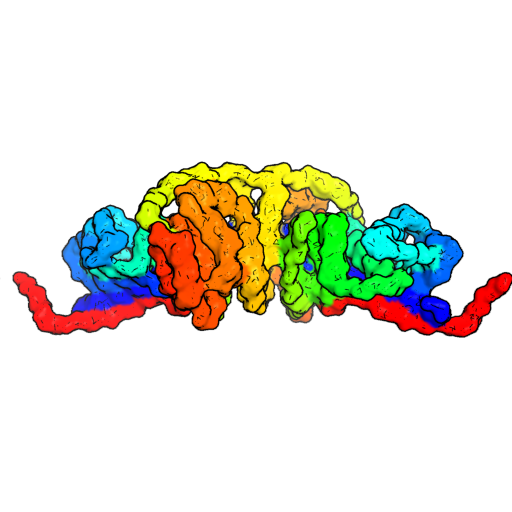49 ? -11.047 -34.156 -13.438 1 82.81 49 ALA B N 1
ATOM 2665 C CA . ALA B 1 49 ? -12.062 -33.594 -14.312 1 82.81 49 ALA B CA 1
ATOM 2666 C C . ALA B 1 49 ? -11.711 -32.156 -14.695 1 82.81 49 ALA B C 1
ATOM 2668 O O . ALA B 1 49 ? -11.961 -31.734 -15.828 1 82.81 49 ALA B O 1
ATOM 2669 N N . GLU B 1 50 ? -11.102 -31.469 -13.805 1 81.5 50 GLU B N 1
ATOM 2670 C CA . GLU B 1 50 ? -10.742 -30.062 -14.008 1 81.5 50 GLU B CA 1
ATOM 2671 C C . GLU B 1 50 ? -9.734 -29.906 -15.148 1 81.5 50 GLU B C 1
ATOM 2673 O O . GLU B 1 50 ? -9.609 -28.828 -15.734 1 81.5 50 GLU B O 1
ATOM 2678 N N . LEU B 1 51 ? -9.031 -30.969 -15.453 1 85.31 51 LEU B N 1
ATOM 2679 C CA . LEU B 1 51 ? -7.957 -30.891 -16.438 1 85.31 51 LEU B CA 1
ATOM 2680 C C . LEU B 1 51 ? -8.359 -31.578 -17.734 1 85.31 51 LEU B C 1
ATOM 2682 O O . LEU B 1 51 ? -7.504 -31.875 -18.562 1 85.31 51 LEU B O 1
ATOM 2686 N N . GLU B 1 52 ? -9.594 -31.797 -17.812 1 83.69 52 GLU B N 1
ATOM 2687 C CA . GLU B 1 52 ? -10.07 -32.344 -19.078 1 83.69 52 GLU B CA 1
ATOM 2688 C C . GLU B 1 52 ? -9.766 -31.406 -20.25 1 83.69 52 GLU B C 1
ATOM 2690 O O . GLU B 1 52 ? -9.992 -30.203 -20.156 1 83.69 52 GLU B O 1
ATOM 2695 N N . GLY B 1 53 ? -9.109 -31.922 -21.312 1 82.56 53 GLY B N 1
ATOM 2696 C CA . GLY B 1 53 ? -8.852 -31.141 -22.5 1 82.56 53 GLY B CA 1
ATOM 2697 C C . GLY B 1 53 ? -7.477 -30.5 -22.516 1 82.56 53 GLY B C 1
ATOM 2698 O O . GLY B 1 53 ? -7.078 -29.891 -23.5 1 82.56 53 GLY B O 1
ATOM 2699 N N . ILE B 1 54 ? -6.746 -30.656 -21.422 1 87.94 54 ILE B N 1
ATOM 2700 C CA . ILE B 1 54 ? -5.406 -30.078 -21.422 1 87.94 54 ILE B CA 1
ATOM 2701 C C . ILE B 1 54 ? -4.52 -30.828 -22.406 1 87.94 54 ILE B C 1
ATOM 2703 O O . ILE B 1 54 ? -4.637 -32.062 -22.562 1 87.94 54 ILE B O 1
ATOM 2707 N N . PRO B 1 55 ? -3.637 -30.156 -23.156 1 93.06 55 PRO B N 1
ATOM 2708 C CA . PRO B 1 55 ? -2.75 -30.812 -24.125 1 93.06 55 PRO B CA 1
ATOM 2709 C C . PRO B 1 55 ? -1.906 -31.922 -23.484 1 93.06 55 PRO B C 1
ATOM 2711 O O . PRO B 1 55 ? -1.361 -31.734 -22.406 1 93.06 55 PRO B O 1
ATOM 2714 N N . SER B 1 56 ? -1.733 -33.031 -24.125 1 95.25 56 SER B N 1
ATOM 2715 C CA . SER B 1 56 ? -1.024 -34.188 -23.609 1 95.25 56 SER B CA 1
ATOM 2716 C C . SER B 1 56 ? 0.428 -34.188 -24.062 1 95.25 56 SER B C 1
ATOM 2718 O O . SER B 1 56 ? 1.21 -35.062 -23.641 1 95.25 56 SER B O 1
ATOM 2720 N N . GLY B 1 57 ? 0.793 -33.25 -24.891 1 95.69 57 GLY B N 1
ATOM 2721 C CA . GLY B 1 57 ? 2.145 -33.219 -25.422 1 95.69 57 GLY B CA 1
ATOM 2722 C C . GLY B 1 57 ? 2.844 -31.891 -25.172 1 95.69 57 GLY B C 1
ATOM 2723 O O . GLY B 1 57 ? 2.711 -31.312 -24.094 1 95.69 57 GLY B O 1
ATOM 2724 N N . LYS B 1 58 ? 3.602 -31.469 -26.156 1 97.31 58 LYS B N 1
ATOM 2725 C CA . LYS B 1 58 ? 4.52 -30.344 -25.984 1 97.31 58 LYS B CA 1
ATOM 2726 C C . LYS B 1 58 ? 3.787 -29.016 -26.094 1 97.31 58 LYS B C 1
ATOM 2728 O O . LYS B 1 58 ? 4.387 -27.953 -25.906 1 97.31 58 LYS B O 1
ATOM 2733 N N . ASP B 1 59 ? 2.518 -29.062 -26.344 1 97.06 59 ASP B N 1
ATOM 2734 C CA . ASP B 1 59 ? 1.698 -27.859 -26.312 1 97.06 59 ASP B CA 1
ATOM 2735 C C . ASP B 1 59 ? 1.203 -27.547 -24.906 1 97.06 59 ASP B C 1
ATOM 2737 O O . ASP B 1 59 ? 0.572 -26.516 -24.672 1 97.06 59 ASP B O 1
ATOM 2741 N N . ASN B 1 60 ? 1.463 -28.438 -24.016 1 97.12 60 ASN B N 1
ATOM 2742 C CA . ASN B 1 60 ? 1.108 -28.234 -22.609 1 97.12 60 ASN B CA 1
ATOM 2743 C C . ASN B 1 60 ? 1.866 -27.047 -22.016 1 97.12 60 ASN B C 1
ATOM 2745 O O . ASN B 1 60 ? 3.084 -26.938 -22.172 1 97.12 60 ASN B O 1
ATOM 2749 N N . LEU B 1 61 ? 1.146 -26.172 -21.297 1 96.62 61 LEU B N 1
ATOM 2750 C CA . LEU B 1 61 ? 1.735 -24.969 -20.703 1 96.62 61 LEU B CA 1
ATOM 2751 C C . LEU B 1 61 ? 2.949 -25.328 -19.859 1 96.62 61 LEU B C 1
ATOM 2753 O O . LEU B 1 61 ? 3.967 -24.641 -19.891 1 96.62 61 LEU B O 1
ATOM 2757 N N . ILE B 1 62 ? 2.869 -26.359 -19.094 1 98.25 62 ILE B N 1
ATOM 2758 C CA . ILE B 1 62 ? 3.947 -26.766 -18.188 1 98.25 62 ILE B CA 1
ATOM 2759 C C . ILE B 1 62 ? 5.199 -27.094 -19 1 98.25 62 ILE B C 1
ATOM 2761 O O . ILE B 1 62 ? 6.309 -26.703 -18.641 1 98.25 62 ILE B O 1
ATOM 2765 N N . TYR B 1 63 ? 5.027 -27.766 -20.109 1 98.44 63 TYR B N 1
ATOM 2766 C CA . TYR B 1 63 ? 6.168 -28.062 -20.969 1 98.44 63 TYR B CA 1
ATOM 2767 C C . TYR B 1 63 ? 6.766 -26.781 -21.531 1 98.44 63 TYR B C 1
ATOM 2769 O O . TYR B 1 63 ? 7.988 -26.625 -21.578 1 98.44 63 TYR B O 1
ATOM 2777 N N . ILE B 1 64 ? 5.91 -25.922 -22.047 1 98.62 64 ILE B N 1
ATOM 2778 C CA . ILE B 1 64 ? 6.363 -24.688 -22.672 1 98.62 64 ILE B CA 1
ATOM 2779 C C . ILE B 1 64 ? 7.195 -23.875 -21.688 1 98.62 64 ILE B C 1
ATOM 2781 O O . ILE B 1 64 ? 8.258 -23.359 -22.031 1 98.62 64 ILE B O 1
ATOM 2785 N N . VAL B 1 65 ? 6.719 -23.766 -20.453 1 98.62 65 VAL B N 1
ATOM 2786 C CA . VAL B 1 65 ? 7.449 -23.078 -19.406 1 98.62 65 VAL B CA 1
ATOM 2787 C C . VAL B 1 65 ? 8.781 -23.781 -19.141 1 98.62 65 VAL B C 1
ATOM 2789 O O . VAL B 1 65 ? 9.828 -23.125 -19.062 1 98.62 65 VAL B O 1
ATOM 2792 N N . ALA B 1 66 ? 8.75 -25.078 -19.031 1 98.62 66 ALA B N 1
ATOM 2793 C CA . ALA B 1 66 ? 9.938 -25.875 -18.734 1 98.62 66 ALA B CA 1
ATOM 2794 C C . ALA B 1 66 ? 11 -25.719 -19.812 1 98.62 66 ALA B C 1
ATOM 2796 O O . ALA B 1 66 ? 12.172 -25.484 -19.516 1 98.62 66 ALA B O 1
ATOM 2797 N N . GLU B 1 67 ? 10.531 -25.844 -21.016 1 98.5 67 GLU B N 1
ATOM 2798 C CA . GLU B 1 67 ? 11.445 -25.719 -22.156 1 98.5 67 GLU B CA 1
ATOM 2799 C C . GLU B 1 67 ? 12.086 -24.344 -22.219 1 98.5 67 GLU B C 1
ATOM 2801 O O . GLU B 1 67 ? 13.289 -24.219 -22.422 1 98.5 67 GLU B O 1
ATOM 2806 N N . THR B 1 68 ? 11.312 -23.328 -22.094 1 98.69 68 THR B N 1
ATOM 2807 C CA . THR B 1 68 ? 11.805 -21.953 -22.125 1 98.69 68 THR B CA 1
ATOM 2808 C C . THR B 1 68 ? 12.844 -21.719 -21.031 1 98.69 68 THR B C 1
ATOM 2810 O O . THR B 1 68 ? 13.898 -21.125 -21.297 1 98.69 68 THR B O 1
ATOM 2813 N N . LEU B 1 69 ? 12.523 -22.156 -19.812 1 98.75 69 LEU B N 1
ATOM 2814 C CA . LEU B 1 69 ? 13.445 -21.969 -18.703 1 98.75 69 LEU B CA 1
ATOM 2815 C C . LEU B 1 69 ? 14.742 -22.734 -18.938 1 98.75 69 LEU B C 1
ATOM 2817 O O . LEU B 1 69 ? 15.828 -22.203 -18.703 1 98.75 69 LEU B O 1
ATOM 2821 N N . ALA B 1 70 ? 14.656 -24.016 -19.391 1 98.62 70 ALA B N 1
ATOM 2822 C CA . ALA B 1 70 ? 15.836 -24.812 -19.672 1 98.62 70 ALA B CA 1
ATOM 2823 C C . ALA B 1 70 ? 16.75 -24.125 -20.688 1 98.62 70 ALA B C 1
ATOM 2825 O O . ALA B 1 70 ? 17.969 -24.109 -20.516 1 98.62 70 ALA B O 1
ATOM 2826 N N . LYS B 1 71 ? 16.125 -23.594 -21.703 1 98.44 71 LYS B N 1
ATOM 2827 C CA . LYS B 1 71 ? 16.891 -22.875 -22.703 1 98.44 71 LYS B CA 1
ATOM 2828 C C . LYS B 1 71 ? 17.609 -21.672 -22.094 1 98.44 71 LYS B C 1
ATOM 2830 O O . LYS B 1 71 ? 18.781 -21.438 -22.375 1 98.44 71 LYS B O 1
ATOM 2835 N N . GLU B 1 72 ? 16.891 -20.906 -21.328 1 97.94 72 GLU B N 1
ATOM 2836 C CA . GLU B 1 72 ? 17.469 -19.734 -20.672 1 97.94 72 GLU B CA 1
ATOM 2837 C C . GLU B 1 72 ? 18.641 -20.125 -19.766 1 97.94 72 GLU B C 1
ATOM 2839 O O . GLU B 1 72 ? 19.609 -19.359 -19.641 1 97.94 72 GLU B O 1
ATOM 2844 N N . LEU B 1 73 ? 18.531 -21.266 -19.141 1 97.94 73 LEU B N 1
ATOM 2845 C CA . LEU B 1 73 ? 19.562 -21.734 -18.219 1 97.94 73 LEU B CA 1
ATOM 2846 C C . LEU B 1 73 ? 20.672 -22.469 -18.969 1 97.94 73 LEU B C 1
ATOM 2848 O O . LEU B 1 73 ? 21.656 -22.891 -18.359 1 97.94 73 LEU B O 1
ATOM 2852 N N . ASN B 1 74 ? 20.516 -22.625 -20.266 1 97.94 74 ASN B N 1
ATOM 2853 C CA . ASN B 1 74 ? 21.453 -23.375 -21.094 1 97.94 74 ASN B CA 1
ATOM 2854 C C . ASN B 1 74 ? 21.609 -24.812 -20.578 1 97.94 74 ASN B C 1
ATOM 2856 O O . ASN B 1 74 ? 22.734 -25.266 -20.375 1 97.94 74 ASN B O 1
ATOM 2860 N N . LYS B 1 75 ? 20.484 -25.453 -20.25 1 97.81 75 LYS B N 1
ATOM 2861 C CA . LYS B 1 75 ? 20.453 -26.844 -19.781 1 97.81 75 LYS B CA 1
ATOM 2862 C C . LYS B 1 75 ? 19.641 -27.719 -20.719 1 97.81 75 LYS B C 1
ATOM 2864 O O . LYS B 1 75 ? 18.719 -27.25 -21.375 1 97.81 75 LYS B O 1
ATOM 2869 N N . GLU B 1 76 ? 19.984 -28.953 -20.766 1 96.88 76 GLU B N 1
ATOM 2870 C CA . GLU B 1 76 ? 19.188 -29.922 -21.516 1 96.88 76 GLU B CA 1
ATOM 2871 C C . GLU B 1 76 ? 18.016 -30.438 -20.672 1 96.88 76 GLU B C 1
ATOM 2873 O O . GLU B 1 76 ? 18.172 -30.766 -19.5 1 96.88 76 GLU B O 1
ATOM 2878 N N . LEU B 1 77 ? 16.891 -30.484 -21.281 1 97.44 77 LEU B N 1
ATOM 2879 C CA . LEU B 1 77 ? 15.672 -30.969 -20.625 1 97.44 77 LEU B CA 1
ATOM 2880 C C . LEU B 1 77 ? 15.273 -32.344 -21.141 1 97.44 77 LEU B C 1
ATOM 2882 O O . LEU B 1 77 ? 14.711 -32.469 -22.234 1 97.44 77 LEU B O 1
ATOM 2886 N N . PRO B 1 78 ? 15.617 -33.344 -20.391 1 96.81 78 PRO B N 1
ATOM 2887 C CA . PRO B 1 78 ? 15.227 -34.688 -20.859 1 96.81 78 PRO B CA 1
ATOM 2888 C C . PRO B 1 78 ? 13.711 -34.875 -20.891 1 96.81 78 PRO B C 1
ATOM 2890 O O . PRO B 1 78 ? 12.977 -34.188 -20.156 1 96.81 78 PRO B O 1
ATOM 2893 N N . ALA B 1 79 ? 13.25 -35.844 -21.688 1 97.44 79 ALA B N 1
ATOM 2894 C CA . ALA B 1 79 ? 11.82 -36.125 -21.781 1 97.44 79 ALA B CA 1
ATOM 2895 C C . ALA B 1 79 ? 11.297 -36.781 -20.516 1 97.44 79 ALA B C 1
ATOM 2897 O O . ALA B 1 79 ? 11.984 -37.594 -19.906 1 97.44 79 ALA B O 1
ATOM 2898 N N . CYS B 1 80 ? 10.062 -36.312 -20.172 1 97.44 80 CYS B N 1
ATOM 2899 C CA . CYS B 1 80 ? 9.43 -36.844 -18.969 1 97.44 80 CYS B CA 1
ATOM 2900 C C . CYS B 1 80 ? 7.973 -37.219 -19.234 1 97.44 80 CYS B C 1
ATOM 2902 O O . CYS B 1 80 ? 7.355 -36.719 -20.156 1 97.44 80 CYS B O 1
ATOM 2904 N N . HIS B 1 81 ? 7.527 -38.188 -18.484 1 97.44 81 HIS B N 1
ATOM 2905 C CA . HIS B 1 81 ? 6.094 -38.406 -18.312 1 97.44 81 HIS B CA 1
ATOM 2906 C C . HIS B 1 81 ? 5.602 -37.688 -17.047 1 97.44 81 HIS B C 1
ATOM 2908 O O . HIS B 1 81 ? 6.145 -37.875 -15.969 1 97.44 81 HIS B O 1
ATOM 2914 N N . VAL B 1 82 ? 4.605 -36.812 -17.234 1 98.06 82 VAL B N 1
ATOM 2915 C CA . VAL B 1 82 ? 4.07 -36.031 -16.141 1 98.06 82 VAL B CA 1
ATOM 2916 C C . VAL B 1 82 ? 2.605 -36.406 -15.906 1 98.06 82 VAL B C 1
ATOM 2918 O O . VAL B 1 82 ? 1.757 -36.156 -16.766 1 98.06 82 VAL B O 1
ATOM 2921 N N . HIS B 1 83 ? 2.293 -36.969 -14.781 1 97.56 83 HIS B N 1
ATOM 2922 C CA . HIS B 1 83 ? 0.914 -37.219 -14.359 1 97.56 83 HIS B CA 1
ATOM 2923 C C . HIS B 1 83 ? 0.426 -36.094 -13.445 1 97.56 83 HIS B C 1
ATOM 2925 O O . HIS B 1 83 ? 1.04 -35.812 -12.406 1 97.56 83 HIS B O 1
ATOM 2931 N N . MET B 1 84 ? -0.687 -35.469 -13.805 1 97.31 84 MET B N 1
ATOM 2932 C CA . MET B 1 84 ? -1.155 -34.312 -13.086 1 97.31 84 MET B CA 1
ATOM 2933 C C . MET B 1 84 ? -2.49 -34.562 -12.406 1 97.31 84 MET B C 1
ATOM 2935 O O . MET B 1 84 ? -3.352 -35.25 -12.961 1 97.31 84 MET B O 1
ATOM 2939 N N . THR B 1 85 ? -2.693 -34.094 -11.258 1 96.44 85 THR B N 1
ATOM 2940 C CA . THR B 1 85 ? -3.953 -34.031 -10.523 1 96.44 85 THR B CA 1
ATOM 2941 C C . THR B 1 85 ? -4.168 -32.656 -9.914 1 96.44 85 THR B C 1
ATOM 2943 O O . THR B 1 85 ? -3.221 -32.031 -9.438 1 96.44 85 THR B O 1
ATOM 2946 N N . THR B 1 86 ? -5.434 -32.188 -9.969 1 96.06 86 THR B N 1
ATOM 2947 C CA . THR B 1 86 ? -5.664 -30.844 -9.398 1 96.06 86 THR B CA 1
ATOM 2948 C C . THR B 1 86 ? -7.07 -30.75 -8.812 1 96.06 86 THR B C 1
ATOM 2950 O O . THR B 1 86 ? -7.988 -31.438 -9.273 1 96.06 86 THR B O 1
ATOM 2953 N N . ASN B 1 87 ? -7.242 -30.016 -7.742 1 93.75 87 ASN B N 1
ATOM 2954 C CA . ASN B 1 87 ? -8.547 -29.594 -7.246 1 93.75 87 ASN B CA 1
ATOM 2955 C C . ASN B 1 87 ? -8.727 -28.078 -7.328 1 93.75 87 ASN B C 1
ATOM 2957 O O . ASN B 1 87 ? -9.594 -27.516 -6.66 1 93.75 87 ASN B O 1
ATOM 2961 N N . ILE B 1 88 ? -7.875 -27.406 -8.094 1 92.12 88 ILE B N 1
ATOM 2962 C CA . ILE B 1 88 ? -8.039 -26 -8.422 1 92.12 88 ILE B CA 1
ATOM 2963 C C . ILE B 1 88 ? -9.094 -25.828 -9.516 1 92.12 88 ILE B C 1
ATOM 2965 O O . ILE B 1 88 ? -8.945 -26.391 -10.609 1 92.12 88 ILE B O 1
ATOM 2969 N N . PRO B 1 89 ? -10.156 -25.109 -9.211 1 84.94 89 PRO B N 1
ATOM 2970 C CA . PRO B 1 89 ? -11.055 -24.812 -10.32 1 84.94 89 PRO B CA 1
ATOM 2971 C C . PRO B 1 89 ? -10.367 -24.078 -11.461 1 84.94 89 PRO B C 1
ATOM 2973 O O . PRO B 1 89 ? -9.703 -23.062 -11.227 1 84.94 89 PRO B O 1
ATOM 2976 N N . LEU B 1 90 ? -10.461 -24.547 -12.695 1 80.25 90 LEU B N 1
ATOM 2977 C CA . LEU B 1 90 ? -9.75 -23.953 -13.82 1 80.25 90 LEU B CA 1
ATOM 2978 C C . LEU B 1 90 ? -10.484 -22.734 -14.352 1 80.25 90 LEU B C 1
ATOM 2980 O O . LEU B 1 90 ? -11.719 -22.719 -14.438 1 80.25 90 LEU B O 1
ATOM 2984 N N . ALA B 1 91 ? -9.711 -21.781 -14.656 1 73.88 91 ALA B N 1
ATOM 2985 C CA . ALA B 1 91 ? -10.172 -20.562 -15.305 1 73.88 91 ALA B CA 1
ATOM 2986 C C . ALA B 1 91 ? -11.266 -19.891 -14.477 1 73.88 91 ALA B C 1
ATOM 2988 O O . ALA B 1 91 ? -12.258 -19.391 -15.031 1 73.88 91 ALA B O 1
ATOM 2989 N N . ARG B 1 92 ? -11.07 -19.969 -13.188 1 81.56 92 ARG B N 1
ATOM 2990 C CA . ARG B 1 92 ? -12.078 -19.375 -12.312 1 81.56 92 ARG B CA 1
ATOM 2991 C C . ARG B 1 92 ? -11.469 -18.344 -11.375 1 81.56 92 ARG B C 1
ATOM 2993 O O . ARG B 1 92 ? -12.055 -18 -10.352 1 81.56 92 ARG B O 1
ATOM 3000 N N . GLY B 1 93 ? -10.281 -17.984 -11.688 1 87.62 93 GLY B N 1
ATOM 3001 C CA . GLY B 1 93 ? -9.688 -16.891 -10.938 1 87.62 93 GLY B CA 1
ATOM 3002 C C . GLY B 1 93 ? -8.891 -17.359 -9.734 1 87.62 93 GLY B C 1
ATOM 3003 O O . GLY B 1 93 ? -8.609 -16.562 -8.828 1 87.62 93 GLY B O 1
ATOM 3004 N N . LEU B 1 94 ? -8.516 -18.562 -9.68 1 93.56 94 LEU B N 1
ATOM 3005 C CA . LEU B 1 94 ? -7.77 -19.078 -8.539 1 93.56 94 LEU B CA 1
ATOM 3006 C C . LEU B 1 94 ? -6.344 -19.438 -8.938 1 93.56 94 LEU B C 1
ATOM 3008 O O . LEU B 1 94 ? -5.75 -20.359 -8.383 1 93.56 94 LEU B O 1
ATOM 3012 N N . GLY B 1 95 ? -5.867 -18.875 -9.977 1 94.19 95 GLY B N 1
ATOM 3013 C CA . GLY B 1 95 ? -4.457 -18.922 -10.32 1 94.19 95 GLY B CA 1
ATOM 3014 C C . GLY B 1 95 ? -4.02 -20.297 -10.82 1 94.19 95 GLY B C 1
ATOM 3015 O O . GLY B 1 95 ? -2.906 -20.734 -10.531 1 94.19 95 GLY B O 1
ATOM 3016 N N . SER B 1 96 ? -4.898 -20.984 -11.523 1 94.38 96 SER B N 1
ATOM 3017 C CA . SER B 1 96 ? -4.527 -22.297 -12.07 1 94.38 96 SER B CA 1
ATOM 3018 C C . SER B 1 96 ? -3.332 -22.172 -13.016 1 94.38 96 SER B C 1
ATOM 3020 O O . SER B 1 96 ? -2.426 -23.016 -12.984 1 94.38 96 SER B O 1
ATOM 3022 N N . SER B 1 97 ? -3.35 -21.172 -13.875 1 94.38 97 SER B N 1
ATOM 3023 C CA . SER B 1 97 ? -2.229 -20.953 -14.781 1 94.38 97 SER B CA 1
ATOM 3024 C C . SER B 1 97 ? -0.948 -20.641 -14.016 1 94.38 97 SER B C 1
ATOM 3026 O O . SER B 1 97 ? 0.118 -21.172 -14.336 1 94.38 97 SER B O 1
ATOM 3028 N N . ALA B 1 98 ? -1.078 -19.797 -13.008 1 97.31 98 ALA B N 1
ATOM 3029 C CA . ALA B 1 98 ? 0.077 -19.469 -12.18 1 97.31 98 ALA B CA 1
ATOM 3030 C C . ALA B 1 98 ? 0.655 -20.703 -11.508 1 97.31 98 ALA B C 1
ATOM 3032 O O . ALA B 1 98 ? 1.874 -20.891 -11.453 1 97.31 98 ALA B O 1
ATOM 3033 N N . ALA B 1 99 ? -0.212 -21.531 -10.992 1 98.06 99 ALA B N 1
ATOM 3034 C CA . ALA B 1 99 ? 0.237 -22.781 -10.391 1 98.06 99 ALA B CA 1
ATOM 3035 C C . ALA B 1 99 ? 0.987 -23.641 -11.398 1 98.06 99 ALA B C 1
ATOM 3037 O O . ALA B 1 99 ? 2.014 -24.25 -11.078 1 98.06 99 ALA B O 1
ATOM 3038 N N . ALA B 1 100 ? 0.459 -23.703 -12.625 1 97.5 100 ALA B N 1
ATOM 3039 C CA . ALA B 1 100 ? 1.105 -24.469 -13.688 1 97.5 100 ALA B CA 1
ATOM 3040 C C . ALA B 1 100 ? 2.49 -23.906 -14 1 97.5 100 ALA B C 1
ATOM 3042 O O . ALA B 1 100 ? 3.443 -24.672 -14.195 1 97.5 100 ALA B O 1
ATOM 3043 N N . ILE B 1 101 ? 2.609 -22.594 -14.07 1 98.5 101 ILE B N 1
ATOM 3044 C CA . ILE B 1 101 ? 3.883 -21.938 -14.344 1 98.5 101 ILE B CA 1
ATOM 3045 C C . ILE B 1 101 ? 4.898 -22.312 -13.266 1 98.5 101 ILE B C 1
ATOM 3047 O O . ILE B 1 101 ? 6.016 -22.734 -13.57 1 98.5 101 ILE B O 1
ATOM 3051 N N . ILE B 1 102 ? 4.531 -22.188 -12 1 98.88 102 ILE B N 1
ATOM 3052 C CA . ILE B 1 102 ? 5.426 -22.5 -10.891 1 98.88 102 ILE B CA 1
ATOM 3053 C C . ILE B 1 102 ? 5.785 -23.984 -10.914 1 98.88 102 ILE B C 1
ATOM 3055 O O . ILE B 1 102 ? 6.934 -24.359 -10.648 1 98.88 102 ILE B O 1
ATOM 3059 N N . ALA B 1 103 ? 4.805 -24.844 -11.234 1 98.81 103 ALA B N 1
ATOM 3060 C CA . ALA B 1 103 ? 5.074 -26.281 -11.344 1 98.81 103 ALA B CA 1
ATOM 3061 C C . ALA B 1 103 ? 6.137 -26.562 -12.398 1 98.81 103 ALA B C 1
ATOM 3063 O O . ALA B 1 103 ? 7.043 -27.359 -12.18 1 98.81 103 ALA B O 1
ATOM 3064 N N . GLY B 1 104 ? 6.004 -25.938 -13.562 1 98.75 104 GLY B N 1
ATOM 3065 C CA . GLY B 1 104 ? 7 -26.062 -14.609 1 98.75 104 GLY B CA 1
ATOM 3066 C C . GLY B 1 104 ? 8.383 -25.625 -14.18 1 98.75 104 GLY B C 1
ATOM 3067 O O . GLY B 1 104 ? 9.383 -26.281 -14.492 1 98.75 104 GLY B O 1
ATOM 3068 N N . ILE B 1 105 ? 8.453 -24.516 -13.508 1 98.88 105 ILE B N 1
ATOM 3069 C CA . ILE B 1 105 ? 9.719 -23.984 -13.031 1 98.88 105 ILE B CA 1
ATOM 3070 C C . ILE B 1 105 ? 10.359 -24.969 -12.055 1 98.88 105 ILE B C 1
ATOM 3072 O O . ILE B 1 105 ? 11.547 -25.297 -12.188 1 98.88 105 ILE B O 1
ATOM 3076 N N . GLU B 1 106 ? 9.594 -25.453 -11.086 1 98.81 106 GLU B N 1
ATOM 3077 C CA . GLU B 1 106 ? 10.109 -26.391 -10.094 1 98.81 106 GLU B CA 1
ATOM 3078 C C . GLU B 1 106 ? 10.609 -27.672 -10.75 1 98.81 106 GLU B C 1
ATOM 3080 O O . GLU B 1 106 ? 11.688 -28.156 -10.422 1 98.81 106 GLU B O 1
ATOM 3085 N N . MET B 1 107 ? 9.781 -28.188 -11.648 1 98.5 107 MET B N 1
ATOM 3086 C CA . MET B 1 107 ? 10.164 -29.406 -12.359 1 98.5 107 MET B CA 1
ATOM 3087 C C . MET B 1 107 ? 11.484 -29.203 -13.102 1 98.5 107 MET B C 1
ATOM 3089 O O . MET B 1 107 ? 12.391 -30.031 -12.984 1 98.5 107 MET B O 1
ATOM 3093 N N . THR B 1 108 ? 11.602 -28.141 -13.828 1 98.5 108 THR B N 1
ATOM 3094 C CA . THR B 1 108 ? 12.789 -27.859 -14.625 1 98.5 108 THR B CA 1
ATOM 3095 C C . THR B 1 108 ? 14.016 -27.703 -13.727 1 98.5 108 THR B C 1
ATOM 3097 O O . THR B 1 108 ? 15.078 -28.234 -14.023 1 98.5 108 THR B O 1
ATOM 3100 N N . ASP B 1 109 ? 13.812 -26.922 -12.664 1 98.56 109 ASP B N 1
ATOM 3101 C CA . ASP B 1 109 ? 14.906 -26.719 -11.719 1 98.56 109 ASP B CA 1
ATOM 3102 C C . ASP B 1 109 ? 15.445 -28.047 -11.203 1 98.56 109 ASP B C 1
ATOM 3104 O O . ASP B 1 109 ? 16.656 -28.25 -11.164 1 98.56 109 ASP B O 1
ATOM 3108 N N . GLN B 1 110 ? 14.594 -28.969 -10.875 1 97.44 110 GLN B N 1
ATOM 3109 C CA . GLN B 1 110 ? 14.977 -30.25 -10.297 1 97.44 110 GLN B CA 1
ATOM 3110 C C . GLN B 1 110 ? 15.602 -31.156 -11.352 1 97.44 110 GLN B C 1
ATOM 3112 O O . GLN B 1 110 ? 16.672 -31.734 -11.125 1 97.44 110 GLN B O 1
ATOM 3117 N N . ILE B 1 111 ? 14.984 -31.266 -12.477 1 96.19 111 ILE B N 1
ATOM 3118 C CA . ILE B 1 111 ? 15.383 -32.219 -13.5 1 96.19 111 ILE B CA 1
ATOM 3119 C C . ILE B 1 111 ? 16.734 -31.812 -14.078 1 96.19 111 ILE B C 1
ATOM 3121 O O . ILE B 1 111 ? 17.562 -32.656 -14.422 1 96.19 111 ILE B O 1
ATOM 3125 N N . THR B 1 112 ? 17.016 -30.547 -14.133 1 97.06 112 THR B N 1
ATOM 3126 C CA . THR B 1 112 ? 18.25 -30.062 -14.727 1 97.06 112 THR B CA 1
ATOM 3127 C C . THR B 1 112 ? 19.297 -29.781 -13.648 1 97.06 112 THR B C 1
ATOM 3129 O O . THR B 1 112 ? 20.438 -29.406 -13.961 1 97.06 112 THR B O 1
ATOM 3132 N N . SER B 1 113 ? 18.969 -29.828 -12.414 1 96.75 113 SER B N 1
ATOM 3133 C CA . SER B 1 113 ? 19.844 -29.516 -11.297 1 96.75 113 SER B CA 1
ATOM 3134 C C . SER B 1 113 ? 20.391 -28.094 -11.398 1 96.75 113 SER B C 1
ATOM 3136 O O . SER B 1 113 ? 21.594 -27.875 -11.258 1 96.75 113 SER B O 1
ATOM 3138 N N . ALA B 1 114 ? 19.531 -27.188 -11.672 1 97.5 114 ALA B N 1
ATOM 3139 C CA . ALA B 1 114 ? 19.938 -25.797 -11.883 1 97.5 114 ALA B CA 1
ATOM 3140 C C . ALA B 1 114 ? 20.188 -25.094 -10.555 1 97.5 114 ALA B C 1
ATOM 3142 O O . ALA B 1 114 ? 20.875 -24.078 -10.508 1 97.5 114 ALA B O 1
ATOM 3143 N N . ASP B 1 115 ? 19.594 -25.531 -9.445 1 97.75 115 ASP B N 1
ATOM 3144 C CA . ASP B 1 115 ? 19.781 -25 -8.102 1 97.75 115 ASP B CA 1
ATOM 3145 C C . ASP B 1 115 ? 19.391 -23.516 -8.047 1 97.75 115 ASP B C 1
ATOM 3147 O O . ASP B 1 115 ? 20.156 -22.688 -7.59 1 97.75 115 ASP B O 1
ATOM 3151 N N . MET B 1 116 ? 18.25 -23.203 -8.562 1 98.44 116 MET B N 1
ATOM 3152 C CA . MET B 1 116 ? 17.734 -21.828 -8.555 1 98.44 116 MET B CA 1
ATOM 3153 C C . MET B 1 116 ? 17.297 -21.422 -7.16 1 98.44 116 MET B C 1
ATOM 3155 O O . MET B 1 116 ? 16.703 -22.219 -6.43 1 98.44 116 MET B O 1
ATOM 3159 N N . THR B 1 117 ? 17.562 -20.141 -6.781 1 98.31 117 THR B N 1
ATOM 3160 C CA . THR B 1 117 ? 16.984 -19.578 -5.566 1 98.31 117 THR B CA 1
ATOM 3161 C C . THR B 1 117 ? 15.508 -19.266 -5.773 1 98.31 117 THR B C 1
ATOM 3163 O O . THR B 1 117 ? 15.039 -19.188 -6.906 1 98.31 117 THR B O 1
ATOM 3166 N N . LYS B 1 118 ? 14.734 -19.125 -4.727 1 98 118 LYS B N 1
ATOM 3167 C CA . LYS B 1 118 ? 13.328 -18.75 -4.84 1 98 118 LYS B CA 1
ATOM 3168 C C . LYS B 1 118 ? 13.18 -17.391 -5.527 1 98 118 LYS B C 1
ATOM 3170 O O . LYS B 1 118 ? 12.211 -17.156 -6.254 1 98 118 LYS B O 1
ATOM 3175 N N . GLU B 1 119 ? 14.125 -16.516 -5.262 1 97.88 119 GLU B N 1
ATOM 3176 C CA . GLU B 1 119 ? 14.094 -15.203 -5.891 1 97.88 119 GLU B CA 1
ATOM 3177 C C . GLU B 1 119 ? 14.234 -15.305 -7.406 1 97.88 119 GLU B C 1
ATOM 3179 O O . GLU B 1 119 ? 13.562 -14.586 -8.148 1 97.88 119 GLU B O 1
ATOM 3184 N N . GLU B 1 120 ? 15.117 -16.141 -7.812 1 98.38 120 GLU B N 1
ATOM 3185 C CA . GLU B 1 120 ? 15.297 -16.344 -9.242 1 98.38 120 GLU B CA 1
ATOM 3186 C C . GLU B 1 120 ? 14.047 -16.953 -9.875 1 98.38 120 GLU B C 1
ATOM 3188 O O . GLU B 1 120 ? 13.641 -16.547 -10.969 1 98.38 120 GLU B O 1
ATOM 3193 N N . LYS B 1 121 ? 13.445 -17.953 -9.203 1 98.81 121 LYS B N 1
ATOM 3194 C CA . LYS B 1 121 ? 12.203 -18.547 -9.672 1 98.81 121 LYS B CA 1
ATOM 3195 C C . LYS B 1 121 ? 11.086 -17.516 -9.766 1 98.81 121 LYS B C 1
ATOM 3197 O O . LYS B 1 121 ? 10.359 -17.469 -10.758 1 98.81 121 LYS B O 1
ATOM 3202 N N . MET B 1 122 ? 11.016 -16.656 -8.75 1 98.69 122 MET B N 1
ATOM 3203 C CA . MET B 1 122 ? 10.008 -15.602 -8.711 1 98.69 122 MET B CA 1
ATOM 3204 C C . MET B 1 122 ? 10.195 -14.633 -9.867 1 98.69 122 MET B C 1
ATOM 3206 O O . MET B 1 122 ? 9.219 -14.195 -10.477 1 98.69 122 MET B O 1
ATOM 3210 N N . ARG B 1 123 ? 11.398 -14.273 -10.133 1 98.5 123 ARG B N 1
ATOM 3211 C CA . ARG B 1 123 ? 11.711 -13.367 -11.227 1 98.5 123 ARG B CA 1
ATOM 3212 C C . ARG B 1 123 ? 11.25 -13.938 -12.562 1 98.5 123 ARG B C 1
ATOM 3214 O O . ARG B 1 123 ? 10.539 -13.273 -13.32 1 98.5 123 ARG B O 1
ATOM 3221 N N . PHE B 1 124 ? 11.602 -15.141 -12.844 1 98.62 124 PHE B N 1
ATOM 3222 C CA . PHE B 1 124 ? 11.219 -15.781 -14.094 1 98.62 124 PHE B CA 1
ATOM 3223 C C . PHE B 1 124 ? 9.703 -15.867 -14.219 1 98.62 124 PHE B C 1
ATOM 3225 O O . PHE B 1 124 ? 9.141 -15.516 -15.258 1 98.62 124 PHE B O 1
ATOM 3232 N N . ALA B 1 125 ? 9.07 -16.297 -13.117 1 98.75 125 ALA B N 1
ATOM 3233 C CA . ALA B 1 125 ? 7.617 -16.469 -13.117 1 98.75 125 ALA B CA 1
ATOM 3234 C C . ALA B 1 125 ? 6.906 -15.141 -13.352 1 98.75 125 ALA B C 1
ATOM 3236 O O . ALA B 1 125 ? 5.918 -15.078 -14.078 1 98.75 125 ALA B O 1
ATOM 3237 N N . SER B 1 126 ? 7.402 -14.086 -12.703 1 98.44 126 SER B N 1
ATOM 3238 C CA . SER B 1 126 ? 6.781 -12.766 -12.82 1 98.44 126 SER B CA 1
ATOM 3239 C C . SER B 1 126 ? 6.949 -12.203 -14.227 1 98.44 126 SER B C 1
ATOM 3241 O O . SER B 1 126 ? 6.059 -11.523 -14.742 1 98.44 126 SER B O 1
ATOM 3243 N N . ILE B 1 127 ? 8.117 -12.438 -14.828 1 97.81 127 ILE B N 1
ATOM 3244 C CA . ILE B 1 127 ? 8.328 -12.023 -16.219 1 97.81 127 ILE B CA 1
ATOM 3245 C C . ILE B 1 127 ? 7.34 -12.75 -17.125 1 97.81 127 ILE B C 1
ATOM 3247 O O . ILE B 1 127 ? 6.723 -12.133 -18 1 97.81 127 ILE B O 1
ATOM 3251 N N . TRP B 1 128 ? 7.156 -14 -16.891 1 97.12 128 TRP B N 1
ATOM 3252 C CA . TRP B 1 128 ? 6.258 -14.82 -17.688 1 97.12 128 TRP B CA 1
ATOM 3253 C C . TRP B 1 128 ? 4.82 -14.336 -17.578 1 97.12 128 TRP B C 1
ATOM 3255 O O . TRP B 1 128 ? 4.129 -14.164 -18.578 1 97.12 128 TRP B O 1
ATOM 3265 N N . GLU B 1 129 ? 4.363 -14.156 -16.344 1 95.19 129 GLU B N 1
ATOM 3266 C CA . GLU B 1 129 ? 2.965 -13.852 -16.062 1 95.19 129 GLU B CA 1
ATOM 3267 C C . GLU B 1 129 ? 2.658 -12.375 -16.297 1 95.19 129 GLU B C 1
ATOM 3269 O O . GLU B 1 129 ? 1.521 -12.016 -16.625 1 95.19 129 GLU B O 1
ATOM 3274 N N . GLY B 1 130 ? 3.682 -11.516 -16.047 1 95.06 130 GLY B N 1
ATOM 3275 C CA . GLY B 1 130 ? 3.51 -10.078 -16.156 1 95.06 130 GLY B CA 1
ATOM 3276 C C . GLY B 1 130 ? 3.123 -9.414 -14.844 1 95.06 130 GLY B C 1
ATOM 3277 O O . GLY B 1 130 ? 3.049 -8.188 -14.758 1 95.06 130 GLY B O 1
ATOM 3278 N N . HIS B 1 131 ? 2.818 -10.109 -13.844 1 95.62 131 HIS B N 1
ATOM 3279 C CA . HIS B 1 131 ? 2.521 -9.641 -12.492 1 95.62 131 HIS B CA 1
ATOM 3280 C C . HIS B 1 131 ? 2.859 -10.703 -11.453 1 95.62 131 HIS B C 1
ATOM 3282 O O . HIS B 1 131 ? 2.832 -11.898 -11.75 1 95.62 131 HIS B O 1
ATOM 3288 N N . PRO B 1 132 ? 3.143 -10.312 -10.234 1 97.94 132 PRO B N 1
ATOM 3289 C CA . PRO B 1 132 ? 3.68 -11.242 -9.242 1 97.94 132 PRO B CA 1
ATOM 3290 C C . PRO B 1 132 ? 2.6 -11.812 -8.32 1 97.94 132 PRO B C 1
ATOM 3292 O O . PRO B 1 132 ? 2.863 -12.75 -7.559 1 97.94 132 PRO B O 1
ATOM 3295 N N . ASP B 1 133 ? 1.401 -11.328 -8.359 1 97.88 133 ASP B N 1
ATOM 3296 C CA . ASP B 1 133 ? 0.445 -11.5 -7.273 1 97.88 133 ASP B CA 1
ATOM 3297 C C . ASP B 1 133 ? -0.201 -12.883 -7.328 1 97.88 133 ASP B C 1
ATOM 3299 O O . ASP B 1 133 ? -0.797 -13.336 -6.348 1 97.88 133 ASP B O 1
ATOM 3303 N N . ASN B 1 134 ? -0.053 -13.602 -8.422 1 97.94 134 ASN B N 1
ATOM 3304 C CA . ASN B 1 134 ? -0.477 -15 -8.445 1 97.94 134 ASN B CA 1
ATOM 3305 C C . ASN B 1 134 ? 0.704 -15.945 -8.258 1 97.94 134 ASN B C 1
ATOM 3307 O O . ASN B 1 134 ? 0.667 -16.828 -7.395 1 97.94 134 ASN B O 1
ATOM 3311 N N . VAL B 1 135 ? 1.721 -15.758 -9.008 1 98.69 135 VAL B N 1
ATOM 3312 C CA . VAL B 1 135 ? 2.848 -16.688 -9 1 98.69 135 VAL B CA 1
ATOM 3313 C C . VAL B 1 135 ? 3.576 -16.594 -7.66 1 98.69 135 VAL B C 1
ATOM 3315 O O . VAL B 1 135 ? 4.121 -17.594 -7.176 1 98.69 135 VAL B O 1
ATOM 3318 N N . GLY B 1 136 ? 3.605 -15.438 -7.023 1 98.75 136 GLY B N 1
ATOM 3319 C CA . GLY B 1 136 ? 4.25 -15.281 -5.727 1 98.75 136 GLY B CA 1
ATOM 3320 C C . GLY B 1 136 ? 3.689 -16.203 -4.664 1 98.75 136 GLY B C 1
ATOM 3321 O O . GLY B 1 136 ? 4.406 -17.047 -4.129 1 98.75 136 GLY B O 1
ATOM 3322 N N . PRO B 1 137 ? 2.402 -16.078 -4.414 1 98.88 137 PRO B N 1
ATOM 3323 C CA . PRO B 1 137 ? 1.794 -16.969 -3.422 1 98.88 137 PRO B CA 1
ATOM 3324 C C . PRO B 1 137 ? 1.946 -18.438 -3.785 1 98.88 137 PRO B C 1
ATOM 3326 O O . PRO B 1 137 ? 2.125 -19.281 -2.902 1 98.88 137 PRO B O 1
ATOM 3329 N N . CYS B 1 138 ? 1.854 -18.75 -5.047 1 98.88 138 CYS B N 1
ATOM 3330 C CA . CYS B 1 138 ? 2.053 -20.125 -5.457 1 98.88 138 CYS B CA 1
ATOM 3331 C C . CYS B 1 138 ? 3.436 -20.625 -5.059 1 98.88 138 CYS B C 1
ATOM 3333 O O . CYS B 1 138 ? 3.59 -21.766 -4.629 1 98.88 138 CYS B O 1
ATOM 3335 N N . LEU B 1 139 ? 4.422 -19.844 -5.223 1 98.88 139 LEU B N 1
ATOM 3336 C CA . LEU B 1 139 ? 5.812 -20.203 -4.977 1 98.88 139 LEU B CA 1
ATOM 3337 C C . LEU B 1 139 ? 6.129 -20.188 -3.484 1 98.88 139 LEU B C 1
ATOM 3339 O O . LEU B 1 139 ? 6.754 -21.109 -2.963 1 98.88 139 LEU B O 1
ATOM 3343 N N . TYR B 1 140 ? 5.656 -19.188 -2.73 1 98.75 140 TYR B N 1
ATOM 3344 C CA . TYR B 1 140 ? 6.129 -18.922 -1.378 1 98.75 140 TYR B CA 1
ATOM 3345 C C . TYR B 1 140 ? 5.102 -19.359 -0.343 1 98.75 140 TYR B C 1
ATOM 3347 O O . TYR B 1 140 ? 5.43 -19.531 0.833 1 98.75 140 TYR B O 1
ATOM 3355 N N . GLY B 1 141 ? 3.82 -19.547 -0.748 1 98.81 141 GLY B N 1
ATOM 3356 C CA . GLY B 1 141 ? 2.746 -19.625 0.23 1 98.81 141 GLY B CA 1
ATOM 3357 C C . GLY B 1 141 ? 2.434 -18.297 0.885 1 98.81 141 GLY B C 1
ATOM 3358 O O . GLY B 1 141 ? 3.102 -17.297 0.619 1 98.81 141 GLY B O 1
ATOM 3359 N N . GLY B 1 142 ? 1.379 -18.297 1.587 1 98.69 142 GLY B N 1
ATOM 3360 C CA . GLY B 1 142 ? 1.031 -17.125 2.369 1 98.69 142 GLY B CA 1
ATOM 3361 C C . GLY B 1 142 ? 0.601 -15.945 1.516 1 98.69 142 GLY B C 1
ATOM 3362 O O . GLY B 1 142 ? 0.072 -16.125 0.417 1 98.69 142 GLY B O 1
ATOM 3363 N N . LEU B 1 143 ? 0.718 -14.758 2.117 1 98.81 143 LEU B N 1
ATOM 3364 C CA . LEU B 1 143 ? 0.339 -13.508 1.478 1 98.81 143 LEU B CA 1
ATOM 3365 C C . LEU B 1 143 ? 1.565 -12.781 0.93 1 98.81 143 LEU B C 1
ATOM 3367 O O . LEU B 1 143 ? 2.566 -12.633 1.634 1 98.81 143 LEU B O 1
ATOM 3371 N N . ILE B 1 144 ? 1.466 -12.406 -0.349 1 98.69 144 ILE B N 1
ATOM 3372 C CA . ILE B 1 144 ? 2.578 -11.734 -1.018 1 98.69 144 ILE B CA 1
ATOM 3373 C C . ILE B 1 144 ? 2.141 -10.352 -1.487 1 98.69 144 ILE B C 1
ATOM 3375 O O . ILE B 1 144 ? 1.039 -10.188 -2.02 1 98.69 144 ILE B O 1
ATOM 3379 N N . ILE B 1 145 ? 2.947 -9.359 -1.207 1 98.88 145 ILE B N 1
ATOM 3380 C CA . ILE B 1 145 ? 2.818 -8.008 -1.735 1 98.88 145 ILE B CA 1
ATOM 3381 C C . ILE B 1 145 ? 4.008 -7.691 -2.643 1 98.88 145 ILE B C 1
ATOM 3383 O O . ILE B 1 145 ? 5.145 -7.613 -2.176 1 98.88 145 ILE B O 1
ATOM 3387 N N . GLY B 1 146 ? 3.67 -7.527 -3.951 1 98.75 146 GLY B N 1
ATOM 3388 C CA . GLY B 1 146 ? 4.789 -7.418 -4.875 1 98.75 146 GLY B CA 1
ATOM 3389 C C . GLY B 1 146 ? 4.551 -6.418 -5.988 1 98.75 146 GLY B C 1
ATOM 3390 O O . GLY B 1 146 ? 3.416 -5.988 -6.211 1 98.75 146 GLY B O 1
ATOM 3391 N N . ALA B 1 147 ? 5.59 -5.988 -6.586 1 98.62 147 ALA B N 1
ATOM 3392 C CA . ALA B 1 147 ? 5.629 -5.152 -7.785 1 98.62 147 ALA B CA 1
ATOM 3393 C C . ALA B 1 147 ? 6.602 -5.719 -8.812 1 98.62 147 ALA B C 1
ATOM 3395 O O . ALA B 1 147 ? 7.68 -6.199 -8.461 1 98.62 147 ALA B O 1
ATOM 3396 N N . HIS B 1 148 ? 6.098 -5.699 -10.055 1 97.5 148 HIS B N 1
ATOM 3397 C CA . HIS B 1 148 ? 6.914 -6.266 -11.117 1 97.5 148 HIS B CA 1
ATOM 3398 C C . HIS B 1 148 ? 7.055 -5.293 -12.281 1 97.5 148 HIS B C 1
ATOM 3400 O O . HIS B 1 148 ? 6.109 -4.57 -12.609 1 97.5 148 HIS B O 1
ATOM 3406 N N . SER B 1 149 ? 8.258 -5.203 -12.789 1 94.81 149 SER B N 1
ATOM 3407 C CA . SER B 1 149 ? 8.586 -4.578 -14.07 1 94.81 149 SER B CA 1
ATOM 3408 C C . SER B 1 149 ? 9.57 -5.422 -14.859 1 94.81 149 SER B C 1
ATOM 3410 O O . SER B 1 149 ? 10.031 -6.461 -14.383 1 94.81 149 SER B O 1
ATOM 3412 N N . ILE B 1 150 ? 9.828 -5.039 -16.062 1 94 150 ILE B N 1
ATOM 3413 C CA . ILE B 1 150 ? 10.766 -5.777 -16.906 1 94 150 ILE B CA 1
ATOM 3414 C C . ILE B 1 150 ? 12.141 -5.785 -16.266 1 94 150 ILE B C 1
ATOM 3416 O O . ILE B 1 150 ? 12.906 -6.738 -16.422 1 94 150 ILE B O 1
ATOM 3420 N N . ASP B 1 151 ? 12.398 -4.789 -15.375 1 93.12 151 ASP B N 1
ATOM 3421 C CA . ASP B 1 151 ? 13.75 -4.617 -14.844 1 93.12 151 ASP B CA 1
ATOM 3422 C C . ASP B 1 151 ? 13.898 -5.312 -13.492 1 93.12 151 ASP B C 1
ATOM 3424 O O . ASP B 1 151 ? 15 -5.723 -13.117 1 93.12 151 ASP B O 1
ATOM 3428 N N . ALA B 1 152 ? 12.805 -5.414 -12.797 1 95.81 152 ALA B N 1
ATOM 3429 C CA . ALA B 1 152 ? 12.953 -5.945 -11.445 1 95.81 152 ALA B CA 1
ATOM 3430 C C . ALA B 1 152 ? 11.617 -6.445 -10.906 1 95.81 152 ALA B C 1
ATOM 3432 O O . ALA B 1 152 ? 10.555 -5.992 -11.336 1 95.81 152 ALA B O 1
ATOM 3433 N N . THR B 1 153 ? 11.688 -7.426 -10.039 1 97.94 153 THR B N 1
ATOM 3434 C CA . THR B 1 153 ? 10.578 -7.887 -9.211 1 97.94 153 THR B CA 1
ATOM 3435 C C . THR B 1 153 ? 10.906 -7.738 -7.73 1 97.94 153 THR B C 1
ATOM 3437 O O . THR B 1 153 ? 11.938 -8.219 -7.27 1 97.94 153 THR B O 1
ATOM 3440 N N . SER B 1 154 ? 10.102 -6.969 -7.035 1 98.12 154 SER B N 1
ATOM 3441 C CA . SER B 1 154 ? 10.234 -6.797 -5.594 1 98.12 154 SER B CA 1
ATOM 3442 C C . SER B 1 154 ? 9 -7.289 -4.855 1 98.12 154 SER B C 1
ATOM 3444 O O . SER B 1 154 ? 7.875 -7.125 -5.34 1 98.12 154 SER B O 1
ATOM 3446 N N . MET B 1 155 ? 9.266 -7.949 -3.707 1 97.5 155 MET B N 1
ATOM 3447 C CA . MET B 1 155 ? 8.102 -8.414 -2.965 1 97.5 155 MET B CA 1
ATOM 3448 C C . MET B 1 155 ? 8.398 -8.492 -1.473 1 97.5 155 MET B C 1
ATOM 3450 O O . MET B 1 155 ? 9.562 -8.492 -1.068 1 97.5 155 MET B O 1
ATOM 3454 N N . VAL B 1 156 ? 7.402 -8.398 -0.729 1 98.62 156 VAL B N 1
ATOM 3455 C CA . VAL B 1 156 ? 7.406 -8.664 0.705 1 98.62 156 VAL B CA 1
ATOM 3456 C C . VAL B 1 156 ? 6.5 -9.859 1.009 1 98.62 156 VAL B C 1
ATOM 3458 O O . VAL B 1 156 ? 5.348 -9.898 0.562 1 98.62 156 VAL B O 1
ATOM 3461 N N . HIS B 1 157 ? 7.098 -10.93 1.58 1 98.31 157 HIS B N 1
ATOM 3462 C CA . HIS B 1 157 ? 6.258 -11.984 2.139 1 98.31 157 HIS B CA 1
ATOM 3463 C C . HIS B 1 157 ? 5.578 -11.523 3.426 1 98.31 157 HIS B C 1
ATOM 3465 O O . HIS B 1 157 ? 6.246 -11.289 4.434 1 98.31 157 HIS B O 1
ATOM 3471 N N . ALA B 1 158 ? 4.297 -11.352 3.436 1 97.62 158 ALA B N 1
ATOM 3472 C CA . ALA B 1 158 ? 3.549 -10.742 4.531 1 97.62 158 ALA B CA 1
ATOM 3473 C C . ALA B 1 158 ? 3.021 -11.805 5.492 1 97.62 158 ALA B C 1
ATOM 3475 O O . ALA B 1 158 ? 2.051 -11.57 6.215 1 97.62 158 ALA B O 1
ATOM 3476 N N . GLY B 1 159 ? 3.547 -13.023 5.422 1 97.62 159 GLY B N 1
ATOM 3477 C CA . GLY B 1 159 ? 3.172 -14.094 6.336 1 97.62 159 GLY B CA 1
ATOM 3478 C C . GLY B 1 159 ? 1.91 -14.82 5.914 1 97.62 159 GLY B C 1
ATOM 3479 O O . GLY B 1 159 ? 1.562 -14.836 4.73 1 97.62 159 GLY B O 1
ATOM 3480 N N . VAL B 1 160 ? 1.328 -15.578 6.879 1 98.25 160 VAL B N 1
ATOM 3481 C CA . VAL B 1 160 ? 0.116 -16.359 6.656 1 98.25 160 VAL B CA 1
ATOM 3482 C C . VAL B 1 160 ? -1.01 -15.828 7.539 1 98.25 160 VAL B C 1
ATOM 3484 O O . VAL B 1 160 ? -1.028 -16.078 8.75 1 98.25 160 VAL B O 1
ATOM 3487 N N . PRO B 1 161 ? -1.941 -15.109 6.934 1 97.88 161 PRO B N 1
ATOM 3488 C CA . PRO B 1 161 ? -3.025 -14.57 7.758 1 97.88 161 PRO B CA 1
ATOM 3489 C C . PRO B 1 161 ? -3.828 -15.664 8.461 1 97.88 161 PRO B C 1
ATOM 3491 O O . PRO B 1 161 ? -4.059 -16.734 7.887 1 97.88 161 PRO B O 1
ATOM 3494 N N . ASP B 1 162 ? -4.215 -15.414 9.703 1 97.56 162 ASP B N 1
ATOM 3495 C CA . ASP B 1 162 ? -5.039 -16.344 10.469 1 97.56 162 ASP B CA 1
ATOM 3496 C C . ASP B 1 162 ? -6.527 -16.094 10.211 1 97.56 162 ASP B C 1
ATOM 3498 O O . ASP B 1 162 ? -7.234 -15.562 11.062 1 97.56 162 ASP B O 1
ATOM 3502 N N . ILE B 1 163 ? -6.965 -16.531 9.062 1 98.44 163 ILE B N 1
ATOM 3503 C CA . ILE B 1 163 ? -8.328 -16.297 8.594 1 98.44 163 ILE B CA 1
ATOM 3504 C C . ILE B 1 163 ? -8.859 -17.562 7.922 1 98.44 163 ILE B C 1
ATOM 3506 O O . ILE B 1 163 ? -8.086 -18.484 7.613 1 98.44 163 ILE B O 1
ATOM 3510 N N . ASP B 1 164 ? -10.18 -17.641 7.812 1 98.56 164 ASP B N 1
ATOM 3511 C CA . ASP B 1 164 ? -10.812 -18.562 6.875 1 98.56 164 ASP B CA 1
ATOM 3512 C C . ASP B 1 164 ? -11.109 -17.875 5.547 1 98.56 164 ASP B C 1
ATOM 3514 O O . ASP B 1 164 ? -11.18 -16.656 5.477 1 98.56 164 ASP B O 1
ATOM 3518 N N . ILE B 1 165 ? -11.188 -18.656 4.52 1 98.62 165 ILE B N 1
ATOM 3519 C CA . ILE B 1 165 ? -11.57 -18.172 3.195 1 98.62 165 ILE B CA 1
ATOM 3520 C C . ILE B 1 165 ? -12.852 -18.875 2.744 1 98.62 165 ILE B C 1
ATOM 3522 O O . ILE B 1 165 ? -13 -20.078 2.938 1 98.62 165 ILE B O 1
ATOM 3526 N N . VAL B 1 166 ? -13.766 -18.109 2.25 1 98.5 166 VAL B N 1
ATOM 3527 C CA . VAL B 1 166 ? -14.922 -18.672 1.555 1 98.5 166 VAL B CA 1
ATOM 3528 C C . VAL B 1 166 ? -14.914 -18.203 0.099 1 98.5 166 VAL B C 1
ATOM 3530 O O . VAL B 1 166 ? -14.789 -17.016 -0.178 1 98.5 166 VAL B O 1
ATOM 3533 N N . ILE B 1 167 ? -15 -19.156 -0.795 1 97.25 167 ILE B N 1
ATOM 3534 C CA . ILE B 1 167 ? -15.008 -18.828 -2.215 1 97.25 167 ILE B CA 1
ATOM 3535 C C . ILE B 1 167 ? -16.359 -19.172 -2.824 1 97.25 167 ILE B C 1
ATOM 3537 O O . ILE B 1 167 ? -16.969 -20.188 -2.465 1 97.25 167 ILE B O 1
ATOM 3541 N N . ALA B 1 168 ? -16.891 -18.328 -3.623 1 94.88 168 ALA B N 1
ATOM 3542 C CA . ALA B 1 168 ? -18.094 -18.562 -4.406 1 94.88 168 ALA B CA 1
ATOM 3543 C C . ALA B 1 168 ? -17.781 -18.625 -5.895 1 94.88 168 ALA B C 1
ATOM 3545 O O . ALA B 1 168 ? -17.5 -17.609 -6.531 1 94.88 168 ALA B O 1
ATOM 3546 N N . VAL B 1 169 ? -17.906 -19.828 -6.461 1 91.12 169 VAL B N 1
ATOM 3547 C CA . VAL B 1 169 ? -17.562 -20.094 -7.855 1 91.12 169 VAL B CA 1
ATOM 3548 C C . VAL B 1 169 ? -18.844 -20.219 -8.688 1 91.12 169 VAL B C 1
ATOM 3550 O O . VAL B 1 169 ? -19.672 -21.094 -8.422 1 91.12 169 VAL B O 1
ATOM 3553 N N . PRO B 1 170 ? -18.984 -19.312 -9.641 1 87.19 170 PRO B N 1
ATOM 3554 C CA . PRO B 1 170 ? -20.188 -19.453 -10.469 1 87.19 170 PRO B CA 1
ATOM 3555 C C . PRO B 1 170 ? -20.156 -20.703 -11.352 1 87.19 170 PRO B C 1
ATOM 3557 O O . PRO B 1 170 ? -19.078 -21.188 -11.695 1 87.19 170 PRO B O 1
ATOM 3560 N N . GLU B 1 171 ? -21.328 -21.266 -11.633 1 75.25 171 GLU B N 1
ATOM 3561 C CA . GLU B 1 171 ? -21.438 -22.453 -12.477 1 75.25 171 GLU B CA 1
ATOM 3562 C C . GLU B 1 171 ? -20.984 -22.172 -13.898 1 75.25 171 GLU B C 1
ATOM 3564 O O . GLU B 1 171 ? -20.312 -23 -14.523 1 75.25 171 GLU B O 1
ATOM 3569 N N . GLN B 1 172 ? -21.422 -21.078 -14.461 1 63.72 172 GLN B N 1
ATOM 3570 C CA . GLN B 1 172 ? -21.078 -20.766 -15.844 1 63.72 172 GLN B CA 1
ATOM 3571 C C . GLN B 1 172 ? -19.625 -20.297 -15.961 1 63.72 172 GLN B C 1
ATOM 3573 O O . GLN B 1 172 ? -19.156 -19.516 -15.133 1 63.72 172 GLN B O 1
ATOM 3578 N N . GLU B 1 173 ? -18.75 -21.109 -16.812 1 53.97 173 GLU B N 1
ATOM 3579 C CA . GLU B 1 173 ? -17.375 -20.719 -17.062 1 53.97 173 GLU B CA 1
ATOM 3580 C C . GLU B 1 173 ? -17.297 -19.328 -17.703 1 53.97 173 GLU B C 1
ATOM 3582 O O . GLU B 1 173 ? -18.062 -19.016 -18.609 1 53.97 173 GLU B O 1
ATOM 3587 N N . LEU B 1 174 ? -17.141 -18.297 -17.016 1 52.91 174 LEU B N 1
ATOM 3588 C CA . LEU B 1 174 ? -16.859 -17.031 -17.672 1 52.91 174 LEU B CA 1
ATOM 3589 C C . LEU B 1 174 ? -15.492 -17.078 -18.359 1 52.91 174 LEU B C 1
ATOM 3591 O O . LEU B 1 174 ? -14.492 -17.438 -17.75 1 52.91 174 LEU B O 1
ATOM 3595 N N . MET B 1 175 ? -15.391 -17.578 -19.703 1 45.94 175 MET B N 1
ATOM 3596 C CA . MET B 1 175 ? -14.102 -17.562 -20.391 1 45.94 175 MET B CA 1
ATOM 3597 C C . MET B 1 175 ? -13.312 -16.312 -20.062 1 45.94 175 MET B C 1
ATOM 3599 O O . MET B 1 175 ? -13.875 -15.219 -20 1 45.94 175 MET B O 1
ATOM 3603 N N . THR B 1 176 ? -12.203 -16.438 -19.422 1 48.56 176 THR B N 1
ATOM 3604 C CA . THR B 1 176 ? -11.148 -15.492 -19.078 1 48.56 176 THR B CA 1
ATOM 3605 C C . THR B 1 176 ? -11.023 -14.422 -20.156 1 48.56 176 THR B C 1
ATOM 3607 O O . THR B 1 176 ? -10.656 -13.281 -19.859 1 48.56 176 THR B O 1
ATOM 3610 N N . LYS B 1 177 ? -11.125 -14.836 -21.5 1 47.44 177 LYS B N 1
ATOM 3611 C CA . LYS B 1 177 ? -10.758 -13.883 -22.547 1 47.44 177 LYS B CA 1
ATOM 3612 C C . LYS B 1 177 ? -11.648 -12.641 -22.5 1 47.44 177 LYS B C 1
ATOM 3614 O O . LYS B 1 177 ? -11.219 -11.555 -22.875 1 47.44 177 LYS B O 1
ATOM 3619 N N . LYS B 1 178 ? -12.898 -12.883 -22.156 1 50.31 178 LYS B N 1
ATOM 3620 C CA . LYS B 1 178 ? -13.805 -11.734 -22.172 1 50.31 178 LYS B CA 1
ATOM 3621 C C . LYS B 1 178 ? -13.43 -10.727 -21.078 1 50.31 178 LYS B C 1
ATOM 3623 O O . LYS B 1 178 ? -13.703 -9.531 -21.219 1 50.31 178 LYS B O 1
ATOM 3628 N N . ALA B 1 179 ? -12.758 -11.289 -20.188 1 52.94 179 ALA B N 1
ATOM 3629 C CA . ALA B 1 179 ? -12.359 -10.422 -19.078 1 52.94 179 ALA B CA 1
ATOM 3630 C C . ALA B 1 179 ? -11.172 -9.547 -19.469 1 52.94 179 ALA B C 1
ATOM 3632 O O . ALA B 1 179 ? -11.062 -8.398 -19.031 1 52.94 179 ALA B O 1
ATOM 3633 N N . ARG B 1 180 ? -10.391 -10.102 -20.609 1 48.31 180 ARG B N 1
ATOM 3634 C CA . ARG B 1 180 ? -9.266 -9.344 -21.141 1 48.31 180 ARG B CA 1
ATOM 3635 C C . ARG B 1 180 ? -9.727 -8.305 -22.156 1 48.31 180 ARG B C 1
ATOM 3637 O O . ARG B 1 180 ? -10.586 -8.594 -23 1 48.31 180 ARG B O 1
ATOM 3644 N N . GLY B 1 181 ? -9.766 -7.223 -21.828 1 64.12 181 GLY B N 1
ATOM 3645 C CA . GLY B 1 181 ? -10.047 -6.078 -22.672 1 64.12 181 GLY B CA 1
ATOM 3646 C C . GLY B 1 181 ? -11.078 -5.137 -22.078 1 64.12 181 GLY B C 1
ATOM 3647 O O . GLY B 1 181 ? -11.391 -4.094 -22.672 1 64.12 181 GLY B O 1
ATOM 3648 N N . ILE B 1 182 ? -11.531 -5.695 -21.016 1 83.31 182 ILE B N 1
ATOM 3649 C CA . ILE B 1 182 ? -12.594 -4.895 -20.406 1 83.31 182 ILE B CA 1
ATOM 3650 C C . ILE B 1 182 ? -11.984 -3.762 -19.594 1 83.31 182 ILE B C 1
ATOM 3652 O O . ILE B 1 182 ? -12.656 -2.766 -19.312 1 83.31 182 ILE B O 1
ATOM 3656 N N . LEU B 1 183 ? -10.688 -3.865 -19.484 1 89.62 183 LEU B N 1
ATOM 3657 C CA . LEU B 1 183 ? -10.031 -2.838 -18.688 1 89.62 183 LEU B CA 1
ATOM 3658 C C . LEU B 1 183 ? -9.734 -1.603 -19.531 1 89.62 183 LEU B C 1
ATOM 3660 O O . LEU B 1 183 ? -9.477 -1.712 -20.734 1 89.62 183 LEU B O 1
ATOM 3664 N N . PRO B 1 184 ? -9.734 -0.448 -18.953 1 92.31 184 PRO B N 1
ATOM 3665 C CA . PRO B 1 184 ? -9.508 0.792 -19.703 1 92.31 184 PRO B CA 1
ATOM 3666 C C . PRO B 1 184 ? -8.039 0.986 -20.094 1 92.31 184 PRO B C 1
ATOM 3668 O O . PRO B 1 184 ? -7.156 0.329 -19.531 1 92.31 184 PRO B O 1
ATOM 3671 N N . ALA B 1 185 ? -7.848 1.812 -21.125 1 93.81 185 ALA B N 1
ATOM 3672 C CA . ALA B 1 185 ? -6.488 2.146 -21.531 1 93.81 185 ALA B CA 1
ATOM 3673 C C . ALA B 1 185 ? -5.902 3.242 -20.656 1 93.81 185 ALA B C 1
ATOM 3675 O O . ALA B 1 185 ? -4.68 3.367 -20.531 1 93.81 185 ALA B O 1
ATOM 3676 N N . GLN B 1 186 ? -6.762 4.074 -20.125 1 96.12 186 GLN B N 1
ATOM 3677 C CA . GLN B 1 186 ? -6.359 5.207 -19.297 1 96.12 186 GLN B CA 1
ATOM 3678 C C . GLN B 1 186 ? -7.277 5.363 -18.094 1 96.12 186 GLN B C 1
ATOM 3680 O O . GLN B 1 186 ? -8.406 4.875 -18.109 1 96.12 186 GLN B O 1
ATOM 3685 N N . LEU B 1 187 ? -6.754 6.004 -17.062 1 96.69 187 LEU B N 1
ATOM 3686 C CA . LEU B 1 187 ? -7.527 6.387 -15.883 1 96.69 187 LEU B CA 1
ATOM 3687 C C . LEU B 1 187 ? -7.395 7.879 -15.609 1 96.69 187 LEU B C 1
ATOM 3689 O O . LEU B 1 187 ? -6.32 8.461 -15.805 1 96.69 187 LEU B O 1
ATOM 3693 N N . PRO B 1 188 ? -8.562 8.516 -15.219 1 97.19 188 PRO B N 1
ATOM 3694 C CA . PRO B 1 188 ? -8.352 9.844 -14.648 1 97.19 188 PRO B CA 1
ATOM 3695 C C . PRO B 1 188 ? -7.305 9.852 -13.539 1 97.19 188 PRO B C 1
ATOM 3697 O O . PRO B 1 188 ? -7.238 8.914 -12.734 1 97.19 188 PRO B O 1
ATOM 3700 N N . TYR B 1 189 ? -6.477 10.906 -13.539 1 97.25 189 TYR B N 1
ATOM 3701 C CA . TYR B 1 189 ? -5.375 11.016 -12.594 1 97.25 189 TYR B CA 1
ATOM 3702 C C . TYR B 1 189 ? -5.875 10.867 -11.156 1 97.25 189 TYR B C 1
ATOM 3704 O O . TYR B 1 189 ? -5.336 10.07 -10.391 1 97.25 189 TYR B O 1
ATOM 3712 N N . LYS B 1 190 ? -6.91 11.508 -10.828 1 95.81 190 LYS B N 1
ATOM 3713 C CA . LYS B 1 190 ? -7.453 11.508 -9.469 1 95.81 190 LYS B CA 1
ATOM 3714 C C . LYS B 1 190 ? -7.914 10.109 -9.062 1 95.81 190 LYS B C 1
ATOM 3716 O O . LYS B 1 190 ? -7.785 9.719 -7.902 1 95.81 190 LYS B O 1
ATOM 3721 N N . GLU B 1 191 ? -8.445 9.391 -9.977 1 96.88 191 GLU B N 1
ATOM 3722 C CA . GLU B 1 191 ? -8.898 8.031 -9.695 1 96.88 191 GLU B CA 1
ATOM 3723 C C . GLU B 1 191 ? -7.723 7.094 -9.445 1 96.88 191 GLU B C 1
ATOM 3725 O O . GLU B 1 191 ? -7.789 6.219 -8.578 1 96.88 191 GLU B O 1
ATOM 3730 N N . ALA B 1 192 ? -6.652 7.258 -10.227 1 97.88 192 ALA B N 1
ATOM 3731 C CA . ALA B 1 192 ? -5.445 6.465 -10.031 1 97.88 192 ALA B CA 1
ATOM 3732 C C . ALA B 1 192 ? -4.863 6.68 -8.641 1 97.88 192 ALA B C 1
ATOM 3734 O O . ALA B 1 192 ? -4.496 5.719 -7.953 1 97.88 192 ALA B O 1
ATOM 3735 N N . ILE B 1 193 ? -4.859 7.93 -8.234 1 98 193 ILE B N 1
ATOM 3736 C CA . ILE B 1 193 ? -4.301 8.281 -6.938 1 98 193 ILE B CA 1
ATOM 3737 C C . ILE B 1 193 ? -5.191 7.73 -5.824 1 98 193 ILE B C 1
ATOM 3739 O O . ILE B 1 193 ? -4.695 7.176 -4.844 1 98 193 ILE B O 1
ATOM 3743 N N . LYS B 1 194 ? -6.457 7.848 -6.016 1 97.56 194 LYS B N 1
ATOM 3744 C CA . LYS B 1 194 ? -7.402 7.305 -5.047 1 97.56 194 LYS B CA 1
ATOM 3745 C C . LYS B 1 194 ? -7.23 5.797 -4.898 1 97.56 194 LYS B C 1
ATOM 3747 O O . LYS B 1 194 ? -7.188 5.281 -3.777 1 97.56 194 LYS B O 1
ATOM 3752 N N . GLY B 1 195 ? -7.18 5.113 -6.027 1 98.38 195 GLY B N 1
ATOM 3753 C CA . GLY B 1 195 ? -6.98 3.672 -5.992 1 98.38 195 GLY B CA 1
ATOM 3754 C C . GLY B 1 195 ? -5.707 3.264 -5.273 1 98.38 195 GLY B C 1
ATOM 3755 O O . GLY B 1 195 ? -5.711 2.324 -4.477 1 98.38 195 GLY B O 1
ATOM 3756 N N . SER B 1 196 ? -4.633 3.951 -5.551 1 98.75 196 SER B N 1
ATOM 3757 C CA . SER B 1 196 ? -3.352 3.662 -4.914 1 98.75 196 SER B CA 1
ATOM 3758 C C . SER B 1 196 ? -3.422 3.887 -3.406 1 98.75 196 SER B C 1
ATOM 3760 O O . SER B 1 196 ? -2.9 3.084 -2.629 1 98.75 196 SER B O 1
ATOM 3762 N N . ALA B 1 197 ? -4.055 4.98 -3.004 1 98.81 197 ALA B N 1
ATOM 3763 C CA . ALA B 1 197 ? -4.184 5.289 -1.581 1 98.81 197 ALA B CA 1
ATOM 3764 C C . ALA B 1 197 ? -4.98 4.207 -0.858 1 98.81 197 ALA B C 1
ATOM 3766 O O . ALA B 1 197 ? -4.582 3.746 0.215 1 98.81 197 ALA B O 1
ATOM 3767 N N . VAL B 1 198 ? -6.078 3.801 -1.442 1 98.75 198 VAL B N 1
ATOM 3768 C CA . VAL B 1 198 ? -6.91 2.756 -0.857 1 98.75 198 VAL B CA 1
ATOM 3769 C C . VAL B 1 198 ? -6.113 1.457 -0.75 1 98.75 198 VAL B C 1
ATOM 3771 O O . VAL B 1 198 ? -6.211 0.744 0.252 1 98.75 198 VAL B O 1
ATOM 3774 N N . SER B 1 199 ? -5.34 1.168 -1.743 1 98.88 199 SER B N 1
ATOM 3775 C CA . SER B 1 199 ? -4.531 -0.049 -1.756 1 98.88 199 SER B CA 1
ATOM 3776 C C . SER B 1 199 ? -3.441 -0.001 -0.691 1 98.88 199 SER B C 1
ATOM 3778 O O . SER B 1 199 ? -3.104 -1.026 -0.096 1 98.88 199 SER B O 1
ATOM 3780 N N . ASN B 1 200 ? -2.828 1.182 -0.492 1 98.94 200 ASN B N 1
ATOM 3781 C CA . ASN B 1 200 ? -1.857 1.342 0.586 1 98.94 200 ASN B CA 1
ATOM 3782 C C . ASN B 1 200 ? -2.48 1.053 1.949 1 98.94 200 ASN B C 1
ATOM 3784 O O . ASN B 1 200 ? -1.864 0.396 2.791 1 98.94 200 ASN B O 1
ATOM 3788 N N . VAL B 1 201 ? -3.678 1.562 2.152 1 98.94 201 VAL B N 1
ATOM 3789 C CA . VAL B 1 201 ? -4.363 1.329 3.418 1 98.94 201 VAL B CA 1
ATOM 3790 C C . VAL B 1 201 ? -4.688 -0.157 3.564 1 98.94 201 VAL B C 1
ATOM 3792 O O . VAL B 1 201 ? -4.582 -0.716 4.66 1 98.94 201 VAL B O 1
ATOM 3795 N N . LEU B 1 202 ? -5.113 -0.801 2.457 1 98.88 202 LEU B N 1
ATOM 3796 C CA . LEU B 1 202 ? -5.328 -2.244 2.48 1 98.88 202 LEU B CA 1
ATOM 3797 C C . LEU B 1 202 ? -4.066 -2.971 2.939 1 98.88 202 LEU B C 1
ATOM 3799 O O . LEU B 1 202 ? -4.121 -3.805 3.846 1 98.88 202 LEU B O 1
ATOM 3803 N N . THR B 1 203 ? -2.951 -2.658 2.326 1 98.88 203 THR B N 1
ATOM 3804 C CA . THR B 1 203 ? -1.668 -3.268 2.654 1 98.88 203 THR B CA 1
ATOM 3805 C C . THR B 1 203 ? -1.337 -3.07 4.133 1 98.88 203 THR B C 1
ATOM 3807 O O . THR B 1 203 ? -0.993 -4.027 4.828 1 98.88 203 THR B O 1
ATOM 3810 N N . ALA B 1 204 ? -1.487 -1.843 4.605 1 98.88 204 ALA B N 1
ATOM 3811 C CA . ALA B 1 204 ? -1.19 -1.525 6 1 98.88 204 ALA B CA 1
ATOM 3812 C C . ALA B 1 204 ? -2.127 -2.273 6.945 1 98.88 204 ALA B C 1
ATOM 3814 O O . ALA B 1 204 ? -1.695 -2.781 7.98 1 98.88 204 ALA B O 1
ATOM 3815 N N . ALA B 1 205 ? -3.4 -2.291 6.598 1 98.75 205 ALA B N 1
ATOM 3816 C CA . ALA B 1 205 ? -4.395 -2.971 7.422 1 98.75 205 ALA B CA 1
ATOM 3817 C C . ALA B 1 205 ? -4.082 -4.461 7.547 1 98.75 205 ALA B C 1
ATOM 3819 O O . ALA B 1 205 ? -4.184 -5.035 8.633 1 98.75 205 ALA B O 1
ATOM 3820 N N . ILE B 1 206 ? -3.705 -5.078 6.438 1 98.38 206 ILE B N 1
ATOM 3821 C CA . ILE B 1 206 ? -3.346 -6.492 6.438 1 98.38 206 ILE B CA 1
ATOM 3822 C C . ILE B 1 206 ? -2.166 -6.723 7.379 1 98.38 206 ILE B C 1
ATOM 3824 O O . ILE B 1 206 ? -2.217 -7.605 8.242 1 98.38 206 ILE B O 1
ATOM 3828 N N . LEU B 1 207 ? -1.168 -5.945 7.277 1 98.31 207 LEU B N 1
ATOM 3829 C CA . LEU B 1 207 ? 0.082 -6.16 8 1 98.31 207 LEU B CA 1
ATOM 3830 C C . LEU B 1 207 ? -0.076 -5.812 9.477 1 98.31 207 LEU B C 1
ATOM 3832 O O . LEU B 1 207 ? 0.741 -6.223 10.305 1 98.31 207 LEU B O 1
ATOM 3836 N N . THR B 1 208 ? -1.104 -5.023 9.812 1 97.69 208 THR B N 1
ATOM 3837 C CA . THR B 1 208 ? -1.324 -4.676 11.211 1 97.69 208 THR B CA 1
ATOM 3838 C C . THR B 1 208 ? -2.473 -5.492 11.797 1 97.69 208 THR B C 1
ATOM 3840 O O . THR B 1 208 ? -2.852 -5.297 12.953 1 97.69 208 THR B O 1
ATOM 3843 N N . GLY B 1 209 ? -3.113 -6.355 11.016 1 96.75 209 GLY B N 1
ATOM 3844 C CA . GLY B 1 209 ? -4.148 -7.258 11.484 1 96.75 209 GLY B CA 1
ATOM 3845 C C . GLY B 1 209 ? -5.492 -6.578 11.688 1 96.75 209 GLY B C 1
ATOM 3846 O O . GLY B 1 209 ? -6.312 -7.039 12.477 1 96.75 209 GLY B O 1
ATOM 3847 N N . ASN B 1 210 ? -5.68 -5.426 11.109 1 97.75 210 ASN B N 1
ATOM 3848 C CA . ASN B 1 210 ? -6.957 -4.723 11.18 1 97.75 210 ASN B CA 1
ATOM 3849 C C . ASN B 1 210 ? -7.93 -5.223 10.109 1 97.75 210 ASN B C 1
ATOM 3851 O O . ASN B 1 210 ? -8.195 -4.527 9.133 1 97.75 210 ASN B O 1
ATOM 3855 N N . TRP B 1 211 ? -8.609 -6.348 10.352 1 97.81 211 TRP B N 1
ATOM 3856 C CA . TRP B 1 211 ? -9.367 -7.074 9.336 1 97.81 211 TRP B CA 1
ATOM 3857 C C . TRP B 1 211 ? -10.656 -6.336 8.984 1 97.81 211 TRP B C 1
ATOM 3859 O O . TRP B 1 211 ? -11.148 -6.441 7.855 1 97.81 211 TRP B O 1
ATOM 3869 N N . GLU B 1 212 ? -11.211 -5.609 9.961 1 96.88 212 GLU B N 1
ATOM 3870 C CA . GLU B 1 212 ? -12.359 -4.773 9.617 1 96.88 212 GLU B CA 1
ATOM 3871 C C . GLU B 1 212 ? -12.008 -3.764 8.531 1 96.88 212 GLU B C 1
ATOM 3873 O O . GLU B 1 212 ? -12.742 -3.613 7.555 1 96.88 212 GLU B O 1
ATOM 3878 N N . LEU B 1 213 ? -10.883 -3.111 8.719 1 98.06 213 LEU B N 1
ATOM 3879 C CA . LEU B 1 213 ? -10.406 -2.135 7.742 1 98.06 213 LEU B CA 1
ATOM 3880 C C . LEU B 1 213 ? -10.039 -2.816 6.43 1 98.06 213 LEU B C 1
ATOM 3882 O O . LEU B 1 213 ? -10.258 -2.258 5.352 1 98.06 213 LEU B O 1
ATOM 3886 N N . VAL B 1 214 ? -9.484 -4.039 6.465 1 98.44 214 VAL B N 1
ATOM 3887 C CA . VAL B 1 214 ? -9.203 -4.824 5.27 1 98.44 214 VAL B CA 1
ATOM 3888 C C . VAL B 1 214 ? -10.484 -4.984 4.445 1 98.44 214 VAL B C 1
ATOM 3890 O O . VAL B 1 214 ? -10.492 -4.699 3.248 1 98.44 214 VAL B O 1
ATOM 3893 N N . GLY B 1 215 ? -11.516 -5.406 5.152 1 97.75 215 GLY B N 1
ATOM 3894 C CA . GLY B 1 215 ? -12.789 -5.598 4.473 1 97.75 215 GLY B CA 1
ATOM 3895 C C . GLY B 1 215 ? -13.32 -4.332 3.83 1 97.75 215 GLY B C 1
ATOM 3896 O O . GLY B 1 215 ? -13.82 -4.363 2.703 1 97.75 215 GLY B O 1
ATOM 3897 N N . ASP B 1 216 ? -13.18 -3.189 4.512 1 97 216 ASP B N 1
ATOM 3898 C CA . ASP B 1 216 ? -13.648 -1.904 4.008 1 97 216 ASP B CA 1
ATOM 3899 C C . ASP B 1 216 ? -12.906 -1.511 2.73 1 97 216 ASP B C 1
ATOM 3901 O O . ASP B 1 216 ? -13.5 -0.941 1.812 1 97 216 ASP B O 1
ATOM 3905 N N . MET B 1 217 ? -11.609 -1.805 2.691 1 98.06 217 MET B N 1
ATOM 3906 C CA . MET B 1 217 ? -10.781 -1.389 1.561 1 98.06 217 MET B CA 1
ATOM 3907 C C . MET B 1 217 ? -11.016 -2.291 0.354 1 98.06 217 MET B C 1
ATOM 3909 O O . MET B 1 217 ? -10.992 -1.827 -0.787 1 98.06 217 MET B O 1
ATOM 3913 N N . MET B 1 218 ? -11.281 -3.576 0.572 1 97.56 218 MET B N 1
ATOM 3914 C CA . MET B 1 218 ? -11.367 -4.566 -0.496 1 97.56 218 MET B CA 1
ATOM 3915 C C . MET B 1 218 ? -12.461 -4.199 -1.493 1 97.56 218 MET B C 1
ATOM 3917 O O . MET B 1 218 ? -12.328 -4.449 -2.691 1 97.56 218 MET B O 1
ATOM 3921 N N . VAL B 1 219 ? -13.531 -3.566 -1.022 1 94.25 219 VAL B N 1
ATOM 3922 C CA . VAL B 1 219 ? -14.68 -3.312 -1.893 1 94.25 219 VAL B CA 1
ATOM 3923 C C . VAL B 1 219 ? -14.555 -1.923 -2.514 1 94.25 219 VAL B C 1
ATOM 3925 O O . VAL B 1 219 ? -15.445 -1.486 -3.252 1 94.25 219 VAL B O 1
ATOM 3928 N N . ARG B 1 220 ? -13.445 -1.243 -2.293 1 95.75 220 ARG B N 1
ATOM 3929 C CA . ARG B 1 220 ? -13.281 0.122 -2.781 1 95.75 220 ARG B CA 1
ATOM 3930 C C . ARG B 1 220 ? -12.336 0.167 -3.975 1 95.75 220 ARG B C 1
ATOM 3932 O O . ARG B 1 220 ? -11.773 1.219 -4.289 1 95.75 220 ARG B O 1
ATOM 3939 N N . ASP B 1 221 ? -12.172 -0.975 -4.602 1 96.38 221 ASP B N 1
ATOM 3940 C CA . ASP B 1 221 ? -11.312 -1.057 -5.785 1 96.38 221 ASP B CA 1
ATOM 3941 C C . ASP B 1 221 ? -11.867 -0.197 -6.922 1 96.38 221 ASP B C 1
ATOM 3943 O O . ASP B 1 221 ? -13.062 -0.247 -7.223 1 96.38 221 ASP B O 1
ATOM 3947 N N . VAL B 1 222 ? -10.938 0.548 -7.535 1 96.5 222 VAL B N 1
ATOM 3948 C CA . VAL B 1 222 ? -11.336 1.349 -8.688 1 96.5 222 VAL B CA 1
ATOM 3949 C C . VAL B 1 222 ? -10.586 0.867 -9.93 1 96.5 222 VAL B C 1
ATOM 3951 O O . VAL B 1 222 ? -10.781 1.407 -11.023 1 96.5 222 VAL B O 1
ATOM 3954 N N . PHE B 1 223 ? -9.703 -0.114 -9.781 1 96.94 223 PHE B N 1
ATOM 3955 C CA . PHE B 1 223 ? -8.812 -0.511 -10.859 1 96.94 223 PHE B CA 1
ATOM 3956 C C . PHE B 1 223 ? -9.453 -1.586 -11.727 1 96.94 223 PHE B C 1
ATOM 3958 O O . PHE B 1 223 ? -9.273 -1.601 -12.945 1 96.94 223 PHE B O 1
ATOM 3965 N N . HIS B 1 224 ? -10.234 -2.566 -11.125 1 94.81 224 HIS B N 1
ATOM 3966 C CA . HIS B 1 224 ? -10.719 -3.648 -11.977 1 94.81 224 HIS B CA 1
ATOM 3967 C C . HIS B 1 224 ? -12.156 -4.016 -11.641 1 94.81 224 HIS B C 1
ATOM 3969 O O . HIS B 1 224 ? -12.93 -4.398 -12.523 1 94.81 224 HIS B O 1
ATOM 3975 N N . HIS B 1 225 ? -12.609 -3.822 -10.383 1 93.62 225 HIS B N 1
ATOM 3976 C CA . HIS B 1 225 ? -13.953 -4.219 -9.992 1 93.62 225 HIS B CA 1
ATOM 3977 C C . HIS B 1 225 ? -15.008 -3.523 -10.852 1 93.62 225 HIS B C 1
ATOM 3979 O O . HIS B 1 225 ? -15.93 -4.168 -11.352 1 93.62 225 HIS B O 1
ATOM 3985 N N . PRO B 1 226 ? -14.914 -2.189 -11.039 1 91.5 226 PRO B N 1
ATOM 3986 C CA . PRO B 1 226 ? -15.953 -1.5 -11.805 1 91.5 226 PRO B CA 1
ATOM 3987 C C . PRO B 1 226 ? -16.078 -2.033 -13.227 1 91.5 226 PRO B C 1
ATOM 3989 O O . PRO B 1 226 ? -17.156 -1.938 -13.836 1 91.5 226 PRO B O 1
ATOM 3992 N N . TYR B 1 227 ? -15.094 -2.631 -13.805 1 90.75 227 TYR B N 1
ATOM 3993 C CA . TYR B 1 227 ? -15.078 -3.068 -15.195 1 90.75 227 TYR B CA 1
ATOM 3994 C C . TYR B 1 227 ? -15.438 -4.543 -15.312 1 90.75 227 TYR B C 1
ATOM 3996 O O . TYR B 1 227 ? -15.828 -5.016 -16.375 1 90.75 227 TYR B O 1
ATOM 4004 N N . ARG B 1 228 ? -15.352 -5.281 -14.172 1 86.5 228 ARG B N 1
ATOM 4005 C CA . ARG B 1 228 ? -15.531 -6.73 -14.227 1 86.5 228 ARG B CA 1
ATOM 4006 C C . ARG B 1 228 ? -16.797 -7.156 -13.484 1 86.5 228 ARG B C 1
ATOM 4008 O O . ARG B 1 228 ? -17.203 -8.32 -13.555 1 86.5 228 ARG B O 1
ATOM 4015 N N . ALA B 1 229 ? -17.375 -6.277 -12.742 1 77.25 229 ALA B N 1
ATOM 4016 C CA . ALA B 1 229 ? -18.516 -6.602 -11.875 1 77.25 229 ALA B CA 1
ATOM 4017 C C . ALA B 1 229 ? -19.703 -7.09 -12.688 1 77.25 229 ALA B C 1
ATOM 4019 O O . ALA B 1 229 ? -20.547 -7.824 -12.172 1 77.25 229 ALA B O 1
ATOM 4020 N N . GLY B 1 230 ? -19.828 -6.707 -13.93 1 75.69 230 GLY B N 1
ATOM 4021 C CA . GLY B 1 230 ? -20.969 -7.082 -14.742 1 75.69 230 GLY B CA 1
ATOM 4022 C C . GLY B 1 230 ? -20.781 -8.414 -15.445 1 75.69 230 GLY B C 1
ATOM 4023 O O . GLY B 1 230 ? -21.656 -8.844 -16.203 1 75.69 230 GLY B O 1
ATOM 4024 N N . LEU B 1 231 ? -19.688 -9.148 -15.133 1 74.69 231 LEU B N 1
ATOM 4025 C CA . LEU B 1 231 ? -19.375 -10.391 -15.82 1 74.69 231 LEU B CA 1
ATOM 4026 C C . LEU B 1 231 ? -20.406 -11.469 -15.508 1 74.69 231 LEU B C 1
ATOM 4028 O O . LEU B 1 231 ? -20.797 -12.234 -16.391 1 74.69 231 LEU B O 1
ATOM 4032 N N . VAL B 1 232 ? -20.812 -11.617 -14.25 1 76.5 232 VAL B N 1
ATOM 4033 C CA . VAL B 1 232 ? -21.75 -12.641 -13.805 1 76.5 232 VAL B CA 1
ATOM 4034 C C . VAL B 1 232 ? -22.781 -12.023 -12.875 1 76.5 232 VAL B C 1
ATOM 4036 O O . VAL B 1 232 ? -22.438 -11.266 -11.961 1 76.5 232 VAL B O 1
ATOM 4039 N N . PRO B 1 233 ? -24.031 -12.367 -13.172 1 81.19 233 PRO B N 1
ATOM 4040 C CA . PRO B 1 233 ? -25.062 -11.898 -12.242 1 81.19 233 PRO B CA 1
ATOM 4041 C C . PRO B 1 233 ? -24.812 -12.344 -10.805 1 81.19 233 PRO B C 1
ATOM 4043 O O . PRO B 1 233 ? -24.453 -13.5 -10.562 1 81.19 233 PRO B O 1
ATOM 4046 N N . GLY B 1 234 ? -24.844 -11.406 -9.82 1 83.44 234 GLY B N 1
ATOM 4047 C CA . GLY B 1 234 ? -24.734 -11.75 -8.414 1 83.44 234 GLY B CA 1
ATOM 4048 C C . GLY B 1 234 ? -23.344 -11.508 -7.855 1 83.44 234 GLY B C 1
ATOM 4049 O O . GLY B 1 234 ? -23.156 -11.445 -6.637 1 83.44 234 GLY B O 1
ATOM 4050 N N . LEU B 1 235 ? -22.406 -11.367 -8.789 1 85.44 235 LEU B N 1
ATOM 4051 C CA . LEU B 1 235 ? -21.016 -11.195 -8.344 1 85.44 235 LEU B CA 1
ATOM 4052 C C . LEU B 1 235 ? -20.891 -9.977 -7.445 1 85.44 235 LEU B C 1
ATOM 4054 O O . LEU B 1 235 ? -20.375 -10.078 -6.324 1 85.44 235 LEU B O 1
ATOM 4058 N N . MET B 1 236 ? -21.422 -8.906 -7.91 1 86.81 236 MET B N 1
ATOM 4059 C CA . MET B 1 236 ? -21.328 -7.645 -7.18 1 86.81 236 MET B CA 1
ATOM 4060 C C . MET B 1 236 ? -22.109 -7.715 -5.871 1 86.81 236 MET B C 1
ATOM 4062 O O . MET B 1 236 ? -21.672 -7.184 -4.852 1 86.81 236 MET B O 1
ATOM 4066 N N . ASP B 1 237 ? -23.188 -8.375 -5.883 1 91.19 237 ASP B N 1
ATOM 4067 C CA . ASP B 1 237 ? -24.031 -8.477 -4.699 1 91.19 237 ASP B CA 1
ATOM 4068 C C . ASP B 1 237 ? -23.328 -9.258 -3.586 1 91.19 237 ASP B C 1
ATOM 4070 O O . ASP B 1 237 ? -23.375 -8.859 -2.42 1 91.19 237 ASP B O 1
ATOM 4074 N N . ILE B 1 238 ? -22.719 -10.352 -3.945 1 91.75 238 ILE B N 1
ATOM 4075 C CA . ILE B 1 238 ? -22.016 -11.164 -2.959 1 91.75 238 ILE B CA 1
ATOM 4076 C C . ILE B 1 238 ? -20.906 -10.344 -2.314 1 91.75 238 ILE B C 1
ATOM 4078 O O . ILE B 1 238 ? -20.734 -10.375 -1.094 1 91.75 238 ILE B O 1
ATOM 4082 N N . MET B 1 239 ? -20.172 -9.602 -3.109 1 93.06 239 MET B N 1
ATOM 4083 C CA . MET B 1 239 ? -19.062 -8.797 -2.605 1 93.06 239 MET B CA 1
ATOM 4084 C C . MET B 1 239 ? -19.562 -7.715 -1.656 1 93.06 239 MET B C 1
ATOM 4086 O O . MET B 1 239 ? -19 -7.516 -0.581 1 93.06 239 MET B O 1
ATOM 4090 N N . GLN B 1 240 ? -20.672 -7.098 -1.993 1 91.19 240 GLN B N 1
ATOM 4091 C CA . GLN B 1 240 ? -21.188 -5.98 -1.213 1 91.19 240 GLN B CA 1
ATOM 4092 C C . GLN B 1 240 ? -21.859 -6.473 0.065 1 91.19 240 GLN B C 1
ATOM 4094 O O . GLN B 1 240 ? -21.844 -5.785 1.088 1 91.19 240 GLN B O 1
ATOM 4099 N N . GLU B 1 241 ? -22.359 -7.645 0.043 1 94.62 241 GLU B N 1
ATOM 4100 C CA . GLU B 1 241 ? -23.109 -8.164 1.175 1 94.62 241 GLU B CA 1
ATOM 4101 C C . GLU B 1 241 ? -22.25 -9.055 2.062 1 94.62 241 GLU B C 1
ATOM 4103 O O . GLU B 1 241 ? -22.719 -9.57 3.082 1 94.62 241 GLU B O 1
ATOM 4108 N N . ALA B 1 242 ? -21.031 -9.234 1.726 1 95.94 242 ALA B N 1
ATOM 4109 C CA . ALA B 1 242 ? -20.156 -10.195 2.395 1 95.94 242 ALA B CA 1
ATOM 4110 C C . ALA B 1 242 ? -20.141 -9.953 3.9 1 95.94 242 ALA B C 1
ATOM 4112 O O . ALA B 1 242 ? -20.172 -10.898 4.688 1 95.94 242 ALA B O 1
ATOM 4113 N N . LYS B 1 243 ? -20.109 -8.742 4.297 1 96.12 243 LYS B N 1
ATOM 4114 C CA . LYS B 1 243 ? -20.031 -8.406 5.715 1 96.12 243 LYS B CA 1
ATOM 4115 C C . LYS B 1 243 ? -21.297 -8.82 6.449 1 96.12 243 LYS B C 1
ATOM 4117 O O . LYS B 1 243 ? -21.25 -9.234 7.609 1 96.12 243 LYS B O 1
ATOM 4122 N N . ALA B 1 244 ? -22.406 -8.672 5.785 1 96.69 244 ALA B N 1
ATOM 4123 C CA . ALA B 1 244 ? -23.688 -9.055 6.383 1 96.69 244 ALA B CA 1
ATOM 4124 C C . ALA B 1 244 ? -23.719 -10.555 6.688 1 96.69 244 ALA B C 1
ATOM 4126 O O . ALA B 1 244 ? -24.422 -10.992 7.602 1 96.69 244 ALA B O 1
ATOM 4127 N N . TYR B 1 245 ? -22.938 -11.328 6 1 97.62 245 TYR B N 1
ATOM 4128 C CA . TYR B 1 245 ? -22.891 -12.773 6.207 1 97.62 245 TYR B CA 1
ATOM 4129 C C . TYR B 1 245 ? -21.891 -13.133 7.289 1 97.62 245 TYR B C 1
ATOM 4131 O O . TYR B 1 245 ? -21.812 -14.289 7.723 1 97.62 245 TYR B O 1
ATOM 4139 N N . GLY B 1 246 ? -21.094 -12.172 7.703 1 98.06 246 GLY B N 1
ATOM 4140 C CA . GLY B 1 246 ? -20.125 -12.422 8.75 1 98.06 246 GLY B CA 1
ATOM 4141 C C . GLY B 1 246 ? -18.688 -12.383 8.25 1 98.06 246 GLY B C 1
ATOM 4142 O O . GLY B 1 246 ? -17.75 -12.602 9.023 1 98.06 246 GLY B O 1
ATOM 4143 N N . ALA B 1 247 ? -18.469 -12.094 7.008 1 98.5 247 ALA B N 1
ATOM 4144 C CA . ALA B 1 247 ? -17.109 -11.961 6.465 1 98.5 247 ALA B CA 1
ATOM 4145 C C . ALA B 1 247 ? -16.516 -10.594 6.809 1 98.5 247 ALA B C 1
ATOM 4147 O O . ALA B 1 247 ? -17.25 -9.641 7.086 1 98.5 247 ALA B O 1
ATOM 4148 N N . HIS B 1 248 ? -15.188 -10.539 6.859 1 98.12 248 HIS B N 1
ATOM 4149 C CA . HIS B 1 248 ? -14.523 -9.242 6.953 1 98.12 248 HIS B CA 1
ATOM 4150 C C . HIS B 1 248 ? -14.727 -8.43 5.68 1 98.12 248 HIS B C 1
ATOM 4152 O O . HIS B 1 248 ? -14.906 -7.211 5.742 1 98.12 248 HIS B O 1
ATOM 4158 N N . GLY B 1 249 ? -14.641 -9.062 4.598 1 97.81 249 GLY B N 1
ATOM 4159 C CA . GLY B 1 249 ? -14.766 -8.453 3.283 1 97.81 249 GLY B CA 1
ATOM 4160 C C . GLY B 1 249 ? -14.656 -9.453 2.146 1 97.81 249 GLY B C 1
ATOM 4161 O O . GLY B 1 249 ? -14.484 -10.648 2.383 1 97.81 249 GLY B O 1
ATOM 4162 N N . ALA B 1 250 ? -14.852 -8.961 0.927 1 97.75 250 ALA B N 1
ATOM 4163 C CA . ALA B 1 250 ? -14.805 -9.812 -0.256 1 97.75 250 ALA B CA 1
ATOM 4164 C C . ALA B 1 250 ? -14.281 -9.047 -1.467 1 97.75 250 ALA B C 1
ATOM 4166 O O . ALA B 1 250 ? -14.32 -7.816 -1.495 1 97.75 250 ALA B O 1
ATOM 4167 N N . ALA B 1 251 ? -13.781 -9.773 -2.391 1 96.38 251 ALA B N 1
ATOM 4168 C CA . ALA B 1 251 ? -13.297 -9.227 -3.658 1 96.38 251 ALA B CA 1
ATOM 4169 C C . ALA B 1 251 ? -13.359 -10.281 -4.766 1 96.38 251 ALA B C 1
ATOM 4171 O O . ALA B 1 251 ? -13.516 -11.469 -4.488 1 96.38 251 ALA B O 1
ATOM 4172 N N . LEU B 1 252 ? -13.367 -9.742 -5.98 1 93.88 252 LEU B N 1
ATOM 4173 C CA . LEU B 1 252 ? -13.156 -10.656 -7.105 1 93.88 252 LEU B CA 1
ATOM 4174 C C . LEU B 1 252 ? -11.789 -11.312 -7.02 1 93.88 252 LEU B C 1
ATOM 4176 O O . LEU B 1 252 ? -10.773 -10.633 -6.828 1 93.88 252 LEU B O 1
ATOM 4180 N N . SER B 1 253 ? -11.75 -12.656 -7.074 1 94.06 253 SER B N 1
ATOM 4181 C CA . SER B 1 253 ? -10.492 -13.383 -7.082 1 94.06 253 SER B CA 1
ATOM 4182 C C . SER B 1 253 ? -9.844 -13.352 -8.461 1 94.06 253 SER B C 1
ATOM 4184 O O . SER B 1 253 ? -10.375 -13.922 -9.422 1 94.06 253 SER B O 1
ATOM 4186 N N . GLY B 1 254 ? -8.656 -12.758 -8.547 1 91.06 254 GLY B N 1
ATOM 4187 C CA . GLY B 1 254 ? -8.031 -12.594 -9.844 1 91.06 254 GLY B CA 1
ATOM 4188 C C . GLY B 1 254 ? -8.93 -11.922 -10.867 1 91.06 254 GLY B C 1
ATOM 4189 O O . GLY B 1 254 ? -9.516 -10.875 -10.594 1 91.06 254 GLY B O 1
ATOM 4190 N N . ALA B 1 255 ? -8.969 -12.477 -12.055 1 86.19 255 ALA B N 1
ATOM 4191 C CA . ALA B 1 255 ? -9.805 -11.938 -13.117 1 86.19 255 ALA B CA 1
ATOM 4192 C C . ALA B 1 255 ? -11.25 -12.398 -12.969 1 86.19 255 ALA B C 1
ATOM 4194 O O . ALA B 1 255 ? -12.125 -11.977 -13.727 1 86.19 255 ALA B O 1
ATOM 4195 N N . GLY B 1 256 ? -11.57 -13.039 -11.875 1 86 256 GLY B N 1
ATOM 4196 C CA . GLY B 1 256 ? -12.898 -13.617 -11.727 1 86 256 GLY B CA 1
ATOM 4197 C C . GLY B 1 256 ? -13.102 -14.852 -12.586 1 86 256 GLY B C 1
ATOM 4198 O O . GLY B 1 256 ? -12.148 -15.383 -13.164 1 86 256 GLY B O 1
ATOM 4199 N N . PRO B 1 257 ? -14.281 -15.422 -12.422 1 88.5 257 PRO B N 1
ATOM 4200 C CA . PRO B 1 257 ? -15.484 -14.836 -11.82 1 88.5 257 PRO B CA 1
ATOM 4201 C C . PRO B 1 257 ? -15.703 -15.289 -10.375 1 88.5 257 PRO B C 1
ATOM 4203 O O . PRO B 1 257 ? -16.781 -15.07 -9.812 1 88.5 257 PRO B O 1
ATOM 4206 N N . THR B 1 258 ? -14.75 -15.883 -9.812 1 92.19 258 THR B N 1
ATOM 4207 C CA . THR B 1 258 ? -14.852 -16.328 -8.422 1 92.19 258 THR B CA 1
ATOM 4208 C C . THR B 1 258 ? -14.773 -15.148 -7.469 1 92.19 258 THR B C 1
ATOM 4210 O O . THR B 1 258 ? -13.969 -14.234 -7.668 1 92.19 258 THR B O 1
ATOM 4213 N N . VAL B 1 259 ? -15.672 -15.18 -6.461 1 95 259 VAL B N 1
ATOM 4214 C CA . VAL B 1 259 ? -15.586 -14.211 -5.371 1 95 259 VAL B CA 1
ATOM 4215 C C . VAL B 1 259 ? -14.891 -14.844 -4.168 1 95 259 VAL B C 1
ATOM 4217 O O . VAL B 1 259 ? -15.203 -15.969 -3.785 1 95 259 VAL B O 1
ATOM 4220 N N . LEU B 1 260 ? -13.914 -14.195 -3.666 1 97.25 260 LEU B N 1
ATOM 4221 C CA . LEU B 1 260 ? -13.242 -14.633 -2.451 1 97.25 260 LEU B CA 1
ATOM 4222 C C . LEU B 1 260 ? -13.664 -13.781 -1.257 1 97.25 260 LEU B C 1
ATOM 4224 O O . LEU B 1 260 ? -13.594 -12.555 -1.312 1 97.25 260 LEU B O 1
ATOM 4228 N N . CYS B 1 261 ? -14.086 -14.414 -0.18 1 98.38 261 CYS B N 1
ATOM 4229 C CA . CYS B 1 261 ? -14.438 -13.766 1.077 1 98.38 261 CYS B CA 1
ATOM 4230 C C . CYS B 1 261 ? -13.414 -14.078 2.16 1 98.38 261 CYS B C 1
ATOM 4232 O O . CYS B 1 261 ? -13.055 -15.234 2.363 1 98.38 261 CYS B O 1
ATOM 4234 N N . ILE B 1 262 ? -12.914 -13.047 2.771 1 98.69 262 ILE B N 1
ATOM 4235 C CA . ILE B 1 262 ? -12.102 -13.195 3.973 1 98.69 262 ILE B CA 1
ATOM 4236 C C . ILE B 1 262 ? -13 -13.281 5.203 1 98.69 262 ILE B C 1
ATOM 4238 O O . ILE B 1 262 ? -13.812 -12.383 5.449 1 98.69 262 ILE B O 1
ATOM 4242 N N . VAL B 1 263 ? -12.812 -14.344 5.926 1 98.56 263 VAL B N 1
ATOM 4243 C CA . VAL B 1 263 ? -13.719 -14.641 7.027 1 98.56 263 VAL B CA 1
ATOM 4244 C C . VAL B 1 263 ? -12.922 -14.836 8.312 1 98.56 263 VAL B C 1
ATOM 4246 O O . VAL B 1 263 ? -11.805 -15.375 8.289 1 98.56 263 VAL B O 1
ATOM 4249 N N . PRO B 1 264 ? -13.516 -14.336 9.469 1 98.38 264 PRO B N 1
ATOM 4250 C CA . PRO B 1 264 ? -12.828 -14.648 10.727 1 98.38 264 PRO B CA 1
ATOM 4251 C C . PRO B 1 264 ? -12.555 -16.141 10.891 1 98.38 264 PRO B C 1
ATOM 4253 O O . PRO B 1 264 ? -13.398 -16.969 10.539 1 98.38 264 PRO B O 1
ATOM 4256 N N . LYS B 1 265 ? -11.336 -16.391 11.438 1 98.12 265 LYS B N 1
ATOM 4257 C CA . LYS B 1 265 ? -10.969 -17.781 11.672 1 98.12 265 LYS B CA 1
ATOM 4258 C C . LYS B 1 265 ? -12.031 -18.5 12.492 1 98.12 265 LYS B C 1
ATOM 4260 O O . LYS B 1 265 ? -12.461 -18 13.539 1 98.12 265 LYS B O 1
ATOM 4265 N N . GLY B 1 266 ? -12.477 -19.641 12 1 98.19 266 GLY B N 1
ATOM 4266 C CA . GLY B 1 266 ? -13.461 -20.438 12.719 1 98.19 266 GLY B CA 1
ATOM 4267 C C . GLY B 1 266 ? -14.883 -20.203 12.242 1 98.19 266 GLY B C 1
ATOM 4268 O O . GLY B 1 266 ? -15.781 -20.984 12.547 1 98.19 266 GLY B O 1
ATOM 4269 N N . ASP B 1 267 ? -15.141 -19.234 11.391 1 98.44 267 ASP B N 1
ATOM 4270 C CA . ASP B 1 267 ? -16.5 -18.891 10.984 1 98.44 267 ASP B CA 1
ATOM 4271 C C . ASP B 1 267 ? -16.75 -19.281 9.539 1 98.44 267 ASP B C 1
ATOM 4273 O O . ASP B 1 267 ? -17.812 -18.969 8.977 1 98.44 267 ASP B O 1
ATOM 4277 N N . GLY B 1 268 ? -15.859 -19.969 8.922 1 98.38 268 GLY B N 1
ATOM 4278 C CA . GLY B 1 268 ? -15.938 -20.297 7.504 1 98.38 268 GLY B CA 1
ATOM 4279 C C . GLY B 1 268 ? -17.219 -21.031 7.137 1 98.38 268 GLY B C 1
ATOM 4280 O O . GLY B 1 268 ? -17.906 -20.641 6.191 1 98.38 268 GLY B O 1
ATOM 4281 N N . GLU B 1 269 ? -17.562 -22.031 7.852 1 98.44 269 GLU B N 1
ATOM 4282 C CA . GLU B 1 269 ? -18.734 -22.844 7.535 1 98.44 269 GLU B CA 1
ATOM 4283 C C . GLU B 1 269 ? -20.031 -22.062 7.691 1 98.44 269 GLU B C 1
ATOM 4285 O O . GLU B 1 269 ? -20.938 -22.188 6.879 1 98.44 269 GLU B O 1
ATOM 4290 N N . LYS B 1 270 ? -20.078 -21.297 8.734 1 98.38 270 LYS B N 1
ATOM 4291 C CA . LYS B 1 270 ? -21.25 -20.469 8.977 1 98.38 270 LYS B CA 1
ATOM 4292 C C . LYS B 1 270 ? -21.484 -19.516 7.805 1 98.38 270 LYS B C 1
ATOM 4294 O O . LYS B 1 270 ? -22.609 -19.391 7.305 1 98.38 270 LYS B O 1
ATOM 4299 N N . VAL B 1 271 ? -20.484 -18.844 7.375 1 98.5 271 VAL B N 1
ATOM 4300 C CA . VAL B 1 271 ? -20.562 -17.875 6.289 1 98.5 271 VAL B CA 1
ATOM 4301 C C . VAL B 1 271 ? -20.859 -18.594 4.977 1 98.5 271 VAL B C 1
ATOM 4303 O O . VAL B 1 271 ? -21.703 -18.141 4.191 1 98.5 271 VAL B O 1
ATOM 4306 N N . ARG B 1 272 ? -20.188 -19.688 4.715 1 98.38 272 ARG B N 1
ATOM 4307 C CA . ARG B 1 272 ? -20.406 -20.484 3.508 1 98.38 272 ARG B CA 1
ATOM 4308 C C . ARG B 1 272 ? -21.891 -20.859 3.359 1 98.38 272 ARG B C 1
ATOM 4310 O O . ARG B 1 272 ? -22.469 -20.672 2.291 1 98.38 272 ARG B O 1
ATOM 4317 N N . LYS B 1 273 ? -22.531 -21.344 4.41 1 98.38 273 LYS B N 1
ATOM 4318 C CA . LYS B 1 273 ? -23.922 -21.781 4.391 1 98.38 273 LYS B CA 1
ATOM 4319 C C . LYS B 1 273 ? -24.875 -20.641 4.055 1 98.38 273 LYS B C 1
ATOM 4321 O O . LYS B 1 273 ? -25.812 -20.812 3.271 1 98.38 273 LYS B O 1
ATOM 4326 N N . LYS B 1 274 ? -24.609 -19.531 4.637 1 98.12 274 LYS B N 1
ATOM 4327 C CA . LYS B 1 274 ? -25.469 -18.375 4.41 1 98.12 274 LYS B CA 1
ATOM 4328 C C . LYS B 1 274 ? -25.391 -17.906 2.959 1 98.12 274 LYS B C 1
ATOM 4330 O O . LYS B 1 274 ? -26.422 -17.625 2.336 1 98.12 274 LYS B O 1
ATOM 4335 N N . ILE B 1 275 ? -24.172 -17.828 2.471 1 97.38 275 ILE B N 1
ATOM 4336 C CA . ILE B 1 275 ? -24 -17.375 1.091 1 97.38 275 ILE B CA 1
ATOM 4337 C C . ILE B 1 275 ? -24.625 -18.391 0.139 1 97.38 275 ILE B C 1
ATOM 4339 O O . ILE B 1 275 ? -25.312 -18.016 -0.815 1 97.38 275 ILE B O 1
ATOM 4343 N N . GLN B 1 276 ? -24.422 -19.672 0.409 1 97 276 GLN B N 1
ATOM 4344 C CA . GLN B 1 276 ? -24.969 -20.719 -0.447 1 97 276 GLN B CA 1
ATOM 4345 C C . GLN B 1 276 ? -26.5 -20.656 -0.507 1 97 276 GLN B C 1
ATOM 4347 O O . GLN B 1 276 ? -27.094 -20.844 -1.57 1 97 276 GLN B O 1
ATOM 4352 N N . LEU B 1 277 ? -27.109 -20.422 0.57 1 97.06 277 LEU B N 1
ATOM 4353 C CA . LEU B 1 277 ? -28.562 -20.328 0.651 1 97.06 277 LEU B CA 1
ATOM 4354 C C . LEU B 1 277 ? -29.094 -19.203 -0.233 1 97.06 277 LEU B C 1
ATOM 4356 O O . LEU B 1 277 ? -30.094 -19.359 -0.93 1 97.06 277 LEU B O 1
ATOM 4360 N N . ASP B 1 278 ? -28.438 -18.078 -0.223 1 95.69 278 ASP B N 1
ATOM 4361 C CA . ASP B 1 278 ? -28.906 -16.906 -0.952 1 95.69 278 ASP B CA 1
ATOM 4362 C C . ASP B 1 278 ? -28.516 -16.984 -2.426 1 95.69 278 ASP B C 1
ATOM 4364 O O . ASP B 1 278 ? -29.172 -16.391 -3.281 1 95.69 278 ASP B O 1
ATOM 4368 N N . TYR B 1 279 ? -27.453 -17.688 -2.678 1 93.75 279 TYR B N 1
ATOM 4369 C CA . TYR B 1 279 ? -26.953 -17.797 -4.047 1 93.75 279 TYR B CA 1
ATOM 4370 C C . TYR B 1 279 ? -26.75 -19.25 -4.445 1 93.75 279 TYR B C 1
ATOM 4372 O O . TYR B 1 279 ? -25.609 -19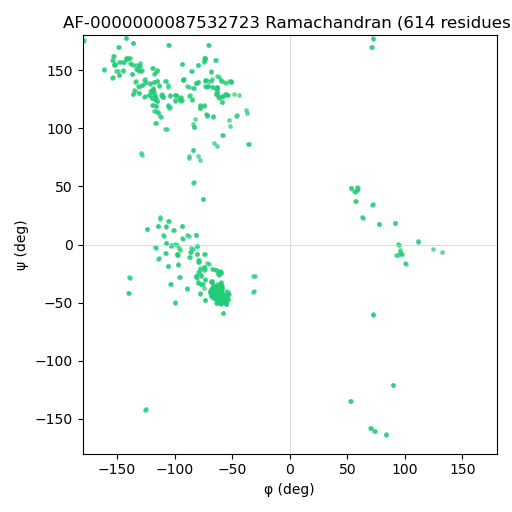.688 -4.648 1 93.75 279 TYR B O 1
ATOM 4380 N N . PRO B 1 280 ? -27.812 -19.953 -4.754 1 92.5 280 PRO B N 1
ATOM 4381 C CA . PRO B 1 280 ? -27.75 -21.391 -5.016 1 92.5 280 PRO B CA 1
ATOM 4382 C C . PRO B 1 280 ? -27.047 -21.719 -6.336 1 92.5 280 PRO B C 1
ATOM 4384 O O . PRO B 1 280 ? -26.594 -22.844 -6.535 1 92.5 280 PRO B O 1
ATOM 4387 N N . ALA B 1 281 ? -26.922 -20.719 -7.188 1 88.25 281 ALA B N 1
ATOM 4388 C CA . ALA B 1 281 ? -26.312 -20.953 -8.492 1 88.25 281 ALA B CA 1
ATOM 4389 C C . ALA B 1 281 ? -24.797 -21 -8.375 1 88.25 281 ALA B C 1
ATOM 4391 O O . ALA B 1 281 ? -24.109 -21.453 -9.297 1 88.25 281 ALA B O 1
ATOM 4392 N N . PHE B 1 282 ? -24.25 -20.547 -7.281 1 91.31 282 PHE B N 1
ATOM 4393 C CA . PHE B 1 282 ? -22.812 -20.594 -7.035 1 91.31 282 PHE B CA 1
ATOM 4394 C C . PHE B 1 282 ? -22.438 -21.859 -6.273 1 91.31 282 PHE B C 1
ATOM 4396 O O . PHE B 1 282 ? -23.219 -22.359 -5.465 1 91.31 282 PHE B O 1
ATOM 4403 N N . ASP B 1 283 ? -21.328 -22.406 -6.648 1 93.62 283 ASP B N 1
ATOM 4404 C CA . ASP B 1 283 ? -20.703 -23.406 -5.789 1 93.62 283 ASP B CA 1
ATOM 4405 C C . ASP B 1 283 ? -19.859 -22.75 -4.699 1 93.62 283 ASP B C 1
ATOM 4407 O O . ASP B 1 283 ? -18.734 -22.297 -4.957 1 93.62 283 ASP B O 1
ATOM 4411 N N . VAL B 1 284 ? -20.375 -22.656 -3.479 1 96.31 284 VAL B N 1
ATOM 4412 C CA . VAL B 1 284 ? -19.688 -21.969 -2.389 1 96.31 284 VAL B CA 1
ATOM 4413 C C . VAL B 1 284 ? -18.891 -22.969 -1.559 1 96.31 284 VAL B C 1
ATOM 4415 O O . VAL B 1 284 ? -19.422 -23.969 -1.104 1 96.31 284 VAL B O 1
ATOM 4418 N N . GLN B 1 285 ? -17.594 -22.703 -1.373 1 97.19 285 GLN B N 1
ATOM 4419 C CA . GLN B 1 285 ? -16.672 -23.625 -0.718 1 97.19 285 GLN B CA 1
ATOM 4420 C C . GLN B 1 285 ? -15.852 -22.922 0.362 1 97.19 285 GLN B C 1
ATOM 4422 O O . GLN B 1 285 ? -15.656 -21.719 0.303 1 97.19 285 GLN B O 1
ATOM 4427 N N . ILE B 1 286 ? -15.438 -23.719 1.317 1 97.94 286 ILE B N 1
ATOM 4428 C CA . ILE B 1 286 ? -14.5 -23.219 2.316 1 97.94 286 ILE B CA 1
ATOM 4429 C C . ILE B 1 286 ? -13.07 -23.5 1.868 1 97.94 286 ILE B C 1
ATOM 4431 O O . ILE B 1 286 ? -12.797 -24.547 1.27 1 97.94 286 ILE B O 1
ATOM 4435 N N . ALA B 1 287 ? -12.227 -22.594 2.135 1 98 287 ALA B N 1
ATOM 4436 C CA . ALA B 1 287 ? -10.789 -22.734 1.894 1 98 287 ALA B CA 1
ATOM 4437 C C . ALA B 1 287 ? -9.977 -22.078 3 1 98 287 ALA B C 1
ATOM 4439 O O . ALA B 1 287 ? -10.531 -21.594 3.988 1 98 287 ALA B O 1
ATOM 4440 N N . ALA B 1 288 ? -8.656 -22.188 2.902 1 98.44 288 ALA B N 1
ATOM 4441 C CA . ALA B 1 288 ? -7.73 -21.594 3.863 1 98.44 288 ALA B CA 1
ATOM 4442 C C . ALA B 1 288 ? -6.461 -21.109 3.172 1 98.44 288 ALA B C 1
ATOM 4444 O O . ALA B 1 288 ? -6.117 -21.562 2.084 1 98.44 288 ALA B O 1
ATOM 4445 N N . PRO B 1 289 ? -5.797 -20.156 3.846 1 98.69 289 PRO B N 1
ATOM 4446 C CA . PRO B 1 289 ? -4.48 -19.781 3.318 1 98.69 289 PRO B CA 1
ATOM 4447 C C . PRO B 1 289 ? -3.488 -20.938 3.355 1 98.69 289 PRO B C 1
ATOM 4449 O O . PRO B 1 289 ? -3.41 -21.656 4.355 1 98.69 289 PRO B O 1
ATOM 4452 N N . ASP B 1 290 ? -2.824 -21.141 2.213 1 98.75 290 ASP B N 1
ATOM 4453 C CA . ASP B 1 290 ? -1.708 -22.078 2.229 1 98.75 290 ASP B CA 1
ATOM 4454 C C . ASP B 1 290 ? -0.453 -21.438 2.811 1 98.75 290 ASP B C 1
ATOM 4456 O O . ASP B 1 290 ? -0.127 -20.297 2.482 1 98.75 290 ASP B O 1
ATOM 4460 N N . HIS B 1 291 ? 0.292 -22.156 3.611 1 97.88 291 HIS B N 1
ATOM 4461 C CA . HIS B 1 291 ? 1.439 -21.562 4.277 1 97.88 291 HIS B CA 1
ATOM 4462 C C . HIS B 1 291 ? 2.75 -22.062 3.688 1 97.88 291 HIS B C 1
ATOM 4464 O O . HIS B 1 291 ? 3.816 -21.5 3.957 1 97.88 291 HIS B O 1
ATOM 4470 N N . LYS B 1 292 ? 2.746 -23.047 2.785 1 97.69 292 LYS B N 1
ATOM 4471 C CA . LYS B 1 292 ? 3.99 -23.719 2.408 1 97.69 292 LYS B CA 1
ATOM 4472 C C . LYS B 1 292 ? 4.484 -23.219 1.05 1 97.69 292 LYS B C 1
ATOM 4474 O O . LYS B 1 292 ? 5.691 -23.156 0.812 1 97.69 292 LYS B O 1
ATOM 4479 N N . GLY B 1 293 ? 3.566 -22.906 0.164 1 98.69 293 GLY B N 1
ATOM 4480 C CA . GLY B 1 293 ? 3.965 -22.672 -1.214 1 98.69 293 GLY B CA 1
ATOM 4481 C C . GLY B 1 293 ? 4.324 -23.938 -1.957 1 98.69 293 GLY B C 1
ATOM 4482 O O . GLY B 1 293 ? 3.873 -25.031 -1.59 1 98.69 293 GLY B O 1
ATOM 4483 N N . SER B 1 294 ? 5.047 -23.812 -3.039 1 98.88 294 SER B N 1
ATOM 4484 C CA . SER B 1 294 ? 5.406 -24.984 -3.83 1 98.88 294 SER B CA 1
ATOM 4485 C C . SER B 1 294 ? 6.285 -25.938 -3.031 1 98.88 294 SER B C 1
ATOM 4487 O O . SER B 1 294 ? 7.145 -25.516 -2.26 1 98.88 294 SER B O 1
ATOM 4489 N N . GLN B 1 295 ? 5.984 -27.172 -3.115 1 98.69 295 GLN B N 1
ATOM 4490 C CA . GLN B 1 295 ? 6.742 -28.234 -2.465 1 98.69 295 GLN B CA 1
ATOM 4491 C C . GLN B 1 295 ? 7.262 -29.25 -3.484 1 98.69 295 GLN B C 1
ATOM 4493 O O . GLN B 1 295 ? 6.559 -29.594 -4.434 1 98.69 295 GLN B O 1
ATOM 4498 N N . VAL B 1 296 ? 8.484 -29.672 -3.293 1 98.12 296 VAL B N 1
ATOM 4499 C CA . VAL B 1 296 ? 9.148 -30.625 -4.176 1 98.12 296 VAL B CA 1
ATOM 4500 C C . VAL B 1 296 ? 9.773 -31.75 -3.352 1 98.12 296 VAL B C 1
ATOM 4502 O O . VAL B 1 296 ? 10.461 -31.5 -2.363 1 98.12 296 VAL B O 1
ATOM 4505 N N . TYR B 1 297 ? 9.484 -33 -3.762 1 95.94 297 TYR B N 1
ATOM 4506 C CA . TYR B 1 297 ? 10.141 -34.125 -3.102 1 95.94 297 TYR B CA 1
ATOM 4507 C C . TYR B 1 297 ? 10.242 -35.312 -4.035 1 95.94 297 TYR B C 1
ATOM 4509 O O . TYR B 1 297 ? 9.57 -35.375 -5.066 1 95.94 297 TYR B O 1
ATOM 4517 N N . TYR B 1 298 ? 11.117 -36.219 -3.678 1 95.25 298 TYR B N 1
ATOM 4518 C CA . TYR B 1 298 ? 11.32 -37.469 -4.434 1 95.25 298 TYR B CA 1
ATOM 4519 C C . TYR B 1 298 ? 10.711 -38.656 -3.703 1 95.25 298 TYR B C 1
ATOM 4521 O O . TYR B 1 298 ? 10.773 -38.719 -2.475 1 95.25 298 TYR B O 1
ATOM 4529 N N . VAL B 1 299 ? 10.062 -39.438 -4.453 1 93.62 299 VAL B N 1
ATOM 4530 C CA . VAL B 1 299 ? 9.508 -40.688 -3.926 1 93.62 299 VAL B CA 1
ATOM 4531 C C . VAL B 1 299 ? 10.141 -41.875 -4.637 1 93.62 299 VAL B C 1
ATOM 4533 O O . VAL B 1 299 ? 10.242 -41.906 -5.867 1 93.62 299 VAL B O 1
ATOM 4536 N N . LYS B 1 300 ? 10.648 -42.969 -3.807 1 89.75 300 LYS B N 1
ATOM 4537 C CA . LYS B 1 300 ? 11.227 -44.188 -4.383 1 89.75 300 LYS B CA 1
ATOM 4538 C C . LYS B 1 300 ? 10.188 -44.969 -5.176 1 89.75 300 LYS B C 1
ATOM 4540 O O . LYS B 1 300 ? 9.039 -45.094 -4.746 1 89.75 300 LYS B O 1
ATOM 4545 N N . LEU B 1 301 ? 10.625 -45.281 -6.395 1 81.62 301 LEU B N 1
ATOM 4546 C CA . LEU B 1 301 ? 9.734 -46.125 -7.203 1 81.62 301 LEU B CA 1
ATOM 4547 C C . LEU B 1 301 ? 9.719 -47.562 -6.703 1 81.62 301 LEU B C 1
ATOM 4549 O O . LEU B 1 301 ? 10.75 -48.094 -6.277 1 81.62 301 LEU B O 1
ATOM 4553 N N . ASP B 1 302 ? 8.734 -48.125 -6.168 1 62.22 302 ASP B N 1
ATOM 4554 C CA . ASP B 1 302 ? 8.68 -49.531 -5.73 1 62.22 302 ASP B CA 1
ATOM 4555 C C . ASP B 1 302 ? 9.234 -50.469 -6.801 1 62.22 302 ASP B C 1
ATOM 4557 O O . ASP B 1 302 ? 8.961 -50.281 -7.988 1 62.22 302 ASP B O 1
ATOM 4561 N N . ALA B 1 303 ? 10.422 -51.156 -6.68 1 55.12 303 ALA B N 1
ATOM 4562 C CA . ALA B 1 303 ? 11.117 -52.125 -7.5 1 55.12 303 ALA B CA 1
ATOM 4563 C C . ALA B 1 303 ? 10.125 -53 -8.273 1 55.12 303 ALA B C 1
ATOM 4565 O O . ALA B 1 303 ? 10.508 -53.719 -9.188 1 55.12 303 ALA B O 1
ATOM 4566 N N . GLY B 1 304 ? 8.961 -53.219 -7.828 1 47.56 304 GLY B N 1
ATOM 4567 C CA . GLY B 1 304 ? 8.219 -54.312 -8.453 1 47.56 304 GLY B CA 1
ATOM 4568 C C . GLY B 1 304 ? 7.723 -53.969 -9.844 1 47.56 304 GLY B C 1
ATOM 4569 O O . GLY B 1 304 ? 7 -54.75 -10.461 1 47.56 304 GLY B O 1
ATOM 4570 N N . VAL B 1 305 ? 7.559 -52.812 -10.328 1 46.31 305 VAL B N 1
ATOM 4571 C CA . VAL B 1 305 ? 7.016 -52.688 -11.68 1 46.31 305 VAL B CA 1
ATOM 4572 C C . VAL B 1 305 ? 8.117 -52.938 -12.703 1 46.31 305 VAL B C 1
ATOM 4574 O O . VAL B 1 305 ? 9.062 -52.156 -12.812 1 46.31 305 VAL B O 1
ATOM 4577 N N . GLU B 1 306 ? 8.523 -54.062 -12.945 1 39 306 GLU B N 1
ATOM 4578 C CA . GLU B 1 306 ? 9.344 -54.594 -14.039 1 39 306 GLU B CA 1
ATOM 4579 C C . GLU B 1 306 ? 9.008 -53.875 -15.359 1 39 306 GLU B C 1
ATOM 4581 O O . GLU B 1 306 ? 7.859 -53.906 -15.805 1 39 306 GLU B O 1
ATOM 4586 N N . ILE B 1 307 ? 9.586 -52.781 -15.688 1 40.44 307 ILE B N 1
ATOM 4587 C CA . ILE B 1 307 ? 9.461 -52.344 -17.078 1 40.44 307 ILE B CA 1
ATOM 4588 C C . ILE B 1 307 ? 9.891 -53.469 -18.016 1 40.44 307 ILE B C 1
ATOM 4590 O O . ILE B 1 307 ? 10.977 -54.031 -17.875 1 40.44 307 ILE B O 1
ATOM 4594 N N . PRO B 1 308 ? 8.969 -54.094 -18.688 1 36.34 308 PRO B N 1
ATOM 4595 C CA . PRO B 1 308 ? 9.43 -55.094 -19.641 1 36.34 308 PRO B CA 1
ATOM 4596 C C . PRO B 1 308 ? 10.539 -54.594 -20.547 1 36.34 308 PRO B C 1
ATOM 4598 O O . PRO B 1 308 ? 10.562 -53.406 -20.875 1 36.34 308 PRO B O 1
ATOM 4601 N N . SER B 1 309 ? 11.711 -55.281 -20.734 1 31.67 309 SER B N 1
ATOM 4602 C CA . SER B 1 309 ? 12.688 -55.031 -21.781 1 31.67 309 SER B CA 1
ATOM 4603 C C . SER B 1 309 ? 12 -54.875 -23.141 1 31.67 309 SER B C 1
ATOM 4605 O O . SER B 1 309 ? 11.031 -55.562 -23.438 1 31.67 309 SER B O 1
#

Secondary structure (DSSP, 8-state):
-TTEEEEEEEEEEEEETTTEEEEEEEEEEEEEEEEEEE-SS-EEEE--GGGTT--SSTTSHHHHHHHHHHHHTT-----EEEEEEE-SPTTSSS-HHHHHHHHHHHHHHHHHT----HHHHHHHHHHHHS-STTHHHHHH-SEEEEEE-SS-EEEEE-----EEEEEEEESS---GGGGTT-S-SEEEHHHHHHHHHHHHHHHHHHHHT-HHHHHHHHTT--SSHHHHTTSSTTHHHHHHHGGGGT-SEEEE-TTSSPEEEEEETT-HHHHHHHHHHH-TTEEEEEE-B-SS-SEEEEEE--TT-----/-TTEEEEEEEEEEEEETTTEEEEEEEEEEEEEEEEEEE-SS-EEEE--GGGTT--S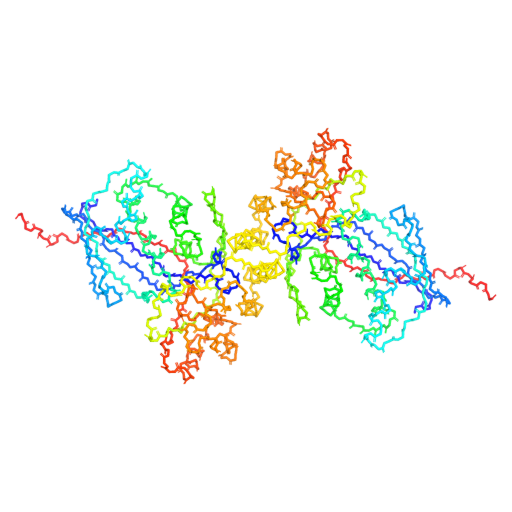STTSHHHHHHHHHHHHTT-----EEEEEEE-SPTTSSS-HHHHHHHHHHHHHHHHHT----HHHHHHHHHHHHS-STTHHHHHH-SEEEEEE-SS-EEEEE-----EEEEEEEESS---HHHHTT-S-SEEEHHHHHHHHHHHHHHHHHHHHT-HHHHHHHHTT--SSHHHHTTSSTTHHHHHHHGGGGT-SEEEE-TTSSPEEEEEETT-HHHHHHHHHHH-TTEEEEEE-B-SS-SEEEEEE--TT-----

Solvent-accessible surface area (backbone atoms only — not comparable to full-atom values): 30395 Å² total; per-residue (Å²): 106,89,64,34,30,43,35,39,38,18,24,16,9,34,15,18,60,28,34,27,47,58,8,24,12,31,9,27,70,30,37,42,36,36,42,36,34,80,39,94,53,62,36,45,46,67,84,28,77,68,54,63,86,59,55,41,45,78,78,16,66,38,47,46,44,22,52,53,51,27,56,75,68,73,45,73,77,76,38,32,35,35,41,38,42,50,70,43,60,59,66,34,20,35,28,45,67,34,21,38,48,50,44,14,48,52,49,39,34,61,76,53,66,63,76,70,52,70,67,56,53,47,44,56,47,24,65,71,70,64,30,29,10,30,39,42,4,12,52,54,14,10,28,26,32,16,27,55,55,97,86,47,69,48,71,43,81,71,44,62,74,85,42,19,27,31,35,37,35,56,70,69,78,57,66,63,66,69,58,60,72,48,61,66,71,56,37,52,31,68,55,41,44,48,28,30,12,40,20,30,32,29,46,49,21,56,78,70,67,37,50,65,56,29,17,62,31,17,69,60,28,67,79,52,50,80,60,50,42,80,76,45,93,60,49,53,55,51,38,72,42,24,47,82,54,59,26,41,18,19,20,51,14,44,87,24,70,16,34,36,28,42,19,49,60,88,43,29,67,66,32,33,54,53,50,30,70,78,37,69,69,32,55,52,39,74,46,35,63,24,68,66,23,45,44,74,50,74,44,78,50,73,80,78,71,69,72,81,130,105,90,63,32,29,42,36,39,37,18,25,16,10,32,15,18,59,27,34,27,47,56,8,23,11,31,9,27,69,29,36,42,36,36,43,35,33,80,40,94,53,61,35,43,47,67,86,28,77,67,54,64,86,59,56,41,44,78,78,16,67,39,45,48,44,24,52,53,50,27,55,75,68,73,45,73,77,77,36,33,34,36,42,36,42,50,71,43,60,59,66,33,20,33,29,44,66,33,22,37,48,51,46,13,50,53,51,39,34,61,77,53,64,64,76,70,51,70,68,57,51,48,44,54,48,23,65,71,71,63,31,29,10,31,38,42,5,13,51,55,15,11,29,26,33,15,28,54,55,97,87,47,70,49,72,43,82,71,45,62,73,84,43,19,24,29,36,36,35,56,69,70,78,54,66,60,65,70,56,61,72,50,60,66,72,56,36,53,32,68,56,42,42,47,28,31,14,39,20,29,30,29,45,48,21,59,77,68,66,36,50,64,55,28,16,61,30,17,68,60,27,67,80,51,50,81,60,50,42,81,75,45,92,58,50,51,56,51,38,72,43,24,47,83,55,60,25,41,16,19,19,50,15,45,83,22,68,14,35,36,28,43,19,50,60,87,42,28,66,62,32,33,52,53,50,30,70,77,36,71,71,31,56,52,40,75,47,36,63,22,69,65,23,44,43,76,50,76,43,80,49,72,81,76,70,70,72,79,130

Organism: NCBI:txid342944

Foldseek 3Di:
DVQKKKKKKWFWKFFCLALLHLFKMFTWHWIKMKIKDADQFAFEEEPEPQCPPADGHCVHLLNVLLVVVCVVLVFDDGHMYIYIYTPDRPLAQRLPVLLSNLRSLVVNCVRRVSPDDLQRSQQSSCLVVVGRRTNVCRAAFAMKGWDDDPVDIDIDRLAHDQWKKKKWTFPDNLRLVVLPPLFDPDDDPVLVVVSVVLVVQLVVCSSVVVLLSVQVSSLVHPGRCVSQVPSDPCQNVCQVCLVVLQFSGWHAGHSHDMIMTTHHRPCQVSSQVVVCVVPVSIDMDMIGTTRGRMDMDMDRNDPPPPPDD/DVQKKKKKKWFWKFFCLALLHLFKMFTWHWIKMKIKDADQFAFEEEPEPQCPPADGHCVHLLNVLLVVVCVVLVFDDGHMYIYMYTPDRPLAQRLPVLLSNLRSLVVNCVRRVSPDDLQRSQQSSCLVVVGRRTNVCRAAFAMKGWDDDPVDIDIDRLAHDQWKKKKWTFPDNLRLVVLPPLFDPDDDPVLVVVSVVLVVQLVVCSSVVVLLSVQVSSLVHPGRCVSQVPSDPCQNVCQVCLVVLQFSGWHAGHSHDMIMTTHHRPCQVSSQVVVCVVPVSIDMDMIGTTRGRMDMDMDRNDVPPPPDD

pLDDT: mean 92.7, std 12.29, range [31.67, 98.94]

Sequence (618 aa):
MRGEKLVVTVPASSANLGPGFDSIGLAVDRYLTMEVTLAEEWSFTSDSAELEGIPSGKDNLIYIVAETLAKELNKELPACHVHMTTNIPLARGLGSSAAAIIAGIEMTDQITSADMTKEEKMRFASIWEGHPDNVGPCLYGGLIIGAHSIDATSMVHAGVPDIDIVIAVPEQELMTKKARGILPAQLPYKEAIKGSAVSNVLTAAILTGNWELVGDMMVRDVFHHPYRAGLVPGLMDIMQEAKAYGAHGAALSGAGPTVLCIVPKGDGEKVRKKIQLDYPAFDVQIAAPDHKGSQVYYVKLDAGVEIPSMRGEKLVVTVPASSANLGPGFDSIGLAVDRYLTMEVTLAEEWSFTSDSAELEGIPSGKDNLIYIVAETLAKELNKELPACHVHMTTNIPLARGLGSSAAAIIAGIEMTDQITSADMTKEEKMRFASIWEGHPDNVGPCLYGGLIIGAHSIDATSMVHAGVPDIDIVIAVPEQELMTKKARGILPAQLPYKEAIKGSAVSNVLTAAILTGNWELVGDMMVRDVFHHPYRAGLVPGLMDIMQEAKAYGAHGAALSGAGPTVLCIVPKGDGEKVRKKIQLDYPAFDVQIAAPDHKGSQVYYVKLDAGVEIPS

Nearest PDB structures (foldseek):
  3hul-assembly1_A-2  TM=9.390E-01  e=1.401E-30  Listeria monocytogenes
  5wat-assembly1_B  TM=8.747E-01  e=7.667E-26  Corynebacterium glutamicum
  5wat-assembly1_A-4  TM=8.639E-01  e=2.395E-25  Corynebacterium glutamicum
  1fwk-assembly1_A  TM=8.737E-01  e=2.073E-24  Methanocaldococcus jannaschii
  5was-assembly1_A-2  TM=8.822E-01  e=1.289E-12  Corynebacterium glutamicum

InterPro domains:
  IPR000870 Homoserine kinase [MF_00384] (6-297)
  IPR000870 Homoserine kinase [PIRSF000676] (5-297)
  IPR000870 Homoserine kinase [TIGR00191] (6-297)
  IPR006203 GHMP kinase, ATP-binding, conserved site [PS00627] (88-99)
  IPR006204 GHMP kinase N-terminal domain [PF00288] (60-142)
  IPR013750 GHMP kinase, C-terminal domain [PF08544] (204-278)
  IPR014721 Small ribosomal subunit protein uS5 domain 2-type fold, subgroup [G3DSA:3.30.230.10] (5-158)
  IPR020568 Ribosomal protein uS5 domain 2-type superfamily [SSF54211] (6-169)
  IPR036554 GHMP kinase, C-terminal domain superfamily [G3DSA:3.30.70.890] (160-286)
  IPR036554 GHMP kinase, C-terminal domain superfamily [SSF55060] (162-277)

Radius of gyration: 28.38 Å; Cα contacts (8 Å, |Δi|>4): 1548; chains: 2; bounding box: 58×104×64 Å